Protein AF-0000000075752943 (afdb_homodimer)

Secondary structure (DSSP, 8-state):
----------------------PPP---EE-GGGHHHHHHHHHHHHHHHHT--SEETTEEEEEEEE-TTT--EEEEEEETTTTEEEEEE-----SSS-HHHHHHHS---EE----TT--PPTT--EEHHHHHHHHHHHHHHHHHHHHHHHH-TT-EEEEEEETHHHHHHHHHHHHHHHH-TTS-EEEEEES----B-HHHHHHHHT-TTEEEEEEEETT-BGGGTT-STTT-----SEEEEESSSGGG-EE--SS--TTTGGGS---BS-GGGGEETTEETT-S------/----------------------PPP---EE-GGGHHHHHHHHHHHHHHHHT--SEETTEEEEEEEE-TTT--EEEEEEETTTTEEEEEE-----SSS-HHHHHHHS---EE----TT--PPTT--EEHHHHHHHHHHHHHHHHHHHHHHHH-TT-EEEEEEETHHHHHHHHHHHHHHHH-TTS-EEEEEES----B-HHHHHHHHT-TTEEEEEEEETT-BGGGTT-STTT-----SEEEEESSSGGG-EE--SS--TTTGGGS---BS-GGGGEETTEETT-S------

InterPro domains:
  IPR002921 Fungal lipase-type domain [PF01764] (88-225)
  IPR029058 Alpha/Beta hydrolase fold [G3DSA:3.40.50.1820] (28-290)
  IPR029058 Alpha/Beta hydrolase fold [SSF53474] (33-286)
  IPR051218 Secreted Mono/Diacylglycerol Lipase [PTHR45856] (61-261)

Nearest PDB structures (foldseek):
  3g7n-assembly2_B  TM=9.957E-01  e=5.309E-44  Penicillium expansum
  3g7n-assembly1_A  TM=9.932E-01  e=2.455E-43  Penicillium expansum
  3o0d-assembly6_F  TM=8.119E-01  e=3.926E-17  Yarrowia lipolytica
  4zrd-assembly1_A  TM=7.564E-01  e=3.398E-13  Malassezia globosa CBS 7966
  3uuf-assembly1_A  TM=7.598E-01  e=1.390E-12  Malassezia globosa CBS 7966

pLDDT: mean 88.82, std 17.52, range [26.19, 98.94]

Radius of gyration: 28.17 Å; Cα contacts (8 Å, |Δi|>4): 1443; chains: 2; bounding box: 98×81×113 Å

Solvent-accessible surface area (backbone atoms only — not comparable to full-atom values): 29478 Å² total; per-residue (Å²): 136,84,83,78,78,77,77,77,76,75,75,72,75,72,73,72,73,72,78,68,72,79,76,71,50,73,63,47,42,83,40,54,82,54,37,62,65,48,26,52,41,30,46,48,24,10,12,44,50,30,63,52,67,59,33,36,36,71,25,43,48,77,43,80,43,73,32,83,91,66,62,33,34,27,38,32,30,34,20,82,89,77,39,29,37,37,42,33,28,25,40,72,60,36,60,88,36,42,55,52,51,52,66,68,63,48,45,73,53,71,38,71,78,85,53,92,61,48,85,75,61,88,77,34,26,30,18,42,52,51,50,53,33,46,61,70,44,45,65,61,51,53,52,52,49,51,54,48,38,71,76,38,73,86,39,32,39,32,29,19,7,33,36,57,4,5,37,46,22,59,51,49,45,47,47,48,39,51,64,38,66,87,39,47,32,48,29,38,21,23,41,26,36,46,53,20,33,64,48,30,25,54,55,61,62,60,39,83,48,49,44,50,35,27,42,39,30,49,56,24,3,33,54,50,36,57,45,48,88,88,69,42,24,31,59,59,48,45,35,35,30,24,73,41,42,57,91,51,19,24,40,42,40,65,73,59,14,30,70,33,58,67,45,57,82,39,68,36,76,39,53,15,60,28,37,38,60,52,32,44,35,6,37,28,47,32,63,51,83,118,134,85,80,80,79,78,76,78,77,75,76,75,76,73,72,72,73,71,77,67,71,80,76,71,51,72,62,47,41,82,41,52,81,55,37,64,64,48,26,50,42,30,48,49,25,10,12,44,49,28,63,54,68,59,34,38,36,71,26,43,48,76,40,80,43,72,33,84,91,67,62,34,34,28,38,31,29,34,19,80,89,76,39,31,35,36,41,33,28,24,40,72,59,36,59,89,37,42,56,53,53,52,64,68,64,49,45,74,52,71,37,74,78,85,52,91,60,48,87,73,61,88,77,35,27,32,18,42,51,51,50,55,32,46,61,71,44,45,65,62,51,52,52,53,50,51,55,46,38,71,76,39,71,86,40,33,39,32,28,19,7,34,36,58,4,4,37,48,22,57,52,50,46,46,46,46,41,50,63,39,67,89,39,48,33,48,28,38,22,23,42,26,37,45,54,20,33,64,50,29,24,54,56,61,63,60,39,85,46,50,44,49,34,28,41,36,30,49,56,25,3,33,56,51,37,57,44,47,86,89,70,42,25,32,58,59,46,45,35,34,30,24,72,41,43,56,90,50,18,23,39,40,40,66,74,59,14,31,71,32,58,68,46,58,82,40,68,36,75,39,54,15,60,29,38,38,61,52,32,42,34,6,36,28,46,30,66,51,83,120

Structure (mmCIF, N/CA/C/O backbone):
data_AF-0000000075752943-model_v1
#
loop_
_entity.id
_entity.type
_entity.pdbx_description
1 polymer 'Pc13g10870 protein'
#
loop_
_atom_site.group_PDB
_atom_site.id
_atom_site.type_symbol
_atom_site.label_atom_id
_atom_site.label_alt_id
_atom_site.label_comp_id
_atom_site.label_asym_id
_atom_site.label_entity_id
_atom_site.label_seq_id
_atom_site.pdbx_PDB_ins_code
_atom_site.Cartn_x
_atom_site.Cartn_y
_atom_site.Cartn_z
_atom_site.occupancy
_atom_site.B_iso_or_equiv
_atom_site.auth_seq_id
_atom_site.auth_comp_id
_atom_site.auth_asym_id
_atom_site.auth_atom_id
_atom_site.pdbx_PDB_model_num
ATOM 1 N N . MET A 1 1 ? 3.75 -8.453 -88.688 1 32.69 1 MET A N 1
ATOM 2 C CA . MET A 1 1 ? 2.713 -8.812 -87.688 1 32.69 1 MET A CA 1
ATOM 3 C C . MET A 1 1 ? 3.281 -8.867 -86.312 1 32.69 1 MET A C 1
ATOM 5 O O . MET A 1 1 ? 3.951 -9.836 -85.938 1 32.69 1 MET A O 1
ATOM 9 N N . LEU A 1 2 ? 3.779 -7.723 -85.688 1 37.47 2 LEU A N 1
ATOM 10 C CA . LEU A 1 2 ? 4.43 -7.496 -84.438 1 37.47 2 LEU A CA 1
ATOM 11 C C . LEU A 1 2 ? 3.486 -7.828 -83.25 1 37.47 2 LEU A C 1
ATOM 13 O O . LEU A 1 2 ? 2.34 -7.375 -83.25 1 37.47 2 LEU A O 1
ATOM 17 N N . PHE A 1 3 ? 3.676 -9.047 -82.625 1 34.69 3 PHE A N 1
ATOM 18 C CA . PHE A 1 3 ? 2.984 -9.648 -81.5 1 34.69 3 PHE A CA 1
ATOM 19 C C . PHE A 1 3 ? 3.031 -8.734 -80.25 1 34.69 3 PHE A C 1
ATOM 21 O O . PHE A 1 3 ? 4.113 -8.352 -79.812 1 34.69 3 PHE A O 1
ATOM 28 N N . ASP A 1 4 ? 2.08 -7.77 -80.125 1 39.09 4 ASP A N 1
ATOM 29 C CA . ASP A 1 4 ? 1.894 -6.875 -79 1 39.09 4 ASP A CA 1
ATOM 30 C C . ASP A 1 4 ? 1.511 -7.656 -77.688 1 39.09 4 ASP A C 1
ATOM 32 O O . ASP A 1 4 ? 0.426 -8.242 -77.625 1 39.09 4 ASP A O 1
ATOM 36 N N . THR A 1 5 ? 2.471 -8.422 -77.125 1 38.72 5 THR A N 1
ATOM 37 C CA . THR A 1 5 ? 2.252 -9.195 -75.875 1 38.72 5 THR A CA 1
ATOM 38 C C . THR A 1 5 ? 1.848 -8.289 -74.75 1 38.72 5 THR A C 1
ATOM 40 O O . THR A 1 5 ? 2.668 -7.52 -74.188 1 38.72 5 THR A O 1
ATOM 43 N N . ARG A 1 6 ? 0.707 -7.637 -74.75 1 39.66 6 ARG A N 1
ATOM 44 C CA . ARG A 1 6 ? 0.217 -6.914 -73.625 1 39.66 6 ARG A CA 1
ATOM 45 C C . ARG A 1 6 ? 0.1 -7.844 -72.375 1 39.66 6 ARG A C 1
ATOM 47 O O . ARG A 1 6 ? -0.595 -8.859 -72.438 1 39.66 6 ARG A O 1
ATOM 54 N N . THR A 1 7 ? 1.115 -7.934 -71.5 1 32.16 7 THR A N 1
ATOM 55 C CA . THR A 1 7 ? 1.156 -8.617 -70.25 1 32.16 7 THR A CA 1
ATOM 56 C C . THR A 1 7 ? 0.078 -8.078 -69.312 1 32.16 7 THR A C 1
ATOM 58 O O . THR A 1 7 ? 0.031 -6.871 -69 1 32.16 7 THR A O 1
ATOM 61 N N . VAL A 1 8 ? -1.062 -8.664 -69.188 1 36.81 8 VAL A N 1
ATOM 62 C CA . VAL A 1 8 ? -2.098 -8.367 -68.188 1 36.81 8 VAL A CA 1
ATOM 63 C C . VAL A 1 8 ? -1.551 -8.594 -66.812 1 36.81 8 VAL A C 1
ATOM 65 O O . VAL A 1 8 ? -1.145 -9.703 -66.438 1 36.81 8 VAL A O 1
ATOM 68 N N . LEU A 1 9 ? -0.977 -7.52 -66.188 1 33.97 9 LEU A N 1
ATOM 69 C CA . LEU A 1 9 ? -0.623 -7.578 -64.812 1 33.97 9 LEU A CA 1
ATOM 70 C C . LEU A 1 9 ? -1.852 -7.863 -63.938 1 33.97 9 LEU A C 1
ATOM 72 O O . LEU A 1 9 ? -2.789 -7.062 -63.906 1 33.97 9 LEU A O 1
ATOM 76 N N . ALA A 1 10 ? -2.287 -9.148 -63.875 1 39.53 10 ALA A N 1
ATOM 77 C CA . ALA A 1 10 ? -3.258 -9.531 -62.875 1 39.53 10 ALA A CA 1
ATOM 78 C C . ALA A 1 10 ? -2.824 -9.039 -61.5 1 39.53 10 ALA A C 1
ATOM 80 O O . ALA A 1 10 ? -1.749 -9.406 -61 1 39.53 10 ALA A O 1
ATOM 81 N N . GLY A 1 11 ? -3.182 -7.832 -61.156 1 37.44 11 GLY A N 1
ATOM 82 C CA . GLY A 1 11 ? -3.037 -7.348 -59.781 1 37.44 11 GLY A CA 1
ATOM 83 C C . GLY A 1 11 ? -3.605 -8.305 -58.75 1 37.44 11 GLY A C 1
ATOM 84 O O . GLY A 1 11 ? -4.789 -8.641 -58.781 1 37.44 11 GLY A O 1
ATOM 85 N N . VAL A 1 12 ? -2.873 -9.266 -58.312 1 34.91 12 VAL A N 1
ATOM 86 C CA . VAL A 1 12 ? -3.258 -10.016 -57.125 1 34.91 12 VAL A CA 1
ATOM 87 C C . VAL A 1 12 ? -3.498 -9.055 -55.969 1 34.91 12 VAL A C 1
ATOM 89 O O . VAL A 1 12 ? -2.588 -8.336 -55.562 1 34.91 12 VAL A O 1
ATOM 92 N N . ALA A 1 13 ? -4.734 -8.648 -55.875 1 38.94 13 ALA A N 1
ATOM 93 C CA . ALA A 1 13 ? -5.109 -8.039 -54.594 1 38.94 13 ALA A CA 1
ATOM 94 C C . ALA A 1 13 ? -4.66 -8.898 -53.406 1 38.94 13 ALA A C 1
ATOM 96 O O . ALA A 1 13 ? -5.137 -10.023 -53.25 1 38.94 13 ALA A O 1
ATOM 97 N N . LEU A 1 14 ? -3.459 -8.766 -53 1 37.16 14 LEU A N 1
ATOM 98 C CA . LEU A 1 14 ? -3.104 -9.312 -51.688 1 37.16 14 LEU A CA 1
ATOM 99 C C . LEU A 1 14 ? -4.117 -8.898 -50.625 1 37.16 14 LEU A C 1
ATOM 101 O O . LEU A 1 14 ? -4.227 -7.715 -50.312 1 37.16 14 LEU A O 1
ATOM 105 N N . VAL A 1 15 ? -5.215 -9.578 -50.594 1 40.06 15 VAL A N 1
ATOM 106 C CA . VAL A 1 15 ? -6.035 -9.422 -49.406 1 40.06 15 VAL A CA 1
ATOM 107 C C . VAL A 1 15 ? -5.172 -9.625 -48.156 1 40.06 15 VAL A C 1
ATOM 109 O O . VAL A 1 15 ? -4.656 -10.727 -47.938 1 40.06 15 VAL A O 1
ATOM 112 N N . SER A 1 16 ? -4.496 -8.641 -47.719 1 40.69 16 SER A N 1
ATOM 113 C CA . SER A 1 16 ? -3.965 -8.68 -46.375 1 40.69 16 SER A CA 1
ATOM 114 C C . SER A 1 16 ? -4.992 -9.234 -45.375 1 40.69 16 SER A C 1
ATOM 116 O O . SER A 1 16 ? -6.031 -8.617 -45.156 1 40.69 16 SER A O 1
ATOM 118 N N . GLN A 1 17 ? -5.191 -10.5 -45.281 1 33.94 17 GLN A N 1
ATOM 119 C CA . GLN A 1 17 ? -5.93 -11.008 -44.156 1 33.94 17 GLN A CA 1
ATOM 120 C C . GLN A 1 17 ? -5.441 -10.367 -42.844 1 33.94 17 GLN A C 1
ATOM 122 O O . GLN A 1 17 ? -4.344 -10.672 -42.375 1 33.94 17 GLN A O 1
ATOM 127 N N . ALA A 1 18 ? -5.871 -9.148 -42.719 1 45.03 18 ALA A N 1
ATOM 128 C CA . ALA A 1 18 ? -5.742 -8.672 -41.344 1 45.03 18 ALA A CA 1
ATOM 129 C C . ALA A 1 18 ? -6.195 -9.734 -40.375 1 45.03 18 ALA A C 1
ATOM 131 O O . ALA A 1 18 ? -7.367 -10.117 -40.344 1 45.03 18 ALA A O 1
ATOM 132 N N . PHE A 1 19 ? -5.422 -10.766 -40 1 41.47 19 PHE A N 1
ATOM 133 C CA . PHE A 1 19 ? -5.691 -11.578 -38.812 1 41.47 19 PHE A CA 1
ATOM 134 C C . PHE A 1 19 ? -6.203 -10.719 -37.688 1 41.47 19 PHE A C 1
ATOM 136 O O . PHE A 1 19 ? -5.426 -10.008 -37.031 1 41.47 19 PHE A O 1
ATOM 143 N N . ALA A 1 20 ? -7.363 -10.43 -37.625 1 43.53 20 ALA A N 1
ATOM 144 C CA . ALA A 1 20 ? -7.965 -9.672 -36.531 1 43.53 20 ALA A CA 1
ATOM 145 C C . ALA A 1 20 ? -7.871 -10.43 -35.219 1 43.53 20 ALA A C 1
ATOM 147 O O . ALA A 1 20 ? -8.305 -11.586 -35.125 1 43.53 20 ALA A O 1
ATOM 148 N N . ALA A 1 21 ? -6.852 -10.188 -34.375 1 54.28 21 ALA A N 1
ATOM 149 C CA . ALA A 1 21 ? -6.91 -10.719 -33.031 1 54.28 21 ALA A CA 1
ATOM 150 C C . ALA A 1 21 ? -8.352 -10.828 -32.531 1 54.28 21 ALA A C 1
ATOM 152 O O . ALA A 1 21 ? -9.18 -9.969 -32.844 1 54.28 21 ALA A O 1
ATOM 153 N N . PRO A 1 22 ? -8.828 -12.117 -32.219 1 58.5 22 PRO A N 1
ATOM 154 C CA . PRO A 1 22 ? -10.211 -12.242 -31.781 1 58.5 22 PRO A CA 1
ATOM 155 C C . PRO A 1 22 ? -10.633 -11.117 -30.844 1 58.5 22 PRO A C 1
ATOM 157 O O . PRO A 1 22 ? -9.844 -10.68 -30 1 58.5 22 PRO A O 1
ATOM 160 N N . LEU A 1 23 ? -11.617 -10.453 -31.188 1 75.06 23 LEU A N 1
ATOM 161 C CA . LEU A 1 23 ? -12.18 -9.359 -30.406 1 75.06 23 LEU A CA 1
ATOM 162 C C . LEU A 1 23 ? -12.516 -9.812 -29 1 75.06 23 LEU A C 1
ATOM 164 O O . LEU A 1 23 ? -13.109 -10.875 -28.797 1 75.06 23 LEU A O 1
ATOM 168 N N . LEU A 1 24 ? -11.945 -9.312 -27.984 1 82.81 24 LEU A N 1
ATOM 169 C CA . LEU A 1 24 ? -12.258 -9.562 -26.578 1 82.81 24 LEU A CA 1
ATOM 170 C C . LEU A 1 24 ? -13.75 -9.391 -26.312 1 82.81 24 LEU A C 1
ATOM 172 O O . LEU A 1 24 ? -14.359 -8.43 -26.781 1 82.81 24 LEU A O 1
ATOM 176 N N . GLU A 1 25 ? -14.422 -10.445 -25.781 1 86.44 25 GLU A N 1
ATOM 177 C CA . GLU A 1 25 ? -15.836 -10.406 -25.422 1 86.44 25 GLU A CA 1
ATOM 178 C C . GLU A 1 25 ? -16.016 -10.148 -23.938 1 86.44 25 GLU A C 1
ATOM 180 O O . GLU A 1 25 ? -15.109 -10.398 -23.141 1 86.44 25 GLU A O 1
ATOM 185 N N . GLU A 1 26 ? -17.172 -9.539 -23.547 1 89.88 26 GLU A N 1
ATOM 186 C CA . GLU A 1 26 ? -17.578 -9.383 -22.156 1 89.88 26 GLU A CA 1
ATOM 187 C C . GLU A 1 26 ? -18.438 -10.562 -21.703 1 89.88 26 GLU A C 1
ATOM 189 O O . GLU A 1 26 ? -19.578 -10.711 -22.156 1 89.88 26 GLU A O 1
ATOM 194 N N . ARG A 1 27 ? -17.891 -11.391 -20.812 1 91.38 27 ARG A N 1
ATOM 195 C CA . ARG A 1 27 ? -18.609 -12.602 -20.453 1 91.38 27 ARG A CA 1
ATOM 196 C C . ARG A 1 27 ? -18.625 -12.797 -18.938 1 91.38 27 ARG A C 1
ATOM 198 O O . ARG A 1 27 ? -19.203 -13.75 -18.422 1 91.38 27 ARG A O 1
ATOM 205 N N . ALA A 1 28 ? -18.047 -11.867 -18.203 1 95.5 28 ALA A N 1
ATOM 206 C CA . ALA A 1 28 ? -17.938 -12 -16.75 1 95.5 28 ALA A CA 1
ATOM 207 C C . ALA A 1 28 ? -19.312 -11.898 -16.094 1 95.5 28 ALA A C 1
ATOM 209 O O . ALA A 1 28 ? -20.234 -11.312 -16.641 1 95.5 28 ALA A O 1
ATOM 210 N N . SER A 1 29 ? -19.5 -12.516 -14.969 1 96.75 29 SER A N 1
ATOM 211 C CA . SER A 1 29 ? -20.703 -12.414 -14.156 1 96.75 29 SER A CA 1
ATOM 212 C C . SER A 1 29 ? -20.359 -12.031 -12.719 1 96.75 29 SER A C 1
ATOM 214 O O . SER A 1 29 ? -19.297 -12.375 -12.211 1 96.75 29 SER A O 1
ATOM 216 N N . ILE A 1 30 ? -21.344 -11.352 -12.102 1 96.75 30 ILE A N 1
ATOM 217 C CA . ILE A 1 30 ? -21.172 -11.016 -10.688 1 96.75 30 ILE A CA 1
ATOM 218 C C . ILE A 1 30 ? -21.203 -12.289 -9.852 1 96.75 30 ILE A C 1
ATOM 220 O O . ILE A 1 30 ? -22.078 -13.133 -10.031 1 96.75 30 ILE A O 1
ATOM 224 N N . ASP A 1 31 ? -20.234 -12.539 -9.031 1 98.12 31 ASP A N 1
ATOM 225 C CA . ASP A 1 31 ? -20.172 -13.648 -8.094 1 98.12 31 ASP A CA 1
ATOM 226 C C . ASP A 1 31 ? -19.453 -13.242 -6.812 1 98.12 31 ASP A C 1
ATOM 228 O O . ASP A 1 31 ? -18.219 -13.328 -6.723 1 98.12 31 ASP A O 1
ATOM 232 N N . THR A 1 32 ? -20.188 -12.805 -5.801 1 97.62 32 THR A N 1
ATOM 233 C CA . THR A 1 32 ? -19.641 -12.211 -4.586 1 97.62 32 THR A CA 1
ATOM 234 C C . THR A 1 32 ? -19.062 -13.281 -3.672 1 97.62 32 THR A C 1
ATOM 236 O O . THR A 1 32 ? -18.391 -12.969 -2.686 1 97.62 32 THR A O 1
ATOM 239 N N . SER A 1 33 ? -19.25 -14.578 -4.023 1 97.94 33 SER A N 1
ATOM 240 C CA . SER A 1 33 ? -18.734 -15.648 -3.176 1 97.94 33 SER A CA 1
ATOM 241 C C . SER A 1 33 ? -17.203 -15.695 -3.205 1 97.94 33 SER A C 1
ATOM 243 O O . SER A 1 33 ? -16.578 -16.266 -2.316 1 97.94 33 SER A O 1
ATOM 245 N N . PHE A 1 34 ? -16.609 -15.039 -4.223 1 98.31 34 PHE A N 1
ATOM 246 C CA . PHE A 1 34 ? -15.156 -15.07 -4.367 1 98.31 34 PHE A CA 1
ATOM 247 C C . PHE A 1 34 ? -14.508 -13.969 -3.537 1 98.31 34 PHE A C 1
ATOM 249 O O . PHE A 1 34 ? -13.289 -13.961 -3.355 1 98.31 34 PHE A O 1
ATOM 256 N N . TRP A 1 35 ? -15.312 -13.109 -2.9 1 96.75 35 TRP A N 1
ATOM 257 C CA . TRP A 1 35 ? -14.773 -11.945 -2.195 1 96.75 35 TRP A CA 1
ATOM 258 C C . TRP A 1 35 ? -13.938 -12.383 -0.996 1 96.75 35 TRP A C 1
ATOM 260 O O . TRP A 1 35 ? -12.766 -12.008 -0.877 1 96.75 35 TRP A O 1
ATOM 270 N N . ASP A 1 36 ? -14.453 -13.211 -0.175 1 96.62 36 ASP A N 1
ATOM 271 C CA . ASP A 1 36 ? -13.812 -13.508 1.101 1 96.62 36 ASP A CA 1
ATOM 272 C C . ASP A 1 36 ? -12.5 -14.258 0.89 1 96.62 36 ASP A C 1
ATOM 274 O O . ASP A 1 36 ? -11.477 -13.891 1.475 1 96.62 36 ASP A O 1
ATOM 278 N N . PRO A 1 37 ? -12.461 -15.289 -0.008 1 97.88 37 PRO A N 1
ATOM 279 C CA . PRO A 1 37 ? -11.18 -15.977 -0.207 1 97.88 37 PRO A CA 1
ATOM 280 C C . PRO A 1 37 ? -10.109 -15.062 -0.802 1 97.88 37 PRO A C 1
ATOM 282 O O . PRO A 1 37 ? -8.945 -15.141 -0.409 1 97.88 37 PRO A O 1
ATOM 285 N N . LEU A 1 38 ? -10.523 -14.227 -1.699 1 98.06 38 LEU A N 1
ATOM 286 C CA . LEU A 1 38 ? -9.539 -13.359 -2.334 1 98.06 38 LEU A CA 1
ATOM 287 C C . LEU A 1 38 ? -9.109 -12.242 -1.39 1 98.06 38 LEU A C 1
ATOM 289 O O . LEU A 1 38 ? -7.961 -11.797 -1.431 1 98.06 38 LEU A O 1
ATOM 293 N N . ARG A 1 39 ? -10.008 -11.805 -0.572 1 94.81 39 ARG A N 1
ATOM 294 C CA . ARG A 1 39 ? -9.633 -10.82 0.435 1 94.81 39 ARG A CA 1
ATOM 295 C C . ARG A 1 39 ? -8.633 -11.398 1.426 1 94.81 39 ARG A C 1
ATOM 297 O O . ARG A 1 39 ? -7.656 -10.742 1.79 1 94.81 39 ARG A O 1
ATOM 304 N N . ARG A 1 40 ? -8.852 -12.602 1.854 1 95.94 40 ARG A N 1
ATOM 305 C CA . ARG A 1 40 ? -7.883 -13.258 2.729 1 95.94 40 ARG A CA 1
ATOM 306 C C . ARG A 1 40 ? -6.527 -13.391 2.043 1 95.94 40 ARG A C 1
ATOM 308 O O . ARG A 1 40 ? -5.488 -13.133 2.654 1 95.94 40 ARG A O 1
ATOM 315 N N . ALA A 1 41 ? -6.547 -13.766 0.783 1 97.88 41 ALA A N 1
ATOM 316 C CA . ALA A 1 41 ? -5.301 -13.859 0.027 1 97.88 41 ALA A CA 1
ATOM 317 C C . ALA A 1 41 ? -4.578 -12.516 -0.015 1 97.88 41 ALA A C 1
ATOM 319 O O . ALA A 1 41 ? -3.352 -12.461 0.108 1 97.88 41 ALA A O 1
ATOM 320 N N . ALA A 1 42 ? -5.359 -11.5 -0.18 1 95.5 42 ALA A N 1
ATOM 321 C CA . ALA A 1 42 ? -4.793 -10.156 -0.203 1 95.5 42 ALA A CA 1
ATOM 322 C C . ALA A 1 42 ? -4.18 -9.797 1.146 1 95.5 42 ALA A C 1
ATOM 324 O O . ALA A 1 42 ? -3.105 -9.195 1.205 1 95.5 42 ALA A O 1
ATOM 325 N N . GLN A 1 43 ? -4.855 -10.172 2.184 1 93.38 43 GLN A N 1
ATOM 326 C CA . GLN A 1 43 ? -4.332 -9.93 3.523 1 93.38 43 GLN A CA 1
ATOM 327 C C . GLN A 1 43 ? -2.998 -10.641 3.729 1 93.38 43 GLN A C 1
ATOM 329 O O . GLN A 1 43 ? -2.035 -10.039 4.207 1 93.38 43 GLN A O 1
ATOM 334 N N . LEU A 1 44 ? -2.967 -11.852 3.355 1 96.19 44 LEU A N 1
ATOM 335 C CA . LEU A 1 44 ? -1.749 -12.641 3.512 1 96.19 44 LEU A CA 1
ATOM 336 C C . LEU A 1 44 ? -0.622 -12.07 2.654 1 96.19 44 LEU A C 1
ATOM 338 O O . LEU A 1 44 ? 0.534 -12.039 3.084 1 96.19 44 LEU A O 1
ATOM 342 N N . SER A 1 45 ? -0.963 -11.641 1.459 1 95.69 45 SER A N 1
ATOM 343 C CA . SER A 1 45 ? 0.03 -11.055 0.561 1 95.69 45 SER A CA 1
ATOM 344 C C . SER A 1 45 ? 0.53 -9.719 1.083 1 95.69 45 SER A C 1
ATOM 346 O O . SER A 1 45 ? 1.714 -9.398 0.959 1 95.69 45 SER A O 1
ATOM 348 N N . SER A 1 46 ? -0.41 -8.922 1.608 1 92.19 46 SER A N 1
ATOM 349 C CA . SER A 1 46 ? -0.027 -7.648 2.209 1 92.19 46 SER A CA 1
ATOM 350 C C . SER A 1 46 ? 0.958 -7.852 3.355 1 92.19 46 SER A C 1
ATOM 352 O O . SER A 1 46 ? 1.906 -7.082 3.51 1 92.19 46 SER A O 1
ATOM 354 N N . ALA A 1 47 ? 0.77 -8.891 4.129 1 91.19 47 ALA A N 1
ATOM 355 C CA . ALA A 1 47 ? 1.633 -9.211 5.266 1 91.19 47 ALA A CA 1
ATOM 356 C C . ALA A 1 47 ? 3.055 -9.516 4.805 1 91.19 47 ALA A C 1
ATOM 358 O O . ALA A 1 47 ? 4.02 -9.25 5.523 1 91.19 47 ALA A O 1
ATOM 359 N N . ALA A 1 48 ? 3.17 -10.008 3.605 1 92.31 48 ALA A N 1
ATOM 360 C CA . ALA A 1 48 ? 4.496 -10.32 3.076 1 92.31 48 ALA A CA 1
ATOM 361 C C . ALA A 1 48 ? 5.316 -9.055 2.873 1 92.31 48 ALA A C 1
ATOM 363 O O . ALA A 1 48 ? 6.543 -9.07 3.008 1 92.31 48 ALA A O 1
ATOM 364 N N . TYR A 1 49 ? 4.629 -7.953 2.639 1 87.44 49 TYR A N 1
ATOM 365 C CA . TYR A 1 49 ? 5.312 -6.676 2.471 1 87.44 49 TYR A CA 1
ATOM 366 C C . TYR A 1 49 ? 5.719 -6.094 3.818 1 87.44 49 TYR A C 1
ATOM 368 O O . TYR A 1 49 ? 6.727 -5.387 3.92 1 87.44 49 TYR A O 1
ATOM 376 N N . THR A 1 50 ? 4.91 -6.312 4.816 1 80.38 50 THR A N 1
ATOM 377 C CA . THR A 1 50 ? 5.066 -5.691 6.129 1 80.38 50 THR A CA 1
ATOM 378 C C . THR A 1 50 ? 6.219 -6.336 6.895 1 80.38 50 THR A C 1
ATOM 380 O O . THR A 1 50 ? 6.801 -5.715 7.789 1 80.38 50 THR A O 1
ATOM 383 N N . GLY A 1 51 ? 6.59 -7.523 6.543 1 78.25 51 GLY A N 1
ATOM 384 C CA . GLY A 1 51 ? 7.672 -8.203 7.234 1 78.25 51 GLY A CA 1
ATOM 385 C C . GLY A 1 51 ? 7.238 -8.859 8.523 1 78.25 51 GLY A C 1
ATOM 386 O O . GLY A 1 51 ? 7.945 -8.797 9.531 1 78.25 51 GLY A O 1
ATOM 387 N N . CYS A 1 52 ? 6.09 -9.352 8.5 1 83.56 52 CYS A N 1
ATOM 388 C CA . CYS A 1 52 ? 5.562 -10.07 9.648 1 83.56 52 CYS A CA 1
ATOM 389 C C . CYS A 1 52 ? 6.434 -11.266 9.992 1 83.56 52 CYS A C 1
ATOM 391 O O . CYS A 1 52 ? 6.926 -11.961 9.102 1 83.56 52 CYS A O 1
ATOM 393 N N . THR A 1 53 ? 6.598 -11.273 11.336 1 86.06 53 THR A N 1
ATOM 394 C CA . THR A 1 53 ? 7.312 -12.43 11.859 1 86.06 53 THR A CA 1
ATOM 395 C C . THR A 1 53 ? 6.422 -13.234 12.805 1 86.06 53 THR A C 1
ATOM 397 O O . THR A 1 53 ? 5.543 -12.68 13.461 1 86.06 53 THR A O 1
ATOM 400 N N . GLY A 1 54 ? 6.387 -14.422 12.789 1 91 54 GLY A N 1
ATOM 401 C CA . GLY A 1 54 ? 5.613 -15.281 13.664 1 91 54 GLY A CA 1
ATOM 402 C C . GLY A 1 54 ? 4.234 -15.602 13.125 1 91 54 GLY A C 1
ATOM 403 O O . GLY A 1 54 ? 3.877 -16.781 12.984 1 91 54 GLY A O 1
ATOM 404 N N . THR A 1 55 ? 3.463 -14.344 12.945 1 93.5 55 THR A N 1
ATOM 405 C CA . THR A 1 55 ? 2.111 -14.555 12.438 1 93.5 55 THR A CA 1
ATOM 406 C C . THR A 1 55 ? 1.789 -13.562 11.328 1 93.5 55 THR A C 1
ATOM 408 O O . THR A 1 55 ? 2.318 -12.445 11.312 1 93.5 55 THR A O 1
ATOM 411 N N . ALA A 1 56 ? 1.007 -14 10.453 1 94 56 ALA A N 1
ATOM 412 C CA . ALA A 1 56 ? 0.326 -13.195 9.438 1 94 56 ALA A CA 1
ATOM 413 C C . ALA A 1 56 ? -1.153 -13.562 9.352 1 94 56 ALA A C 1
ATOM 415 O O . ALA A 1 56 ? -1.527 -14.508 8.664 1 94 56 ALA A O 1
ATOM 416 N N . PHE A 1 57 ? -1.89 -12.773 10.117 1 92.06 57 PHE A N 1
ATOM 417 C CA . PHE A 1 57 ? -3.312 -13.07 10.242 1 92.06 57 PHE A CA 1
ATOM 418 C C . PHE A 1 57 ? -3.527 -14.469 10.797 1 92.06 57 PHE A C 1
ATOM 420 O O . PHE A 1 57 ? -3.088 -14.781 11.906 1 92.06 57 PHE A O 1
ATOM 427 N N . ASP A 1 58 ? -4.156 -15.375 10.047 1 95.69 58 ASP A N 1
ATOM 428 C CA . ASP A 1 58 ? -4.461 -16.672 10.633 1 95.69 58 ASP A CA 1
ATOM 429 C C . ASP A 1 58 ? -3.33 -17.672 10.367 1 95.69 58 ASP A C 1
ATOM 431 O O . ASP A 1 58 ? -3.453 -18.859 10.688 1 95.69 58 ASP A O 1
ATOM 435 N N . ILE A 1 59 ? -2.227 -17.156 9.828 1 97.44 59 ILE A N 1
ATOM 436 C CA . ILE A 1 59 ? -1.101 -18.031 9.523 1 97.44 59 ILE A CA 1
ATOM 437 C C . ILE A 1 59 ? -0.051 -17.938 10.633 1 97.44 59 ILE A C 1
ATOM 439 O O . ILE A 1 59 ? 0.356 -16.828 11.008 1 97.44 59 ILE A O 1
ATOM 443 N N . THR A 1 60 ? 0.328 -19.031 11.133 1 97.94 60 THR A N 1
ATOM 444 C CA . THR A 1 60 ? 1.574 -19.125 11.891 1 97.94 60 THR A CA 1
ATOM 445 C C . THR A 1 60 ? 2.758 -19.344 10.945 1 97.94 60 THR A C 1
ATOM 447 O O . THR A 1 60 ? 2.848 -20.375 10.281 1 97.94 60 THR A O 1
ATOM 450 N N . ILE A 1 61 ? 3.641 -18.422 10.938 1 98 61 ILE A N 1
ATOM 451 C CA . ILE A 1 61 ? 4.777 -18.484 10.023 1 98 61 ILE A CA 1
ATOM 452 C C . ILE A 1 61 ? 5.832 -19.438 10.57 1 98 61 ILE A C 1
ATOM 454 O O . ILE A 1 61 ? 6.254 -19.312 11.727 1 98 61 ILE A O 1
ATOM 458 N N . THR A 1 62 ? 6.262 -20.328 9.766 1 98.69 62 THR A N 1
ATOM 459 C CA . THR A 1 62 ? 7.258 -21.297 10.219 1 98.69 62 THR A CA 1
ATOM 460 C C . THR A 1 62 ? 8.594 -21.078 9.508 1 98.69 62 THR A C 1
ATOM 462 O O . THR A 1 62 ? 9.633 -21.531 9.977 1 98.69 62 THR A O 1
ATOM 465 N N . LYS A 1 63 ? 8.555 -20.422 8.383 1 98.25 63 LYS A N 1
ATOM 466 C CA . LYS A 1 63 ? 9.773 -20.141 7.637 1 98.25 63 LYS A CA 1
ATOM 467 C C . LYS A 1 63 ? 9.648 -18.828 6.855 1 98.25 63 LYS A C 1
ATOM 469 O O . LYS A 1 63 ? 8.68 -18.625 6.121 1 98.25 63 LYS A O 1
ATOM 474 N N . LYS A 1 64 ? 10.625 -17.969 7.016 1 97.12 64 LYS A N 1
ATOM 475 C CA . LYS A 1 64 ? 10.789 -16.828 6.137 1 97.12 64 LYS A CA 1
ATOM 476 C C . LYS A 1 64 ? 11.68 -17.172 4.941 1 97.12 64 LYS A C 1
ATOM 478 O O . LYS A 1 64 ? 12.664 -17.891 5.082 1 97.12 64 LYS A O 1
ATOM 483 N N . LEU A 1 65 ? 11.281 -16.719 3.83 1 96.94 65 LEU A N 1
ATOM 484 C CA . LEU A 1 65 ? 12.055 -16.906 2.607 1 96.94 65 LEU A CA 1
ATOM 485 C C . LEU A 1 65 ? 12.781 -15.617 2.221 1 96.94 65 LEU A C 1
ATOM 487 O O . LEU A 1 65 ? 12.188 -14.539 2.225 1 96.94 65 LEU A O 1
ATOM 491 N N . HIS A 1 66 ? 14.062 -15.727 1.965 1 94 66 HIS A N 1
ATOM 492 C CA . HIS A 1 66 ? 14.836 -14.594 1.467 1 94 66 HIS A CA 1
ATOM 493 C C . HIS A 1 66 ? 16.078 -15.062 0.717 1 94 66 HIS A C 1
ATOM 495 O O . HIS A 1 66 ? 16.906 -15.789 1.271 1 94 66 HIS A O 1
ATOM 501 N N . ASP A 1 67 ? 16.078 -14.695 -0.474 1 94.19 67 ASP A N 1
ATOM 502 C CA . ASP A 1 67 ? 17.312 -14.867 -1.245 1 94.19 67 ASP A CA 1
ATOM 503 C C . ASP A 1 67 ? 17.938 -13.523 -1.582 1 94.19 67 ASP A C 1
ATOM 505 O O . ASP A 1 67 ? 17.344 -12.711 -2.301 1 94.19 67 ASP A O 1
ATOM 509 N N . THR A 1 68 ? 19.125 -13.312 -1.174 1 90 68 THR A N 1
ATOM 510 C CA . THR A 1 68 ? 19.781 -12.016 -1.271 1 90 68 THR A CA 1
ATOM 511 C C . THR A 1 68 ? 20.094 -11.68 -2.725 1 90 68 THR A C 1
ATOM 513 O O . THR A 1 68 ? 20.031 -10.516 -3.123 1 90 68 THR A O 1
ATOM 516 N N . LEU A 1 69 ? 20.484 -12.695 -3.498 1 89.81 69 LEU A N 1
ATOM 517 C CA . LEU A 1 69 ? 20.938 -12.461 -4.863 1 89.81 69 LEU A CA 1
ATOM 518 C C . LEU A 1 69 ? 19.766 -12.055 -5.758 1 89.81 69 LEU A C 1
ATOM 520 O O . LEU A 1 69 ? 19.891 -11.133 -6.566 1 89.81 69 LEU A O 1
ATOM 524 N N . THR A 1 70 ? 18.609 -12.664 -5.574 1 90.38 70 THR A N 1
ATOM 525 C CA . THR A 1 70 ? 17.469 -12.422 -6.457 1 90.38 70 THR A CA 1
ATOM 526 C C . THR A 1 70 ? 16.438 -11.516 -5.781 1 90.38 70 THR A C 1
ATOM 528 O O . THR A 1 70 ? 15.539 -11 -6.438 1 90.38 70 THR A O 1
ATOM 531 N N . ASP A 1 71 ? 16.562 -11.406 -4.457 1 87.12 71 ASP A N 1
ATOM 532 C CA . ASP A 1 71 ? 15.656 -10.625 -3.611 1 87.12 71 ASP A CA 1
ATOM 533 C C . ASP A 1 71 ? 14.289 -11.289 -3.516 1 87.12 71 ASP A C 1
ATOM 535 O O . ASP A 1 71 ? 13.289 -10.633 -3.215 1 87.12 71 ASP A O 1
ATOM 539 N N . ALA A 1 72 ? 14.242 -12.562 -3.91 1 92.69 72 ALA A N 1
ATOM 540 C CA . ALA A 1 72 ? 13.016 -13.328 -3.678 1 92.69 72 ALA A CA 1
ATOM 541 C C . ALA A 1 72 ? 12.711 -13.438 -2.186 1 92.69 72 ALA A C 1
ATOM 543 O O . ALA A 1 72 ? 13.578 -13.828 -1.398 1 92.69 72 ALA A O 1
ATOM 544 N N . GLN A 1 73 ? 11.508 -13.031 -1.824 1 93.81 73 GLN A N 1
ATOM 545 C CA . GLN A 1 73 ? 11.102 -13.062 -0.423 1 93.81 73 GLN A CA 1
ATOM 546 C C . GLN A 1 73 ? 9.703 -13.641 -0.266 1 93.81 73 GLN A C 1
ATOM 548 O O . GLN A 1 73 ? 8.914 -13.656 -1.218 1 93.81 73 GLN A O 1
ATOM 553 N N . GLY A 1 74 ? 9.367 -14.094 0.835 1 96.19 74 GLY A N 1
ATOM 554 C CA . GLY A 1 74 ? 8.078 -14.648 1.2 1 96.19 74 GLY A CA 1
ATOM 555 C C . GLY A 1 74 ? 8.086 -15.375 2.531 1 96.19 74 GLY A C 1
ATOM 556 O O . GLY A 1 74 ? 8.977 -15.156 3.355 1 96.19 74 GLY A O 1
ATOM 557 N N . TYR A 1 75 ? 6.992 -16.156 2.73 1 98.06 75 TYR A N 1
ATOM 558 C CA . TYR A 1 75 ? 6.969 -16.969 3.941 1 98.06 75 TYR A CA 1
ATOM 559 C C . TYR A 1 75 ? 6.117 -18.219 3.742 1 98.06 75 TYR A C 1
ATOM 561 O O . TYR A 1 75 ? 5.289 -18.281 2.83 1 98.06 75 TYR A O 1
ATOM 569 N N . VAL A 1 76 ? 6.461 -19.25 4.531 1 98.88 76 VAL A N 1
ATOM 570 C CA . VAL A 1 76 ? 5.688 -20.484 4.629 1 98.88 76 VAL A CA 1
ATOM 571 C C . VAL A 1 76 ? 5.125 -20.625 6.039 1 98.88 76 VAL A C 1
ATOM 573 O O . VAL A 1 76 ? 5.773 -20.266 7.02 1 98.88 76 VAL A O 1
ATOM 576 N N . GLY A 1 77 ? 3.904 -21.078 6.098 1 98.75 77 GLY A N 1
ATOM 577 C CA . GLY A 1 77 ? 3.277 -21.344 7.387 1 98.75 77 GLY A CA 1
ATOM 578 C C . GLY A 1 77 ? 1.99 -22.125 7.273 1 98.75 77 GLY A C 1
ATOM 579 O O . GLY A 1 77 ? 1.742 -22.781 6.258 1 98.75 77 GLY A O 1
ATOM 580 N N . TYR A 1 78 ? 1.244 -22.141 8.367 1 98.81 78 TYR A N 1
ATOM 581 C CA . TYR A 1 78 ? -0.008 -22.891 8.352 1 98.81 78 TYR A CA 1
ATOM 582 C C . TYR A 1 78 ? -1.101 -22.141 9.109 1 98.81 78 TYR A C 1
ATOM 584 O O . TYR A 1 78 ? -0.809 -21.266 9.938 1 98.81 78 TYR A O 1
ATOM 592 N N . SER A 1 79 ? -2.297 -22.422 8.695 1 98.38 79 SER A N 1
ATOM 593 C CA . SER A 1 79 ? -3.482 -21.938 9.391 1 98.38 79 SER A CA 1
ATOM 594 C C . SER A 1 79 ? -4.246 -23.078 10.047 1 98.38 79 SER A C 1
ATOM 596 O O . SER A 1 79 ? -4.793 -23.953 9.359 1 98.38 79 SER A O 1
ATOM 598 N N . SER A 1 80 ? -4.32 -23.031 11.32 1 98.06 80 SER A N 1
ATOM 599 C CA . SER A 1 80 ? -5.121 -24.031 12.023 1 98.06 80 SER A CA 1
ATOM 600 C C . SER A 1 80 ? -6.613 -23.797 11.805 1 98.06 80 SER A C 1
ATOM 602 O O . SER A 1 80 ? -7.402 -24.734 11.773 1 98.06 80 SER A O 1
ATOM 604 N N . GLU A 1 81 ? -6.973 -22.562 11.617 1 96.88 81 GLU A N 1
ATOM 605 C CA . GLU A 1 81 ? -8.367 -22.203 11.391 1 96.88 81 GLU A CA 1
ATOM 606 C C . GLU A 1 81 ? -8.859 -22.734 10.047 1 96.88 81 GLU A C 1
ATOM 608 O O . GLU A 1 81 ? -9.969 -23.266 9.953 1 96.88 81 GLU A O 1
ATOM 613 N N . LYS A 1 82 ? -7.992 -22.578 9.047 1 98.06 82 LYS A N 1
ATOM 614 C CA . LYS A 1 82 ? -8.398 -22.953 7.691 1 98.06 82 LYS A CA 1
ATOM 615 C C . LYS A 1 82 ? -7.898 -24.344 7.32 1 98.06 82 LYS A C 1
ATOM 617 O O . LYS A 1 82 ? -8.281 -24.891 6.289 1 98.06 82 LYS A O 1
ATOM 622 N N . LYS A 1 83 ? -7.035 -24.891 8.141 1 98.69 83 LYS A N 1
ATOM 623 C CA . LYS A 1 83 ? -6.406 -26.188 7.906 1 98.69 83 LYS A CA 1
ATOM 624 C C . LYS A 1 83 ? -5.68 -26.219 6.562 1 98.69 83 LYS A C 1
ATOM 626 O O . LYS A 1 83 ? -5.922 -27.094 5.734 1 98.69 83 LYS A O 1
ATOM 631 N N . THR A 1 84 ? -4.805 -25.266 6.457 1 98.81 84 THR A N 1
ATOM 632 C CA . THR A 1 84 ? -4.031 -25.141 5.227 1 98.81 84 THR A CA 1
ATOM 633 C C . THR A 1 84 ? -2.564 -24.844 5.539 1 98.81 84 THR A C 1
ATOM 635 O O . THR A 1 84 ? -2.244 -24.312 6.598 1 98.81 84 THR A O 1
ATOM 638 N N . ILE A 1 85 ? -1.706 -25.328 4.691 1 98.94 85 ILE A N 1
ATOM 639 C CA . ILE A 1 85 ? -0.307 -24.922 4.609 1 98.94 85 ILE A CA 1
ATOM 640 C C . ILE A 1 85 ? -0.128 -23.906 3.484 1 98.94 85 ILE A C 1
ATOM 642 O O . ILE A 1 85 ? -0.539 -24.141 2.348 1 98.94 85 ILE A O 1
ATOM 646 N N . ALA A 1 86 ? 0.45 -22.797 3.861 1 98.88 86 ALA A N 1
ATOM 647 C CA . ALA A 1 86 ? 0.448 -21.656 2.941 1 98.88 86 ALA A CA 1
ATOM 648 C C . ALA A 1 86 ? 1.867 -21.297 2.514 1 98.88 86 ALA A C 1
ATOM 650 O O . ALA A 1 86 ? 2.785 -21.281 3.336 1 98.88 86 ALA A O 1
ATOM 651 N N . VAL A 1 87 ? 2.062 -21.062 1.245 1 98.94 87 VAL A N 1
ATOM 652 C CA . VAL A 1 87 ? 3.242 -20.406 0.678 1 98.94 87 VAL A CA 1
ATOM 653 C C . VAL A 1 87 ? 2.867 -19.031 0.146 1 98.94 87 VAL A C 1
ATOM 655 O O . VAL A 1 87 ? 2.035 -18.906 -0.755 1 98.94 87 VAL A O 1
ATOM 658 N N . VAL A 1 88 ? 3.469 -17.984 0.699 1 98.75 88 VAL A N 1
ATOM 659 C CA . VAL A 1 88 ? 3.148 -16.625 0.313 1 98.75 88 VAL A CA 1
ATOM 660 C C . VAL A 1 88 ? 4.402 -15.922 -0.206 1 98.75 88 VAL A C 1
ATOM 662 O O . VAL A 1 88 ? 5.398 -15.805 0.512 1 98.75 88 VAL A O 1
ATOM 665 N N . MET A 1 89 ? 4.375 -15.477 -1.432 1 97.69 89 MET A N 1
ATOM 666 C CA . MET A 1 89 ? 5.516 -14.805 -2.049 1 97.69 89 MET A CA 1
ATOM 667 C C . MET A 1 89 ? 5.316 -13.289 -2.057 1 97.69 89 MET A C 1
ATOM 669 O O . MET A 1 89 ? 4.215 -12.805 -2.33 1 97.69 89 MET A O 1
ATOM 673 N N . LYS A 1 90 ? 6.34 -12.602 -1.75 1 94.69 90 LYS A N 1
ATOM 674 C CA . LYS A 1 90 ? 6.344 -11.141 -1.71 1 94.69 90 LYS A CA 1
ATOM 675 C C . LYS A 1 90 ? 6.57 -10.555 -3.1 1 94.69 90 LYS A C 1
ATOM 677 O O . LYS A 1 90 ? 7.34 -11.102 -3.893 1 94.69 90 LYS A O 1
ATOM 682 N N . GLY A 1 91 ? 5.895 -9.5 -3.432 1 91.06 91 GLY A N 1
ATOM 683 C CA . GLY A 1 91 ? 6.176 -8.742 -4.641 1 91.06 91 GLY A CA 1
ATOM 684 C C . GLY A 1 91 ? 7.426 -7.887 -4.535 1 91.06 91 GLY A C 1
ATOM 685 O O . GLY A 1 91 ? 8.203 -8.031 -3.59 1 91.06 91 GLY A O 1
ATOM 686 N N . SER A 1 92 ? 7.625 -7.152 -5.613 1 81.94 92 SER A N 1
ATOM 687 C CA . SER A 1 92 ? 8.797 -6.281 -5.664 1 81.94 92 SER A CA 1
ATOM 688 C C . SER A 1 92 ? 8.648 -5.105 -4.703 1 81.94 92 SER A C 1
ATOM 690 O O . SER A 1 92 ? 7.578 -4.508 -4.605 1 81.94 92 SER A O 1
ATOM 692 N N . THR A 1 93 ? 9.625 -5.164 -3.828 1 67.94 93 THR A N 1
ATOM 693 C CA . THR A 1 93 ? 9.719 -3.975 -2.988 1 67.94 93 THR A CA 1
ATOM 694 C C . THR A 1 93 ? 10.953 -3.154 -3.357 1 67.94 93 THR A C 1
ATOM 696 O O . THR A 1 93 ? 11.953 -3.701 -3.836 1 67.94 93 THR A O 1
ATOM 699 N N . SER A 1 94 ? 10.992 -2.121 -4.016 1 55.56 94 SER A N 1
ATOM 700 C CA . SER A 1 94 ? 12.258 -1.397 -4.062 1 55.56 94 SER A CA 1
ATOM 701 C C . SER A 1 94 ? 12.07 0.073 -3.707 1 55.56 94 SER A C 1
ATOM 703 O O . SER A 1 94 ? 11.148 0.725 -4.207 1 55.56 94 SER A O 1
ATOM 705 N N . SER A 1 95 ? 12.711 0.299 -2.609 1 46.75 95 SER A N 1
ATOM 706 C CA . SER A 1 95 ? 12.781 1.684 -2.152 1 46.75 95 SER A CA 1
ATOM 707 C C . SER A 1 95 ? 13.359 2.594 -3.23 1 46.75 95 SER A C 1
ATOM 709 O O . SER A 1 95 ? 13.078 3.797 -3.248 1 46.75 95 SER A O 1
ATOM 711 N N . GLU A 1 96 ? 14.312 1.892 -3.977 1 45.59 96 GLU A N 1
ATOM 712 C CA . GLU A 1 96 ? 15.109 2.725 -4.875 1 45.59 96 GLU A CA 1
ATOM 713 C C . GLU A 1 96 ? 14.391 2.939 -6.207 1 45.59 96 GLU A C 1
ATOM 715 O O . GLU A 1 96 ? 14.648 3.926 -6.902 1 45.59 96 GLU A O 1
ATOM 720 N N . THR A 1 97 ? 13.68 1.885 -6.387 1 55.47 97 THR A N 1
ATOM 721 C CA . THR A 1 97 ? 13.07 1.903 -7.715 1 55.47 97 THR A CA 1
ATOM 722 C C . THR A 1 97 ? 11.562 1.714 -7.625 1 55.47 97 THR A C 1
ATOM 724 O O . THR A 1 97 ? 11.07 1.043 -6.715 1 55.47 97 THR A O 1
ATOM 727 N N . HIS A 1 98 ? 10.984 2.521 -8.391 1 58.97 98 HIS A N 1
ATOM 728 C CA . HIS A 1 98 ? 9.531 2.41 -8.516 1 58.97 98 HIS A CA 1
ATOM 729 C C . HIS A 1 98 ? 9.125 1.003 -8.938 1 58.97 98 HIS A C 1
ATOM 731 O O . HIS A 1 98 ? 9.82 0.364 -9.734 1 58.97 98 HIS A O 1
ATOM 737 N N . VAL A 1 99 ? 8.188 0.46 -8.164 1 67.44 99 VAL A N 1
ATOM 738 C CA . VAL A 1 99 ? 7.605 -0.822 -8.547 1 67.44 99 VAL A CA 1
ATOM 739 C C . VAL A 1 99 ? 7.418 -0.872 -10.062 1 67.44 99 VAL A C 1
ATOM 741 O O . VAL A 1 99 ? 7.625 -1.916 -10.688 1 67.44 99 VAL A O 1
ATOM 744 N N . THR A 1 100 ? 7.184 0.301 -10.586 1 64.69 100 THR A N 1
ATOM 745 C CA . THR A 1 100 ? 7.043 0.397 -12.039 1 64.69 100 THR A CA 1
ATOM 746 C C . THR A 1 100 ? 8.344 0.004 -12.734 1 64.69 100 THR A C 1
ATOM 748 O O . THR A 1 100 ? 8.328 -0.754 -13.703 1 64.69 100 THR A O 1
ATOM 751 N N . ASP A 1 101 ? 9.383 0.497 -12.141 1 66.44 101 ASP A N 1
ATOM 752 C CA . ASP A 1 101 ? 10.672 0.219 -12.773 1 66.44 101 ASP A CA 1
ATOM 753 C C . ASP A 1 101 ? 11.062 -1.246 -12.594 1 66.44 101 ASP A C 1
ATOM 755 O O . ASP A 1 101 ? 11.602 -1.866 -13.516 1 66.44 101 ASP A O 1
ATOM 759 N N . ILE A 1 102 ? 10.672 -1.77 -11.539 1 68.44 102 ILE A N 1
ATOM 760 C CA . ILE A 1 102 ? 11.039 -3.156 -11.266 1 68.44 102 ILE A CA 1
ATOM 761 C C . ILE A 1 102 ? 10.273 -4.086 -12.203 1 68.44 102 ILE A C 1
ATOM 763 O O . ILE A 1 102 ? 10.875 -4.938 -12.867 1 68.44 102 ILE A O 1
ATOM 767 N N . ILE A 1 103 ? 9.125 -3.82 -12.375 1 73.25 103 ILE A N 1
ATOM 768 C CA . ILE A 1 103 ? 8.305 -4.727 -13.164 1 73.25 103 ILE A CA 1
ATOM 769 C C . ILE A 1 103 ? 8.641 -4.566 -14.648 1 73.25 103 ILE A C 1
ATOM 771 O O . ILE A 1 103 ? 8.664 -5.543 -15.398 1 73.25 103 ILE A O 1
ATOM 775 N N . ASN A 1 104 ? 9.086 -3.379 -14.938 1 71.31 104 ASN A N 1
ATOM 776 C CA . ASN A 1 104 ? 9.461 -3.133 -16.328 1 71.31 104 ASN A CA 1
ATOM 777 C C . ASN A 1 104 ? 10.828 -3.717 -16.656 1 71.31 104 ASN A C 1
ATOM 779 O O . ASN A 1 104 ? 11.148 -3.941 -17.812 1 71.31 104 ASN A O 1
ATOM 783 N N . ASP A 1 105 ? 11.625 -3.955 -15.633 1 81 105 ASP A N 1
ATOM 784 C CA . ASP A 1 105 ? 13 -4.387 -15.875 1 81 105 ASP A CA 1
ATOM 785 C C . ASP A 1 105 ? 13.133 -5.898 -15.703 1 81 105 ASP A C 1
ATOM 787 O O . ASP A 1 105 ? 14.219 -6.457 -15.883 1 81 105 ASP A O 1
ATOM 791 N N . ILE A 1 106 ? 12.039 -6.488 -15.484 1 89.69 106 ILE A N 1
ATOM 792 C CA . ILE A 1 106 ? 12.078 -7.941 -15.344 1 89.69 106 ILE A CA 1
ATOM 793 C C . ILE A 1 106 ? 12.438 -8.578 -16.688 1 89.69 106 ILE A C 1
ATOM 795 O O . ILE A 1 106 ? 11.906 -8.188 -17.734 1 89.69 106 ILE A O 1
ATOM 799 N N . SER A 1 107 ? 13.391 -9.562 -16.719 1 93.94 107 SER A N 1
ATOM 800 C CA . SER A 1 107 ? 13.797 -10.211 -17.953 1 93.94 107 SER A CA 1
ATOM 801 C C . SER A 1 107 ? 12.68 -11.086 -18.516 1 93.94 107 SER A C 1
ATOM 803 O O . SER A 1 107 ? 12.242 -12.039 -17.875 1 93.94 107 SER A O 1
ATOM 805 N N . THR A 1 108 ? 12.344 -10.781 -19.75 1 95.81 108 THR A N 1
ATOM 806 C CA . THR A 1 108 ? 11.258 -11.5 -20.391 1 95.81 108 THR A CA 1
ATOM 807 C C . THR A 1 108 ? 11.805 -12.609 -21.297 1 95.81 108 THR A C 1
ATOM 809 O O . THR A 1 108 ? 11.047 -13.242 -22.031 1 95.81 108 THR A O 1
ATOM 812 N N . ASN A 1 109 ? 13.148 -12.82 -21.141 1 96.69 109 ASN A N 1
ATOM 813 C CA . ASN A 1 109 ? 13.734 -13.914 -21.906 1 96.69 109 ASN A CA 1
ATOM 814 C C . ASN A 1 109 ? 13.18 -15.266 -21.469 1 96.69 109 ASN A C 1
ATOM 816 O O . ASN A 1 109 ? 13.141 -15.57 -20.281 1 96.69 109 ASN A O 1
ATOM 820 N N . LEU A 1 110 ? 12.766 -16.016 -22.484 1 98 110 LEU A N 1
ATOM 821 C CA . LEU A 1 110 ? 12.195 -17.312 -22.156 1 98 110 LEU A CA 1
ATOM 822 C C . LEU A 1 110 ? 13.305 -18.344 -21.922 1 98 110 LEU A C 1
ATOM 824 O O . LEU A 1 110 ? 14.289 -18.375 -22.656 1 98 110 LEU A O 1
ATOM 828 N N . VAL A 1 111 ? 13.109 -19.141 -20.906 1 98.56 111 VAL A N 1
ATOM 829 C CA . VAL A 1 111 ? 14.039 -20.203 -20.578 1 98.56 111 VAL A CA 1
ATOM 830 C C . VAL A 1 111 ? 13.266 -21.484 -20.266 1 98.56 111 VAL A C 1
ATOM 832 O O . VAL A 1 111 ? 12.07 -21.438 -19.969 1 98.56 111 VAL A O 1
ATOM 835 N N . THR A 1 112 ? 13.891 -22.625 -20.391 1 98.38 112 THR A N 1
ATOM 836 C CA . THR A 1 112 ? 13.336 -23.891 -19.953 1 98.38 112 THR A CA 1
ATOM 837 C C . THR A 1 112 ? 13.531 -24.078 -18.453 1 98.38 112 THR A C 1
ATOM 839 O O . THR A 1 112 ? 14.656 -24.109 -17.969 1 98.38 112 THR A O 1
ATOM 842 N N . PRO A 1 113 ? 12.445 -24.188 -17.75 1 98.38 113 PRO A N 1
ATOM 843 C CA . PRO A 1 113 ? 12.594 -24.344 -16.297 1 98.38 113 PRO A CA 1
ATOM 844 C C . PRO A 1 113 ? 12.992 -25.75 -15.891 1 98.38 113 PRO A C 1
ATOM 846 O O . PRO A 1 113 ? 12.695 -26.719 -16.609 1 98.38 113 PRO A O 1
ATOM 849 N N . SER A 1 114 ? 13.703 -25.844 -14.805 1 98.19 114 SER A N 1
ATOM 850 C CA . SER A 1 114 ? 14.086 -27.094 -14.156 1 98.19 114 SER A CA 1
ATOM 851 C C . SER A 1 114 ? 14.133 -26.938 -12.641 1 98.19 114 SER A C 1
ATOM 853 O O . SER A 1 114 ? 14.969 -26.203 -12.109 1 98.19 114 SER A O 1
ATOM 855 N N . PHE A 1 115 ? 13.172 -27.609 -11.984 1 98.12 115 PHE A N 1
ATOM 856 C CA . PHE A 1 115 ? 13.078 -27.578 -10.531 1 98.12 115 PHE A CA 1
ATOM 857 C C . PHE A 1 115 ? 12.898 -28.984 -9.977 1 98.12 115 PHE A C 1
ATOM 859 O O . PHE A 1 115 ? 12.242 -29.828 -10.594 1 98.12 115 PHE A O 1
ATOM 866 N N . SER A 1 116 ? 13.477 -29.234 -8.812 1 98.12 116 SER A N 1
ATOM 867 C CA . SER A 1 116 ? 13.336 -30.547 -8.195 1 98.12 116 SER A CA 1
ATOM 868 C C . SER A 1 116 ? 11.867 -30.906 -8.016 1 98.12 116 SER A C 1
ATOM 870 O O . SER A 1 116 ? 11.07 -30.094 -7.555 1 98.12 116 SER A O 1
ATOM 872 N N . GLY A 1 117 ? 11.516 -32.062 -8.477 1 98.25 117 GLY A N 1
ATOM 873 C CA . GLY A 1 117 ? 10.188 -32.594 -8.242 1 98.25 117 GLY A CA 1
ATOM 874 C C . GLY A 1 117 ? 9.164 -32.125 -9.258 1 98.25 117 GLY A C 1
ATOM 875 O O . GLY A 1 117 ? 7.973 -32.406 -9.141 1 98.25 117 GLY A O 1
ATOM 876 N N . VAL A 1 118 ? 9.602 -31.406 -10.281 1 98.38 118 VAL A N 1
ATOM 877 C CA . VAL A 1 118 ? 8.664 -30.922 -11.289 1 98.38 118 VAL A CA 1
ATOM 878 C C . VAL A 1 118 ? 9.023 -31.5 -12.656 1 98.38 118 VAL A C 1
ATOM 880 O O . VAL A 1 118 ? 10.164 -31.375 -13.109 1 98.38 118 VAL A O 1
ATOM 883 N N . ASP A 1 119 ? 8.109 -32.125 -13.328 1 97.62 119 ASP A N 1
ATOM 884 C CA . ASP A 1 119 ? 8.297 -32.719 -14.648 1 97.62 119 ASP A CA 1
ATOM 885 C C . ASP A 1 119 ? 7.672 -31.859 -15.734 1 97.62 119 ASP A C 1
ATOM 887 O O . ASP A 1 119 ? 6.539 -32.094 -16.156 1 97.62 119 ASP A O 1
ATOM 891 N N . PHE A 1 120 ? 8.422 -30.969 -16.188 1 97.75 120 PHE A N 1
ATOM 892 C CA . PHE A 1 120 ? 7.938 -30.078 -17.234 1 97.75 120 PHE A CA 1
ATOM 893 C C . PHE A 1 120 ? 7.879 -30.797 -18.578 1 97.75 120 PHE A C 1
ATOM 895 O O . PHE A 1 120 ? 8.836 -31.469 -18.969 1 97.75 120 PHE A O 1
ATOM 902 N N . PRO A 1 121 ? 6.824 -30.641 -19.297 1 97.44 121 PRO A N 1
ATOM 903 C CA . PRO A 1 121 ? 6.797 -31.172 -20.656 1 97.44 121 PRO A CA 1
ATOM 904 C C . PRO A 1 121 ? 7.711 -30.406 -21.609 1 97.44 121 PRO A C 1
ATOM 906 O O . PRO A 1 121 ? 8.125 -29.281 -21.297 1 97.44 121 PRO A O 1
ATOM 909 N N . SER A 1 122 ? 7.922 -31.047 -22.734 1 97.25 122 SER A N 1
ATOM 910 C CA . SER A 1 122 ? 8.703 -30.391 -23.781 1 97.25 122 SER A CA 1
ATOM 911 C C . SER A 1 122 ? 8.016 -29.125 -24.266 1 97.25 122 SER A C 1
ATOM 913 O O . SER A 1 122 ? 6.793 -29.094 -24.406 1 97.25 122 SER A O 1
ATOM 915 N N . GLY A 1 123 ? 8.766 -28.125 -24.438 1 98.19 123 GLY A N 1
ATOM 916 C CA . GLY A 1 123 ? 8.242 -26.891 -25.031 1 98.19 123 GLY A CA 1
ATOM 917 C C . GLY A 1 123 ? 7.887 -25.844 -24 1 98.19 123 GLY A C 1
ATOM 918 O O . GLY A 1 123 ? 7.703 -24.672 -24.328 1 98.19 123 GLY A O 1
ATOM 919 N N . VAL A 1 124 ? 7.848 -26.266 -22.75 1 98.56 124 VAL A N 1
ATOM 920 C CA . VAL A 1 124 ? 7.516 -25.312 -21.688 1 98.56 124 VAL A CA 1
ATOM 921 C C . VAL A 1 124 ? 8.648 -24.297 -21.531 1 98.56 124 VAL A C 1
ATOM 923 O O . VAL A 1 124 ? 9.812 -24.672 -21.391 1 98.56 124 VAL A O 1
ATOM 926 N N . LYS A 1 125 ? 8.25 -23.031 -21.594 1 98.75 125 LYS A N 1
ATOM 927 C CA . LYS A 1 125 ? 9.18 -21.938 -21.344 1 98.75 125 LYS A CA 1
ATOM 928 C C . LYS A 1 125 ? 8.555 -20.875 -20.438 1 98.75 125 LYS A C 1
ATOM 930 O O . LYS A 1 125 ? 7.367 -20.578 -20.562 1 98.75 125 LYS A O 1
ATOM 935 N N . ILE A 1 126 ? 9.398 -20.359 -19.562 1 98.62 126 ILE A N 1
ATOM 936 C CA . ILE A 1 126 ? 8.961 -19.25 -18.703 1 98.62 126 ILE A CA 1
ATOM 937 C C . ILE A 1 126 ? 10.008 -18.141 -18.734 1 98.62 126 ILE A C 1
ATOM 939 O O . ILE A 1 126 ? 11.164 -18.375 -19.094 1 98.62 126 ILE A O 1
ATOM 943 N N . MET A 1 127 ? 9.609 -16.953 -18.438 1 97.62 127 MET A N 1
ATOM 944 C CA . MET A 1 127 ? 10.531 -15.82 -18.469 1 97.62 127 MET A CA 1
ATOM 945 C C . MET A 1 127 ? 11.594 -15.961 -17.391 1 97.62 127 MET A C 1
ATOM 947 O O . MET A 1 127 ? 11.297 -16.406 -16.281 1 97.62 127 MET A O 1
ATOM 951 N N . SER A 1 128 ? 12.812 -15.57 -17.641 1 97.75 128 SER A N 1
ATOM 952 C CA . SER A 1 128 ? 13.953 -15.734 -16.75 1 97.75 128 SER A CA 1
ATOM 953 C C . SER A 1 128 ? 13.781 -14.922 -15.469 1 97.75 128 SER A C 1
ATOM 955 O O . SER A 1 128 ? 14.281 -15.305 -14.406 1 97.75 128 SER A O 1
ATOM 957 N N . GLY A 1 129 ? 13.016 -13.812 -15.578 1 96 129 GLY A N 1
ATOM 958 C CA . GLY A 1 129 ? 12.766 -12.961 -14.43 1 96 129 GLY A CA 1
ATOM 959 C C . GLY A 1 129 ? 11.922 -13.625 -13.359 1 96 129 GLY A C 1
ATOM 960 O O . GLY A 1 129 ? 11.859 -13.156 -12.227 1 96 129 GLY A O 1
ATOM 961 N N . ILE A 1 130 ? 11.273 -14.68 -13.688 1 97.5 130 ILE A N 1
ATOM 962 C CA . ILE A 1 130 ? 10.508 -15.477 -12.734 1 97.5 130 ILE A CA 1
ATOM 963 C C . ILE A 1 130 ? 11.289 -16.734 -12.383 1 97.5 130 ILE A C 1
ATOM 965 O O . ILE A 1 130 ? 11.344 -17.125 -11.211 1 97.5 130 ILE A O 1
ATOM 969 N N . ASN A 1 131 ? 11.875 -17.281 -13.383 1 98.19 131 ASN A N 1
ATOM 970 C CA . ASN A 1 131 ? 12.617 -18.531 -13.195 1 98.19 131 ASN A CA 1
ATOM 971 C C . ASN A 1 131 ? 13.711 -18.375 -12.141 1 98.19 131 ASN A C 1
ATOM 973 O O . ASN A 1 131 ? 13.836 -19.219 -11.25 1 98.19 131 ASN A O 1
ATOM 977 N N . ARG A 1 132 ? 14.469 -17.375 -12.227 1 97.12 132 ARG A N 1
ATOM 978 C CA . ARG A 1 132 ? 15.641 -17.188 -11.375 1 97.12 132 ARG A CA 1
ATOM 979 C C . ARG A 1 132 ? 15.234 -16.969 -9.922 1 97.12 132 ARG A C 1
ATOM 981 O O . ARG A 1 132 ? 15.727 -17.672 -9.023 1 97.12 132 ARG A O 1
ATOM 988 N N . PRO A 1 133 ? 14.328 -16.062 -9.656 1 96.31 133 PRO A N 1
ATOM 989 C CA . PRO A 1 133 ? 13.977 -15.875 -8.25 1 96.31 133 PRO A CA 1
ATOM 990 C C . PRO A 1 133 ? 13.242 -17.078 -7.66 1 96.31 133 PRO A C 1
ATOM 992 O O . PRO A 1 133 ? 13.43 -17.406 -6.488 1 96.31 133 PRO A O 1
ATOM 995 N N . TRP A 1 134 ? 12.422 -17.75 -8.383 1 98.25 134 TRP A N 1
ATOM 996 C CA . TRP A 1 134 ? 11.781 -18.938 -7.832 1 98.25 134 TRP A CA 1
ATOM 997 C C . TRP A 1 134 ? 12.812 -20.031 -7.551 1 98.25 134 TRP A C 1
ATOM 999 O O . TRP A 1 134 ? 12.797 -20.656 -6.488 1 98.25 134 TRP A O 1
ATOM 1009 N N . LYS A 1 135 ? 13.664 -20.234 -8.508 1 98.31 135 LYS A N 1
ATOM 1010 C CA . LYS A 1 135 ? 14.688 -21.25 -8.344 1 98.31 135 LYS A CA 1
ATOM 1011 C C . LYS A 1 135 ? 15.453 -21.062 -7.035 1 98.31 135 LYS A C 1
ATOM 1013 O O . LYS A 1 135 ? 15.789 -22.031 -6.352 1 98.31 135 LYS A O 1
ATOM 1018 N N . ALA A 1 136 ? 15.656 -19.875 -6.676 1 97.94 136 ALA A N 1
ATOM 1019 C CA . ALA A 1 136 ? 16.469 -19.531 -5.504 1 97.94 136 ALA A CA 1
ATOM 1020 C C . ALA A 1 136 ? 15.773 -19.969 -4.215 1 97.94 136 ALA A C 1
ATOM 1022 O O . ALA A 1 136 ? 16.438 -20.203 -3.201 1 97.94 136 ALA A O 1
ATOM 1023 N N . VAL A 1 137 ? 14.43 -20.156 -4.25 1 98.44 137 VAL A N 1
ATOM 1024 C CA . VAL A 1 137 ? 13.742 -20.438 -2.996 1 98.44 137 VAL A CA 1
ATOM 1025 C C . VAL A 1 137 ? 13.008 -21.781 -3.096 1 98.44 137 VAL A C 1
ATOM 1027 O O . VAL A 1 137 ? 12.422 -22.25 -2.119 1 98.44 137 VAL A O 1
ATOM 1030 N N . HIS A 1 138 ? 13.016 -22.469 -4.219 1 98.75 138 HIS A N 1
ATOM 1031 C CA . HIS A 1 138 ? 12.227 -23.656 -4.508 1 98.75 138 HIS A CA 1
ATOM 1032 C C . HIS A 1 138 ? 12.477 -24.75 -3.473 1 98.75 138 HIS A C 1
ATOM 1034 O O . HIS A 1 138 ? 11.531 -25.234 -2.846 1 98.75 138 HIS A O 1
ATOM 1040 N N . ASP A 1 139 ? 13.656 -25.062 -3.244 1 98.75 139 ASP A N 1
ATOM 1041 C CA . ASP A 1 139 ? 13.961 -26.188 -2.379 1 98.75 139 ASP A CA 1
ATOM 1042 C C . ASP A 1 139 ? 13.625 -25.875 -0.924 1 98.75 139 ASP A C 1
ATOM 1044 O O . ASP A 1 139 ? 13.203 -26.766 -0.175 1 98.75 139 ASP A O 1
ATOM 1048 N N . ASP A 1 140 ? 13.828 -24.609 -0.535 1 98.69 140 ASP A N 1
ATOM 1049 C CA . ASP A 1 140 ? 13.445 -24.203 0.811 1 98.69 140 ASP A CA 1
ATOM 1050 C C . ASP A 1 140 ? 11.938 -24.328 1.019 1 98.69 140 ASP A C 1
ATOM 1052 O O . ASP A 1 140 ? 11.492 -24.797 2.07 1 98.69 140 ASP A O 1
ATOM 1056 N N . VAL A 1 141 ? 11.234 -23.953 0.019 1 98.88 141 VAL A N 1
ATOM 1057 C CA . VAL A 1 141 ? 9.781 -24.016 0.084 1 98.88 141 VAL A CA 1
ATOM 1058 C C . VAL A 1 141 ? 9.328 -25.469 0.171 1 98.88 141 VAL A C 1
ATOM 1060 O O . VAL A 1 141 ? 8.547 -25.828 1.058 1 98.88 141 VAL A O 1
ATOM 1063 N N . ILE A 1 142 ? 9.836 -26.312 -0.712 1 98.88 142 ILE A N 1
ATOM 1064 C CA . ILE A 1 142 ? 9.406 -27.703 -0.778 1 98.88 142 ILE A CA 1
ATOM 1065 C C . ILE A 1 142 ? 9.75 -28.406 0.529 1 98.88 142 ILE A C 1
ATOM 1067 O O . ILE A 1 142 ? 8.938 -29.172 1.064 1 98.88 142 ILE A O 1
ATOM 1071 N N . SER A 1 143 ? 10.922 -28.109 1.042 1 98.88 143 SER A N 1
ATOM 1072 C CA . SER A 1 143 ? 11.352 -28.734 2.285 1 98.88 143 SER A CA 1
ATOM 1073 C C . SER A 1 143 ? 10.445 -28.344 3.447 1 98.88 143 SER A C 1
ATOM 1075 O O . SER A 1 143 ? 10.055 -29.188 4.246 1 98.88 143 SER A O 1
ATOM 1077 N N . GLU A 1 144 ? 10.141 -27.094 3.531 1 98.88 144 GLU A N 1
ATOM 1078 C CA . GLU A 1 144 ? 9.312 -26.625 4.633 1 98.88 144 GLU A CA 1
ATOM 1079 C C . GLU A 1 144 ? 7.887 -27.156 4.52 1 98.88 144 GLU A C 1
ATOM 1081 O O . GLU A 1 144 ? 7.285 -27.547 5.516 1 98.88 144 GLU A O 1
ATOM 1086 N N . VAL A 1 145 ? 7.359 -27.172 3.348 1 98.94 145 VAL A N 1
ATOM 1087 C CA . VAL A 1 145 ? 6.012 -27.688 3.127 1 98.94 145 VAL A CA 1
ATOM 1088 C C . VAL A 1 145 ? 5.957 -29.172 3.455 1 98.94 145 VAL A C 1
ATOM 1090 O O . VAL A 1 145 ? 5.004 -29.641 4.082 1 98.94 145 VAL A O 1
ATOM 1093 N N . LYS A 1 146 ? 6.98 -29.875 3.039 1 98.88 146 LYS A N 1
ATOM 1094 C CA . LYS A 1 146 ? 7.055 -31.297 3.367 1 98.88 146 LYS A CA 1
ATOM 1095 C C . LYS A 1 146 ? 7.016 -31.516 4.875 1 98.88 146 LYS A C 1
ATOM 1097 O O . LYS A 1 146 ? 6.305 -32.406 5.363 1 98.88 146 LYS A O 1
ATOM 1102 N N . SER A 1 147 ? 7.762 -30.734 5.559 1 98.88 147 SER A N 1
ATOM 1103 C CA . SER A 1 147 ? 7.801 -30.828 7.012 1 98.88 147 SER A CA 1
ATOM 1104 C C . SER A 1 147 ? 6.43 -30.547 7.621 1 98.88 147 SER A C 1
ATOM 1106 O O . SER A 1 147 ? 6 -31.234 8.547 1 98.88 147 SER A O 1
ATOM 1108 N N . LEU A 1 148 ? 5.754 -29.609 7.09 1 98.94 148 LEU A N 1
ATOM 1109 C CA . LEU A 1 148 ? 4.449 -29.234 7.617 1 98.94 148 LEU A CA 1
ATOM 1110 C C . LEU A 1 148 ? 3.396 -30.281 7.277 1 98.94 148 LEU A C 1
ATOM 1112 O O . LEU A 1 148 ? 2.48 -30.531 8.062 1 98.94 148 LEU A O 1
ATOM 1116 N N . ILE A 1 149 ? 3.535 -30.906 6.133 1 98.88 149 ILE A N 1
ATOM 1117 C CA . ILE A 1 149 ? 2.615 -31.969 5.762 1 98.88 149 ILE A CA 1
ATOM 1118 C C . ILE A 1 149 ? 2.775 -33.156 6.727 1 98.88 149 ILE A C 1
ATOM 1120 O O . ILE A 1 149 ? 1.79 -33.781 7.105 1 98.88 149 ILE A O 1
ATOM 1124 N N . ALA A 1 150 ? 4.023 -33.406 7.062 1 98.81 150 ALA A N 1
ATOM 1125 C CA . ALA A 1 150 ? 4.27 -34.469 8.031 1 98.81 150 ALA A CA 1
ATOM 1126 C C . ALA A 1 150 ? 3.594 -34.156 9.359 1 98.81 150 ALA A C 1
ATOM 1128 O O . ALA A 1 150 ? 3.066 -35.062 10.016 1 98.81 150 ALA A O 1
ATOM 1129 N N . LYS A 1 151 ? 3.592 -32.969 9.742 1 98.75 151 LYS A N 1
ATOM 1130 C CA . LYS A 1 151 ? 3.016 -32.562 11.016 1 98.75 151 LYS A CA 1
ATOM 1131 C C . LYS A 1 151 ? 1.496 -32.438 10.922 1 98.75 151 LYS A C 1
ATOM 1133 O O . LYS A 1 151 ? 0.789 -32.719 11.891 1 98.75 151 LYS A O 1
ATOM 1138 N N . TYR A 1 152 ? 1.012 -32.031 9.766 1 98.75 152 TYR A N 1
ATOM 1139 C CA . TYR A 1 152 ? -0.413 -31.828 9.531 1 98.75 152 TYR A CA 1
ATOM 1140 C C . TYR A 1 152 ? -0.874 -32.562 8.273 1 98.75 152 TYR A C 1
ATOM 1142 O O . TYR A 1 152 ? -1.267 -31.922 7.293 1 98.75 152 TYR A O 1
ATOM 1150 N N . PRO A 1 153 ? -1.027 -33.781 8.328 1 98.44 153 PRO A N 1
ATOM 1151 C CA . PRO A 1 153 ? -1.29 -34.562 7.121 1 98.44 153 PRO A CA 1
ATOM 1152 C C . PRO A 1 153 ? -2.66 -34.281 6.516 1 98.44 153 PRO A C 1
ATOM 1154 O O . PRO A 1 153 ? -2.859 -34.469 5.312 1 98.44 153 PRO A O 1
ATOM 1157 N N . ASP A 1 154 ? -3.572 -33.719 7.254 1 98.44 154 ASP A N 1
ATOM 1158 C CA . ASP A 1 154 ? -4.926 -33.5 6.75 1 98.44 154 ASP A CA 1
ATOM 1159 C C . ASP A 1 154 ? -5.082 -32.094 6.176 1 98.44 154 ASP A C 1
ATOM 1161 O O . ASP A 1 154 ? -6.113 -31.781 5.586 1 98.44 154 ASP A O 1
ATOM 1165 N N . TYR A 1 155 ? -4.055 -31.297 6.285 1 98.81 155 TYR A N 1
ATOM 1166 C CA . TYR A 1 155 ? -4.137 -29.938 5.77 1 98.81 155 TYR A CA 1
ATOM 1167 C C . TYR A 1 155 ? -3.998 -29.906 4.254 1 98.81 155 TYR A C 1
ATOM 1169 O O . TYR A 1 155 ? -3.279 -30.734 3.68 1 98.81 155 TYR A O 1
ATOM 1177 N N . THR A 1 156 ? -4.719 -28.984 3.672 1 98.88 156 THR A N 1
ATOM 1178 C CA . THR A 1 156 ? -4.539 -28.734 2.246 1 98.88 156 THR A CA 1
ATOM 1179 C C . THR A 1 156 ? -3.477 -27.672 2.016 1 98.88 156 THR A C 1
ATOM 1181 O O . THR A 1 156 ? -2.9 -27.141 2.969 1 98.88 156 THR A O 1
ATOM 1184 N N . LEU A 1 157 ? -3.109 -27.406 0.755 1 98.94 157 LEU A N 1
ATOM 1185 C CA . LEU A 1 157 ? -2.086 -26.422 0.414 1 98.94 157 LEU A CA 1
ATOM 1186 C C . LEU A 1 157 ? -2.715 -25.188 -0.202 1 98.94 157 LEU A C 1
ATOM 1188 O O . LEU A 1 157 ? -3.777 -25.266 -0.823 1 98.94 157 LEU A O 1
ATOM 1192 N N . GLU A 1 158 ? -2.082 -24.094 0.029 1 98.88 158 GLU A N 1
ATOM 1193 C CA . GLU A 1 158 ? -2.455 -22.844 -0.633 1 98.88 158 GLU A CA 1
ATOM 1194 C C . GLU A 1 158 ? -1.224 -22.016 -0.961 1 98.88 158 GLU A C 1
ATOM 1196 O O . GLU A 1 158 ? -0.201 -22.109 -0.28 1 98.88 158 GLU A O 1
ATOM 1201 N N . ALA A 1 159 ? -1.301 -21.25 -1.976 1 98.88 159 ALA A N 1
ATOM 1202 C CA . ALA A 1 159 ? -0.257 -20.312 -2.357 1 98.88 159 ALA A CA 1
ATOM 1203 C C . ALA A 1 159 ? -0.86 -18.969 -2.791 1 98.88 159 ALA A C 1
ATOM 1205 O O . ALA A 1 159 ? -1.92 -18.938 -3.42 1 98.88 159 ALA A O 1
ATOM 1206 N N . THR A 1 160 ? -0.229 -17.875 -2.373 1 98.81 160 THR A N 1
ATOM 1207 C CA . THR A 1 160 ? -0.704 -16.562 -2.795 1 98.81 160 THR A CA 1
ATOM 1208 C C . THR A 1 160 ? 0.451 -15.57 -2.871 1 98.81 160 THR A C 1
ATOM 1210 O O . THR A 1 160 ? 1.569 -15.875 -2.453 1 98.81 160 THR A O 1
ATOM 1213 N N . GLY A 1 161 ? 0.261 -14.508 -3.416 1 98.12 161 GLY A N 1
ATOM 1214 C CA . GLY A 1 161 ? 1.173 -13.391 -3.582 1 98.12 161 GLY A CA 1
ATOM 1215 C C . GLY A 1 161 ? 0.593 -12.273 -4.426 1 98.12 161 GLY A C 1
ATOM 1216 O O . GLY A 1 161 ? -0.416 -12.461 -5.109 1 98.12 161 GLY A O 1
ATOM 1217 N N . HIS A 1 162 ? 1.189 -11.133 -4.422 1 96.31 162 HIS A N 1
ATOM 1218 C CA . HIS A 1 162 ? 0.749 -9.945 -5.145 1 96.31 162 HIS A CA 1
ATOM 1219 C C . HIS A 1 162 ? 1.846 -9.422 -6.062 1 96.31 162 HIS A C 1
ATOM 1221 O O . HIS A 1 162 ? 3.023 -9.422 -5.695 1 96.31 162 HIS A O 1
ATOM 1227 N N . SER A 1 163 ? 1.444 -8.938 -7.27 1 95 163 SER A N 1
ATOM 1228 C CA . SER A 1 163 ? 2.412 -8.352 -8.195 1 95 163 SER A CA 1
ATOM 1229 C C . SER A 1 163 ? 3.447 -9.383 -8.633 1 95 163 SER A C 1
ATOM 1231 O O . SER A 1 163 ? 3.092 -10.453 -9.125 1 95 163 SER A O 1
ATOM 1233 N N . LEU A 1 164 ? 4.734 -9.125 -8.5 1 94.75 164 LEU A N 1
ATOM 1234 C CA . LEU A 1 164 ? 5.766 -10.125 -8.766 1 94.75 164 LEU A CA 1
ATOM 1235 C C . LEU A 1 164 ? 5.527 -11.383 -7.941 1 94.75 164 LEU A C 1
ATOM 1237 O O . LEU A 1 164 ? 5.719 -12.5 -8.438 1 94.75 164 LEU A O 1
ATOM 1241 N N . GLY A 1 165 ? 5.082 -11.172 -6.727 1 96.44 165 GLY A N 1
ATOM 1242 C CA . GLY A 1 165 ? 4.746 -12.297 -5.879 1 96.44 165 GLY A CA 1
ATOM 1243 C C . GLY A 1 165 ? 3.586 -13.117 -6.406 1 96.44 165 GLY A C 1
ATOM 1244 O O . GLY A 1 165 ? 3.543 -14.336 -6.219 1 96.44 165 GLY A O 1
ATOM 1245 N N . GLY A 1 166 ? 2.652 -12.406 -7.031 1 98.12 166 GLY A N 1
ATOM 1246 C CA . GLY A 1 166 ? 1.576 -13.102 -7.715 1 98.12 166 GLY A CA 1
ATOM 1247 C C . GLY A 1 166 ? 2.064 -13.977 -8.859 1 98.12 166 GLY A C 1
ATOM 1248 O O . GLY A 1 166 ? 1.641 -15.125 -8.992 1 98.12 166 GLY A O 1
ATOM 1249 N N . SER A 1 167 ? 2.975 -13.453 -9.594 1 97.94 167 SER A N 1
ATOM 1250 C CA . SER A 1 167 ? 3.543 -14.219 -10.703 1 97.94 167 SER A CA 1
ATOM 1251 C C . SER A 1 167 ? 4.395 -15.375 -10.195 1 97.94 167 SER A C 1
ATOM 1253 O O . SER A 1 167 ? 4.406 -16.453 -10.797 1 97.94 167 SER A O 1
ATOM 1255 N N . LEU A 1 168 ? 5.055 -15.219 -9.133 1 98.19 168 LEU A N 1
ATOM 1256 C CA . LEU A 1 168 ? 5.797 -16.312 -8.508 1 98.19 168 LEU A CA 1
ATOM 1257 C C . LEU A 1 168 ? 4.852 -17.375 -7.965 1 98.19 168 LEU A C 1
ATOM 1259 O O . LEU A 1 168 ? 5.219 -18.547 -7.867 1 98.19 168 LEU A O 1
ATOM 1263 N N . THR A 1 169 ? 3.668 -16.922 -7.633 1 98.69 169 THR A N 1
ATOM 1264 C CA . THR A 1 169 ? 2.656 -17.859 -7.145 1 98.69 169 THR A CA 1
ATOM 1265 C C . THR A 1 169 ? 2.277 -18.859 -8.234 1 98.69 169 THR A C 1
ATOM 1267 O O . THR A 1 169 ? 1.962 -20.016 -7.938 1 98.69 169 THR A O 1
ATOM 1270 N N . TYR A 1 170 ? 2.363 -18.438 -9.484 1 98.25 170 TYR A N 1
ATOM 1271 C CA . TYR A 1 170 ? 2.145 -19.375 -10.57 1 98.25 170 TYR A CA 1
ATOM 1272 C C . TYR A 1 170 ? 3.121 -20.547 -10.477 1 98.25 170 TYR A C 1
ATOM 1274 O O . TYR A 1 170 ? 2.73 -21.703 -10.641 1 98.25 170 TYR A O 1
ATOM 1282 N N . MET A 1 171 ? 4.324 -20.281 -10.18 1 97.44 171 MET A N 1
ATOM 1283 C CA . MET A 1 171 ? 5.344 -21.312 -10.047 1 97.44 171 MET A CA 1
ATOM 1284 C C . MET A 1 171 ? 5.137 -22.125 -8.773 1 97.44 171 MET A C 1
ATOM 1286 O O . MET A 1 171 ? 5.27 -23.344 -8.781 1 97.44 171 MET A O 1
ATOM 1290 N N . SER A 1 172 ? 4.805 -21.406 -7.723 1 98.19 172 SER A N 1
ATOM 1291 C CA . SER A 1 172 ? 4.559 -22.078 -6.449 1 98.19 172 SER A CA 1
ATOM 1292 C C . SER A 1 172 ? 3.443 -23.109 -6.578 1 98.19 172 SER A C 1
ATOM 1294 O O . SER A 1 172 ? 3.561 -24.234 -6.062 1 98.19 172 SER A O 1
ATOM 1296 N N . HIS A 1 173 ? 2.432 -22.734 -7.258 1 98.5 173 HIS A N 1
ATOM 1297 C CA . HIS A 1 173 ? 1.277 -23.594 -7.461 1 98.5 173 HIS A CA 1
ATOM 1298 C C . HIS A 1 173 ? 1.679 -24.891 -8.156 1 98.5 173 HIS A C 1
ATOM 1300 O O . HIS A 1 173 ? 1.359 -25.984 -7.684 1 98.5 173 HIS A O 1
ATOM 1306 N N . VAL A 1 174 ? 2.436 -24.766 -9.195 1 98.38 174 VAL A N 1
ATOM 1307 C CA . VAL A 1 174 ? 2.848 -25.922 -9.984 1 98.38 174 VAL A CA 1
ATOM 1308 C C . VAL A 1 174 ? 3.848 -26.766 -9.195 1 98.38 174 VAL A C 1
ATOM 1310 O O . VAL A 1 174 ? 3.754 -27.984 -9.172 1 98.38 174 VAL A O 1
ATOM 1313 N N . ALA A 1 175 ? 4.758 -26.141 -8.578 1 98.62 175 ALA A N 1
ATOM 1314 C CA . ALA A 1 175 ? 5.781 -26.844 -7.801 1 98.62 175 ALA A CA 1
ATOM 1315 C C . ALA A 1 175 ? 5.148 -27.672 -6.684 1 98.62 175 ALA A C 1
ATOM 1317 O O . ALA A 1 175 ? 5.52 -28.828 -6.465 1 98.62 175 ALA A O 1
ATOM 1318 N N . LEU A 1 176 ? 4.195 -27.078 -6 1 98.81 176 LEU A N 1
ATOM 1319 C CA . LEU A 1 176 ? 3.537 -27.766 -4.898 1 98.81 176 LEU A CA 1
ATOM 1320 C C . LEU A 1 176 ? 2.678 -28.922 -5.41 1 98.81 176 LEU A C 1
ATOM 1322 O O . LEU A 1 176 ? 2.689 -30.016 -4.84 1 98.81 176 LEU A O 1
ATOM 1326 N N . ALA A 1 177 ? 1.982 -28.703 -6.496 1 98.5 177 ALA A N 1
ATOM 1327 C CA . ALA A 1 177 ? 1.116 -29.734 -7.059 1 98.5 177 ALA A CA 1
ATOM 1328 C C . ALA A 1 177 ? 1.928 -30.938 -7.512 1 98.5 177 ALA A C 1
ATOM 1330 O O . ALA A 1 177 ? 1.491 -32.094 -7.348 1 98.5 177 ALA A O 1
ATOM 1331 N N . GLN A 1 178 ? 3.119 -30.688 -8.047 1 98.38 178 GLN A N 1
ATOM 1332 C CA . GLN A 1 178 ? 3.953 -31.766 -8.586 1 98.38 178 GLN A CA 1
ATOM 1333 C C . GLN A 1 178 ? 4.691 -32.5 -7.473 1 98.38 178 GLN A C 1
ATOM 1335 O O . GLN A 1 178 ? 4.879 -33.719 -7.543 1 98.38 178 GLN A O 1
ATOM 1340 N N . ASN A 1 179 ? 5.09 -31.797 -6.457 1 98.62 179 ASN A N 1
ATOM 1341 C CA . ASN A 1 179 ? 5.855 -32.406 -5.371 1 98.62 179 ASN A CA 1
ATOM 1342 C C . ASN A 1 179 ? 4.949 -33.125 -4.375 1 98.62 179 ASN A C 1
ATOM 1344 O O . ASN A 1 179 ? 5.375 -34.062 -3.703 1 98.62 179 ASN A O 1
ATOM 1348 N N . PHE A 1 180 ? 3.693 -32.656 -4.293 1 98.62 180 PHE A N 1
ATOM 1349 C CA . PHE A 1 180 ? 2.74 -33.219 -3.35 1 98.62 180 PHE A CA 1
ATOM 1350 C C . PHE A 1 180 ? 1.418 -33.531 -4.035 1 98.62 180 PHE A C 1
ATOM 1352 O O . PHE A 1 180 ? 0.375 -33 -3.67 1 98.62 180 PHE A O 1
ATOM 1359 N N . PRO A 1 181 ? 1.438 -34.531 -4.988 1 97.5 181 PRO A N 1
ATOM 1360 C CA . PRO A 1 181 ? 0.279 -34.812 -5.836 1 97.5 181 PRO A CA 1
ATOM 1361 C C . PRO A 1 181 ? -0.924 -35.344 -5.047 1 97.5 181 PRO A C 1
ATOM 1363 O O . PRO A 1 181 ? -2.047 -35.344 -5.562 1 97.5 181 PRO A O 1
ATOM 1366 N N . GLU A 1 182 ? -0.721 -35.688 -3.859 1 97.12 182 GLU A N 1
ATOM 1367 C CA . GLU A 1 182 ? -1.819 -36.219 -3.055 1 97.12 182 GLU A CA 1
ATOM 1368 C C . GLU A 1 182 ? -2.578 -35.094 -2.355 1 97.12 182 GLU A C 1
ATOM 1370 O O . GLU A 1 182 ? -3.668 -35.312 -1.822 1 97.12 182 GLU A O 1
ATOM 1375 N N . LYS A 1 183 ? -2.061 -33.906 -2.381 1 98.5 183 LYS A N 1
ATOM 1376 C CA . LYS A 1 183 ? -2.652 -32.781 -1.661 1 98.5 183 LYS A CA 1
ATOM 1377 C C . LYS A 1 183 ? -3.471 -31.906 -2.6 1 98.5 183 LYS A C 1
ATOM 1379 O O . LYS A 1 183 ? -3.066 -31.656 -3.736 1 98.5 183 LYS A O 1
ATOM 1384 N N . GLN A 1 184 ? -4.633 -31.484 -2.109 1 98.5 184 GLN A N 1
ATOM 1385 C CA . GLN A 1 184 ? -5.367 -30.438 -2.801 1 98.5 184 GLN A CA 1
ATOM 1386 C C . GLN A 1 184 ? -4.691 -29.078 -2.617 1 98.5 184 GLN A C 1
ATOM 1388 O O . GLN A 1 184 ? -4.211 -28.75 -1.527 1 98.5 184 GLN A O 1
ATOM 1393 N N . ILE A 1 185 ? -4.637 -28.344 -3.711 1 98.62 185 ILE A N 1
ATOM 1394 C CA . ILE A 1 185 ? -4.027 -27.031 -3.611 1 98.62 185 ILE A CA 1
ATOM 1395 C C . ILE A 1 185 ? -4.941 -25.984 -4.262 1 98.62 185 ILE A C 1
ATOM 1397 O O . ILE A 1 185 ? -5.488 -26.234 -5.34 1 98.62 185 ILE A O 1
ATOM 1401 N N . THR A 1 186 ? -5.223 -24.891 -3.574 1 98.75 186 THR A N 1
ATOM 1402 C CA . THR A 1 186 ? -5.863 -23.688 -4.121 1 98.75 186 THR A CA 1
ATOM 1403 C C . THR A 1 186 ? -4.941 -22.484 -4.004 1 98.75 186 THR A C 1
ATOM 1405 O O . THR A 1 186 ? -4.441 -22.172 -2.92 1 98.75 186 THR A O 1
ATOM 1408 N N . SER A 1 187 ? -4.691 -21.859 -5.113 1 98.81 187 SER A N 1
ATOM 1409 C CA . SER A 1 187 ? -3.762 -20.734 -5.133 1 98.81 187 SER A CA 1
ATOM 1410 C C . SER A 1 187 ? -4.43 -19.469 -5.672 1 98.81 187 SER A C 1
ATOM 1412 O O . SER A 1 187 ? -5.383 -19.547 -6.453 1 98.81 187 SER A O 1
ATOM 1414 N N . TYR A 1 188 ? -3.951 -18.328 -5.207 1 98.88 188 TYR A N 1
ATOM 1415 C CA . TYR A 1 188 ? -4.449 -17.016 -5.582 1 98.88 188 TYR A CA 1
ATOM 1416 C C . TYR A 1 188 ? -3.309 -16.094 -6.012 1 98.88 188 TYR A C 1
ATOM 1418 O O . TYR A 1 188 ? -2.572 -15.578 -5.172 1 98.88 188 TYR A O 1
ATOM 1426 N N . ALA A 1 189 ? -3.158 -15.891 -7.277 1 98.75 189 ALA A N 1
ATOM 1427 C CA . ALA A 1 189 ? -2.205 -14.914 -7.805 1 98.75 189 ALA A CA 1
ATOM 1428 C C . ALA A 1 189 ? -2.85 -13.547 -7.957 1 98.75 189 ALA A C 1
ATOM 1430 O O . ALA A 1 189 ? -3.697 -13.344 -8.828 1 98.75 189 ALA A O 1
ATOM 1431 N N . LEU A 1 190 ? -2.412 -12.586 -7.152 1 98.44 190 LEU A N 1
ATOM 1432 C CA . LEU A 1 190 ? -3.051 -11.273 -7.137 1 98.44 190 LEU A CA 1
ATOM 1433 C C . LEU A 1 190 ? -2.264 -10.273 -7.98 1 98.44 190 LEU A C 1
ATOM 1435 O O . LEU A 1 190 ? -1.057 -10.117 -7.793 1 98.44 190 LEU A O 1
ATOM 1439 N N . ALA A 1 191 ? -3.031 -9.617 -8.891 1 97.06 191 ALA A N 1
ATOM 1440 C CA . ALA A 1 191 ? -2.453 -8.555 -9.703 1 97.06 191 ALA A CA 1
ATOM 1441 C C . ALA A 1 191 ? -1.167 -9.016 -10.383 1 97.06 191 ALA A C 1
ATOM 1443 O O . ALA A 1 191 ? -0.143 -8.328 -10.312 1 97.06 191 ALA A O 1
ATOM 1444 N N . ALA A 1 192 ? -1.217 -10.141 -10.977 1 97.56 192 ALA A N 1
ATOM 1445 C CA . ALA A 1 192 ? -0.037 -10.805 -11.523 1 97.56 192 ALA A CA 1
ATOM 1446 C C . ALA A 1 192 ? -0.01 -10.719 -13.047 1 97.56 192 ALA A C 1
ATOM 1448 O O . ALA A 1 192 ? -1.058 -10.594 -13.688 1 97.56 192 ALA A O 1
ATOM 1449 N N . PHE A 1 193 ? 1.147 -10.688 -13.617 1 96.94 193 PHE A N 1
ATOM 1450 C CA . PHE A 1 193 ? 1.34 -10.805 -15.055 1 96.94 193 PHE A CA 1
ATOM 1451 C C . PHE A 1 193 ? 1.653 -12.25 -15.438 1 96.94 193 PHE A C 1
ATOM 1453 O O . PHE A 1 193 ? 2.127 -13.031 -14.609 1 96.94 193 PHE A O 1
ATOM 1460 N N . PRO A 1 194 ? 1.311 -12.672 -16.672 1 98.12 194 PRO A N 1
ATOM 1461 C CA . PRO A 1 194 ? 1.668 -14.023 -17.109 1 98.12 194 PRO A CA 1
ATOM 1462 C C . PRO A 1 194 ? 3.176 -14.211 -17.266 1 98.12 194 PRO A C 1
ATOM 1464 O O . PRO A 1 194 ? 3.908 -13.234 -17.438 1 98.12 194 PRO A O 1
ATOM 1467 N N . ILE A 1 195 ? 3.607 -15.516 -17.281 1 98.38 195 ILE A N 1
ATOM 1468 C CA . ILE A 1 195 ? 5.047 -15.672 -17.094 1 98.38 195 ILE A CA 1
ATOM 1469 C C . ILE A 1 195 ? 5.617 -16.578 -18.188 1 98.38 195 ILE A C 1
ATOM 1471 O O . ILE A 1 195 ? 6.824 -16.828 -18.234 1 98.38 195 ILE A O 1
ATOM 1475 N N . GLY A 1 196 ? 4.77 -17.078 -19.109 1 98.5 196 GLY A N 1
ATOM 1476 C CA . GLY A 1 196 ? 5.328 -18.047 -20.031 1 98.5 196 GLY A CA 1
ATOM 1477 C C . GLY A 1 196 ? 4.492 -18.234 -21.281 1 98.5 196 GLY A C 1
ATOM 1478 O O . GLY A 1 196 ? 3.541 -17.484 -21.516 1 98.5 196 GLY A O 1
ATOM 1479 N N . ASN A 1 197 ? 4.98 -19.219 -22.109 1 98.25 197 ASN A N 1
ATOM 1480 C CA . ASN A 1 197 ? 4.359 -19.484 -23.391 1 98.25 197 ASN A CA 1
ATOM 1481 C C . ASN A 1 197 ? 3.125 -20.375 -23.25 1 98.25 197 ASN A C 1
ATOM 1483 O O . ASN A 1 197 ? 2.707 -20.688 -22.141 1 98.25 197 ASN A O 1
ATOM 1487 N N . ASP A 1 198 ? 2.541 -20.703 -24.375 1 97.19 198 ASP A N 1
ATOM 1488 C CA . ASP A 1 198 ? 1.327 -21.5 -24.406 1 97.19 198 ASP A CA 1
ATOM 1489 C C . ASP A 1 198 ? 1.546 -22.859 -23.734 1 97.19 198 ASP A C 1
ATOM 1491 O O . ASP A 1 198 ? 0.678 -23.328 -23 1 97.19 198 ASP A O 1
ATOM 1495 N N . ALA A 1 199 ? 2.672 -23.438 -23.922 1 98.44 199 ALA A N 1
ATOM 1496 C CA . ALA A 1 199 ? 2.975 -24.734 -23.312 1 98.44 199 ALA A CA 1
ATOM 1497 C C . ALA A 1 199 ? 2.99 -24.641 -21.797 1 98.44 199 ALA A C 1
ATOM 1499 O O . ALA A 1 199 ? 2.518 -25.547 -21.109 1 98.44 199 ALA A O 1
ATOM 1500 N N . TRP A 1 200 ? 3.508 -23.625 -21.266 1 98.25 200 TRP A N 1
ATOM 1501 C CA . TRP A 1 200 ? 3.514 -23.391 -19.828 1 98.25 200 TRP A CA 1
ATOM 1502 C C . TRP A 1 200 ? 2.09 -23.281 -19.297 1 98.25 200 TRP A C 1
ATOM 1504 O O . TRP A 1 200 ? 1.741 -23.953 -18.328 1 98.25 200 TRP A O 1
ATOM 1514 N N . ALA A 1 201 ? 1.326 -22.422 -19.922 1 97.69 201 ALA A N 1
ATOM 1515 C CA . ALA A 1 201 ? -0.029 -22.188 -19.438 1 97.69 201 ALA A CA 1
ATOM 1516 C C . ALA A 1 201 ? -0.855 -23.469 -19.453 1 97.69 201 ALA A C 1
ATOM 1518 O O . ALA A 1 201 ? -1.62 -23.734 -18.531 1 97.69 201 ALA A O 1
ATOM 1519 N N . ASN A 1 202 ? -0.689 -24.234 -20.5 1 97 202 ASN A N 1
ATOM 1520 C CA . ASN A 1 202 ? -1.388 -25.516 -20.594 1 97 202 ASN A CA 1
ATOM 1521 C C . ASN A 1 202 ? -0.951 -26.484 -19.5 1 97 202 ASN A C 1
ATOM 1523 O O . ASN A 1 202 ? -1.787 -27.141 -18.875 1 97 202 ASN A O 1
ATOM 1527 N N . PHE A 1 203 ? 0.336 -26.578 -19.328 1 97.94 203 PHE A N 1
ATOM 1528 C CA . PHE A 1 203 ? 0.882 -27.453 -18.297 1 97.94 203 PHE A CA 1
ATOM 1529 C C . PHE A 1 203 ? 0.385 -27.047 -16.922 1 97.94 203 PHE A C 1
ATOM 1531 O O . PHE A 1 203 ? -0.08 -27.891 -16.141 1 97.94 203 PHE A O 1
ATOM 1538 N N . ALA A 1 204 ? 0.483 -25.734 -16.625 1 97.88 204 ALA A N 1
ATOM 1539 C CA . ALA A 1 204 ? 0.09 -25.203 -15.32 1 97.88 204 ALA A CA 1
ATOM 1540 C C . ALA A 1 204 ? -1.398 -25.422 -15.062 1 97.88 204 ALA A C 1
ATOM 1542 O O . ALA A 1 204 ? -1.806 -25.688 -13.93 1 97.88 204 ALA A O 1
ATOM 1543 N N . SER A 1 205 ? -2.225 -25.375 -16.094 1 96.38 205 SER A N 1
ATOM 1544 C CA . SER A 1 205 ? -3.67 -25.531 -15.984 1 96.38 205 SER A CA 1
ATOM 1545 C C . SER A 1 205 ? -4.043 -27 -15.781 1 96.38 205 SER A C 1
ATOM 1547 O O . SER A 1 205 ? -5.164 -27.312 -15.375 1 96.38 205 SER A O 1
ATOM 1549 N N . SER A 1 206 ? -3.125 -27.875 -15.977 1 95.5 206 SER A N 1
ATOM 1550 C CA . SER A 1 206 ? -3.453 -29.297 -16.016 1 95.5 206 SER A CA 1
ATOM 1551 C C . SER A 1 206 ? -3.096 -29.969 -14.695 1 95.5 206 SER A C 1
ATOM 1553 O O . SER A 1 206 ? -3.188 -31.188 -14.578 1 95.5 206 SER A O 1
ATOM 1555 N N . GLN A 1 207 ? -2.764 -29.172 -13.695 1 94.5 207 GLN A N 1
ATOM 1556 C CA . GLN A 1 207 ? -2.418 -29.781 -12.414 1 94.5 207 GLN A CA 1
ATOM 1557 C C . GLN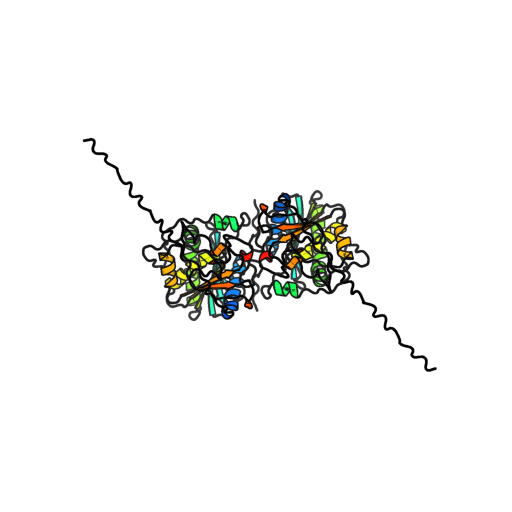 A 1 207 ? -3.652 -30.359 -11.727 1 94.5 207 GLN A C 1
ATOM 1559 O O . GLN A 1 207 ? -4.562 -29.625 -11.352 1 94.5 207 GLN A O 1
ATOM 1564 N N . ALA A 1 208 ? -3.832 -31.625 -11.602 1 85.69 208 ALA A N 1
ATOM 1565 C CA . ALA A 1 208 ? -5.035 -32.375 -11.227 1 85.69 208 ALA A CA 1
ATOM 1566 C C . ALA A 1 208 ? -5.609 -31.859 -9.914 1 85.69 208 ALA A C 1
ATOM 1568 O O . ALA A 1 208 ? -6.82 -31.656 -9.797 1 85.69 208 ALA A O 1
ATOM 1569 N N . LYS A 1 209 ? -4.918 -31.688 -8.906 1 90.19 209 LYS A N 1
ATOM 1570 C CA . LYS A 1 209 ? -5.453 -31.281 -7.602 1 90.19 209 LYS A CA 1
ATOM 1571 C C . LYS A 1 209 ? -5.191 -29.812 -7.32 1 90.19 209 LYS A C 1
ATOM 1573 O O . LYS A 1 209 ? -5.199 -29.375 -6.168 1 90.19 209 LYS A O 1
ATOM 1578 N N . GLY A 1 210 ? -5.059 -29.156 -8.453 1 92.94 210 GLY A N 1
ATOM 1579 C CA . GLY A 1 210 ? -4.75 -27.75 -8.32 1 92.94 210 GLY A CA 1
ATOM 1580 C C . GLY A 1 210 ? -5.836 -26.844 -8.875 1 92.94 210 GLY A C 1
ATOM 1581 O O . GLY A 1 210 ? -6.387 -27.109 -9.945 1 92.94 210 GLY A O 1
ATOM 1582 N N . THR A 1 211 ? -6.215 -25.844 -8.078 1 97.62 211 THR A N 1
ATOM 1583 C CA . THR A 1 211 ? -7.086 -24.766 -8.523 1 97.62 211 THR A CA 1
ATOM 1584 C C . THR A 1 211 ? -6.375 -23.422 -8.43 1 97.62 211 THR A C 1
ATOM 1586 O O . THR A 1 211 ? -5.84 -23.078 -7.371 1 97.62 211 THR A O 1
ATOM 1589 N N . MET A 1 212 ? -6.336 -22.719 -9.539 1 98.31 212 MET A N 1
ATOM 1590 C CA . MET A 1 212 ? -5.672 -21.422 -9.594 1 98.31 212 MET A CA 1
ATOM 1591 C C . MET A 1 212 ? -6.676 -20.312 -9.867 1 98.31 212 MET A C 1
ATOM 1593 O O . MET A 1 212 ? -7.438 -20.375 -10.828 1 98.31 212 MET A O 1
ATOM 1597 N N . TYR A 1 213 ? -6.734 -19.312 -8.992 1 98.62 213 TYR A N 1
ATOM 1598 C CA . TYR A 1 213 ? -7.473 -18.062 -9.219 1 98.62 213 TYR A CA 1
ATOM 1599 C C . TYR A 1 213 ? -6.523 -16.891 -9.398 1 98.62 213 TYR A C 1
ATOM 1601 O O . TYR A 1 213 ? -5.477 -16.828 -8.75 1 98.62 213 TYR A O 1
ATOM 1609 N N . ARG A 1 214 ? -6.875 -16.031 -10.258 1 98.62 214 ARG A N 1
ATOM 1610 C CA . ARG A 1 214 ? -6.199 -14.758 -10.445 1 98.62 214 ARG A CA 1
ATOM 1611 C C . ARG A 1 214 ? -7.062 -13.602 -9.953 1 98.62 214 ARG A C 1
ATOM 1613 O O . ARG A 1 214 ? -8.141 -13.344 -10.5 1 98.62 214 ARG A O 1
ATOM 1620 N N . GLY A 1 215 ? -6.598 -12.93 -8.938 1 98.69 215 GLY A N 1
ATOM 1621 C CA . GLY A 1 215 ? -7.32 -11.766 -8.445 1 98.69 215 GLY A CA 1
ATOM 1622 C C . GLY A 1 215 ? -6.777 -10.461 -8.984 1 98.69 215 GLY A C 1
ATOM 1623 O O . GLY A 1 215 ? -5.648 -10.07 -8.68 1 98.69 215 GLY A O 1
ATOM 1624 N N . ASN A 1 216 ? -7.605 -9.82 -9.773 1 98.38 216 ASN A N 1
ATOM 1625 C CA . ASN A 1 216 ? -7.191 -8.562 -10.398 1 98.38 216 ASN A CA 1
ATOM 1626 C C . ASN A 1 216 ? -8.141 -7.422 -10.047 1 98.38 216 ASN A C 1
ATOM 1628 O O . ASN A 1 216 ? -9.242 -7.656 -9.555 1 98.38 216 ASN A O 1
ATOM 1632 N N . ASN A 1 217 ? -7.641 -6.219 -10.289 1 94.94 217 ASN A N 1
ATOM 1633 C CA . ASN A 1 217 ? -8.328 -5.031 -9.789 1 94.94 217 ASN A CA 1
ATOM 1634 C C . ASN A 1 217 ? -8.578 -4.02 -10.906 1 94.94 217 ASN A C 1
ATOM 1636 O O . ASN A 1 217 ? -7.82 -3.953 -11.875 1 94.94 217 ASN A O 1
ATOM 1640 N N . VAL A 1 218 ? -9.594 -3.264 -10.648 1 92.38 218 VAL A N 1
ATOM 1641 C CA . VAL A 1 218 ? -9.805 -2.096 -11.492 1 92.38 218 VAL A CA 1
ATOM 1642 C C . VAL A 1 218 ? -8.57 -1.194 -11.453 1 92.38 218 VAL A C 1
ATOM 1644 O O . VAL A 1 218 ? -7.863 -1.151 -10.445 1 92.38 218 VAL A O 1
ATOM 1647 N N . ALA A 1 219 ? -8.289 -0.556 -12.602 1 89.62 219 ALA A N 1
ATOM 1648 C CA . ALA A 1 219 ? -7.23 0.444 -12.734 1 89.62 219 ALA A CA 1
ATOM 1649 C C . ALA A 1 219 ? -5.859 -0.169 -12.461 1 89.62 219 ALA A C 1
ATOM 1651 O O . ALA A 1 219 ? -4.973 0.496 -11.93 1 89.62 219 ALA A O 1
ATOM 1652 N N . ASP A 1 220 ? -5.742 -1.414 -12.664 1 94 220 ASP A N 1
ATOM 1653 C CA . ASP A 1 220 ? -4.445 -2.082 -12.602 1 94 220 ASP A CA 1
ATOM 1654 C C . ASP A 1 220 ? -4.051 -2.635 -13.969 1 94 220 ASP A C 1
ATOM 1656 O O . ASP A 1 220 ? -4.762 -3.467 -14.539 1 94 220 ASP A O 1
ATOM 1660 N N . GLY A 1 221 ? -2.879 -2.277 -14.469 1 94.12 221 GLY A N 1
ATOM 1661 C CA . GLY A 1 221 ? -2.457 -2.703 -15.797 1 94.12 221 GLY A CA 1
ATOM 1662 C C . GLY A 1 221 ? -1.483 -3.865 -15.766 1 94.12 221 GLY A C 1
ATOM 1663 O O . GLY A 1 221 ? -1.148 -4.43 -16.812 1 94.12 221 GLY A O 1
ATOM 1664 N N . VAL A 1 222 ? -1.102 -4.297 -14.625 1 95.31 222 VAL A N 1
ATOM 1665 C CA . VAL A 1 222 ? -0.058 -5.309 -14.492 1 95.31 222 VAL A CA 1
ATOM 1666 C C . VAL A 1 222 ? -0.527 -6.621 -15.109 1 95.31 222 VAL A C 1
ATOM 1668 O O . VAL A 1 222 ? 0.226 -7.281 -15.828 1 95.31 222 VAL A O 1
ATOM 1671 N N . PRO A 1 223 ? -1.789 -7.008 -14.93 1 97.38 223 PRO A N 1
ATOM 1672 C CA . PRO A 1 223 ? -2.229 -8.266 -15.539 1 97.38 223 PRO A CA 1
ATOM 1673 C C . PRO A 1 223 ? -2.182 -8.227 -17.062 1 97.38 223 PRO A C 1
ATOM 1675 O O . PRO A 1 223 ? -2.275 -9.273 -17.719 1 97.38 223 PRO A O 1
ATOM 1678 N N . ASN A 1 224 ? -2.061 -7.078 -17.656 1 96.62 224 ASN A N 1
ATOM 1679 C CA . ASN A 1 224 ? -2.066 -6.938 -19.109 1 96.62 224 ASN A CA 1
ATOM 1680 C C . ASN A 1 224 ? -0.649 -6.895 -19.688 1 96.62 224 ASN A C 1
ATOM 1682 O O . ASN A 1 224 ? -0.463 -6.844 -20.891 1 96.62 224 ASN A O 1
ATOM 1686 N N . MET A 1 225 ? 0.249 -6.926 -18.781 1 95.56 225 MET A N 1
ATOM 1687 C CA . MET A 1 225 ? 1.634 -6.895 -19.25 1 95.56 225 MET A CA 1
ATOM 1688 C C . MET A 1 225 ? 2.012 -8.211 -19.922 1 95.56 225 MET A C 1
ATOM 1690 O O . MET A 1 225 ? 1.575 -9.281 -19.484 1 95.56 225 MET A O 1
ATOM 1694 N N . TYR A 1 226 ? 2.803 -8.148 -21.078 1 95.62 226 TYR A N 1
ATOM 1695 C CA . TYR A 1 226 ? 3.49 -9.234 -21.766 1 95.62 226 TYR A CA 1
ATOM 1696 C C . TYR A 1 226 ? 2.5 -10.125 -22.516 1 95.62 226 TYR A C 1
ATOM 1698 O O . TYR A 1 226 ? 2.885 -11.148 -23.094 1 95.62 226 TYR A O 1
ATOM 1706 N N . VAL A 1 227 ? 1.21 -9.773 -22.531 1 95.44 227 VAL A N 1
ATOM 1707 C CA . VAL A 1 227 ? 0.192 -10.617 -23.156 1 95.44 227 VAL A CA 1
ATOM 1708 C C . VAL A 1 227 ? 0.186 -10.398 -24.656 1 95.44 227 VAL A C 1
ATOM 1710 O O . VAL A 1 227 ? -0.214 -11.281 -25.422 1 95.44 227 VAL A O 1
ATOM 1713 N N . GLY A 1 228 ? 0.636 -9.305 -25.062 1 91.44 228 GLY A N 1
ATOM 1714 C CA . GLY A 1 228 ? 0.616 -8.969 -26.484 1 91.44 228 GLY A CA 1
ATOM 1715 C C . GLY A 1 228 ? 1.892 -9.359 -27.203 1 91.44 228 GLY A C 1
ATOM 1716 O O . GLY A 1 228 ? 2.852 -9.82 -26.578 1 91.44 228 GLY A O 1
ATOM 1717 N N . LEU A 1 229 ? 1.771 -9.219 -28.578 1 89.62 229 LEU A N 1
ATOM 1718 C CA . LEU A 1 229 ? 2.953 -9.453 -29.391 1 89.62 229 LEU A CA 1
ATOM 1719 C C . LEU A 1 229 ? 4.043 -8.438 -29.078 1 89.62 229 LEU A C 1
ATOM 1721 O O . LEU A 1 229 ? 3.75 -7.273 -28.781 1 89.62 229 LEU A O 1
ATOM 1725 N N . PRO A 1 230 ? 5.336 -8.945 -29.062 1 91.5 230 PRO A N 1
ATOM 1726 C CA . PRO A 1 230 ? 5.852 -10.219 -29.578 1 91.5 230 PRO A CA 1
ATOM 1727 C C . PRO A 1 230 ? 5.93 -11.297 -28.5 1 91.5 230 PRO A C 1
ATOM 1729 O O . PRO A 1 230 ? 6.184 -12.469 -28.812 1 91.5 230 PRO A O 1
ATOM 1732 N N . LEU A 1 231 ? 5.777 -11.008 -27.219 1 92.88 231 LEU A N 1
ATOM 1733 C CA . LEU A 1 231 ? 6 -11.984 -26.172 1 92.88 231 LEU A CA 1
ATOM 1734 C C . LEU A 1 231 ? 4.875 -13.016 -26.125 1 92.88 231 LEU A C 1
ATOM 1736 O O . LEU A 1 231 ? 5.125 -14.219 -26.125 1 92.88 231 LEU A O 1
ATOM 1740 N N . ASN A 1 232 ? 3.598 -12.453 -26.125 1 96.06 232 ASN A N 1
ATOM 1741 C CA . ASN A 1 232 ? 2.41 -13.297 -26.203 1 96.06 232 ASN A CA 1
ATOM 1742 C C . ASN A 1 232 ? 2.359 -14.305 -25.062 1 96.06 232 ASN A C 1
ATOM 1744 O O . ASN A 1 232 ? 2.072 -15.484 -25.281 1 96.06 232 ASN A O 1
ATOM 1748 N N . PHE A 1 233 ? 2.74 -13.898 -23.906 1 97.62 233 PHE A N 1
ATOM 1749 C CA . PHE A 1 233 ? 2.596 -14.766 -22.734 1 97.62 233 PHE A CA 1
ATOM 1750 C C . PHE A 1 233 ? 1.125 -15.047 -22.453 1 97.62 233 PHE A C 1
ATOM 1752 O O . PHE A 1 233 ? 0.252 -14.266 -22.844 1 97.62 233 PHE A O 1
ATOM 1759 N N . LYS A 1 234 ? 0.851 -16.234 -21.781 1 97.31 234 LYS A N 1
ATOM 1760 C CA . LYS A 1 234 ? -0.527 -16.672 -21.594 1 97.31 234 LYS A CA 1
ATOM 1761 C C . LYS A 1 234 ? -0.855 -16.812 -20.109 1 97.31 234 LYS A C 1
ATOM 1763 O O . LYS A 1 234 ? -0.041 -17.312 -19.328 1 97.31 234 LYS A O 1
ATOM 1768 N N . HIS A 1 235 ? -2.043 -16.234 -19.781 1 95.81 235 HIS A N 1
ATOM 1769 C CA . HIS A 1 235 ? -2.582 -16.469 -18.438 1 95.81 235 HIS A CA 1
ATOM 1770 C C . HIS A 1 235 ? -3.168 -17.875 -18.328 1 95.81 235 HIS A C 1
ATOM 1772 O O . HIS A 1 235 ? -3.553 -18.484 -19.328 1 95.81 235 HIS A O 1
ATOM 1778 N N . TYR A 1 236 ? -3.186 -18.375 -17.125 1 95.06 236 TYR A N 1
ATOM 1779 C CA . TYR A 1 236 ? -4.004 -19.547 -16.797 1 95.06 236 TYR A CA 1
ATOM 1780 C C . TYR A 1 236 ? -4.738 -19.328 -15.477 1 95.06 236 TYR A C 1
ATOM 1782 O O . TYR A 1 236 ? -4.492 -18.344 -14.773 1 95.06 236 TYR A O 1
ATOM 1790 N N . GLY A 1 237 ? -5.68 -20.172 -15.156 1 96.69 237 GLY A N 1
ATOM 1791 C CA . GLY A 1 237 ? -6.52 -20 -13.977 1 96.69 237 GLY A CA 1
ATOM 1792 C C . GLY A 1 237 ? -7.738 -19.125 -14.234 1 96.69 237 GLY A C 1
ATOM 1793 O O . GLY A 1 237 ? -7.859 -18.516 -15.297 1 96.69 237 GLY A O 1
ATOM 1794 N N . THR A 1 238 ? -8.617 -19.031 -13.289 1 97.94 238 THR A N 1
ATOM 1795 C CA . THR A 1 238 ? -9.836 -18.234 -13.383 1 97.94 238 THR A CA 1
ATOM 1796 C C . THR A 1 238 ? -9.609 -16.828 -12.82 1 97.94 238 THR A C 1
ATOM 1798 O O . THR A 1 238 ? -9.172 -16.672 -11.68 1 97.94 238 THR A O 1
ATOM 1801 N N . GLU A 1 239 ? -9.922 -15.867 -13.602 1 98.56 239 GLU A N 1
ATOM 1802 C CA . GLU A 1 239 ? -9.773 -14.492 -13.141 1 98.56 239 GLU A CA 1
ATOM 1803 C C . GLU A 1 239 ? -10.992 -14.039 -12.344 1 98.56 239 GLU A C 1
ATOM 1805 O O . GLU A 1 239 ? -12.133 -14.219 -12.789 1 98.56 239 GLU A O 1
ATOM 1810 N N . ILE A 1 240 ? -10.727 -13.547 -11.242 1 98.81 240 ILE A N 1
ATOM 1811 C CA . ILE A 1 240 ? -11.688 -12.797 -10.438 1 98.81 240 ILE A CA 1
ATOM 1812 C C . ILE A 1 240 ? -11.312 -11.32 -10.43 1 98.81 240 ILE A C 1
ATOM 1814 O O . ILE A 1 240 ? -10.148 -10.969 -10.195 1 98.81 240 ILE A O 1
ATOM 1818 N N . TYR A 1 241 ? -12.281 -10.453 -10.68 1 98.25 241 TYR A N 1
ATOM 1819 C CA . TYR A 1 241 ? -12.031 -9.031 -10.883 1 98.25 241 TYR A CA 1
ATOM 1820 C C . TYR A 1 241 ? -12.922 -8.188 -9.977 1 98.25 241 TYR A C 1
ATOM 1822 O O . TYR A 1 241 ? -14.102 -8.492 -9.797 1 98.25 241 TYR A O 1
ATOM 1830 N N . SER A 1 242 ? -12.312 -7.168 -9.375 1 95.62 242 SER A N 1
ATOM 1831 C CA . SER A 1 242 ? -13.086 -6.348 -8.453 1 95.62 242 SER A CA 1
ATOM 1832 C C . SER A 1 242 ? -12.625 -4.895 -8.477 1 95.62 242 SER A C 1
ATOM 1834 O O . SER A 1 242 ? -11.508 -4.602 -8.914 1 95.62 242 SER A O 1
ATOM 1836 N N . SER A 1 243 ? -13.539 -4.016 -8.047 1 89.5 243 SER A N 1
ATOM 1837 C CA . SER A 1 243 ? -13.188 -2.613 -7.855 1 89.5 243 SER A CA 1
ATOM 1838 C C . SER A 1 243 ? -12.914 -2.301 -6.391 1 89.5 243 SER A C 1
ATOM 1840 O O . SER A 1 243 ? -13.016 -1.149 -5.965 1 89.5 243 SER A O 1
ATOM 1842 N N . GLY A 1 244 ? -12.719 -3.371 -5.648 1 87.81 244 GLY A N 1
ATOM 1843 C CA . GLY A 1 244 ? -12.359 -3.158 -4.258 1 87.81 244 GLY A CA 1
ATOM 1844 C C . GLY A 1 244 ? -13.531 -3.318 -3.307 1 87.81 244 GLY A C 1
ATOM 1845 O O . GLY A 1 244 ? -13.383 -3.125 -2.098 1 87.81 244 GLY A O 1
ATOM 1846 N N . LEU A 1 245 ? -14.648 -3.625 -3.867 1 86.94 245 LEU A N 1
ATOM 1847 C CA . LEU A 1 245 ? -15.844 -3.852 -3.055 1 86.94 245 LEU A CA 1
ATOM 1848 C C . LEU A 1 245 ? -16.438 -5.223 -3.344 1 86.94 245 LEU A C 1
ATOM 1850 O O . LEU A 1 245 ? -16.391 -5.699 -4.48 1 86.94 245 LEU A O 1
ATOM 1854 N N . ARG A 1 246 ? -17.062 -5.805 -2.291 1 93.31 246 ARG A N 1
ATOM 1855 C CA . ARG A 1 246 ? -17.703 -7.113 -2.43 1 93.31 246 ARG A CA 1
ATOM 1856 C C . ARG A 1 246 ? -18.703 -7.117 -3.58 1 93.31 246 ARG A C 1
ATOM 1858 O O . ARG A 1 246 ? -18.703 -8.031 -4.406 1 93.31 246 ARG A O 1
ATOM 1865 N N . ALA A 1 247 ? -19.484 -6.062 -3.703 1 93.5 247 ALA A N 1
ATOM 1866 C CA . ALA A 1 247 ? -20.562 -5.98 -4.672 1 93.5 247 ALA A CA 1
ATOM 1867 C C . ALA A 1 247 ? -20.031 -5.914 -6.098 1 93.5 247 ALA A C 1
ATOM 1869 O O . ALA A 1 247 ? -20.766 -6.184 -7.055 1 93.5 247 ALA A O 1
ATOM 1870 N N . THR A 1 248 ? -18.797 -5.574 -6.301 1 94.31 248 THR A N 1
ATOM 1871 C CA . THR A 1 248 ? -18.234 -5.395 -7.637 1 94.31 248 THR A CA 1
ATOM 1872 C C . THR A 1 248 ? -17.469 -6.633 -8.07 1 94.31 248 THR A C 1
ATOM 1874 O O . THR A 1 248 ? -16.875 -6.66 -9.156 1 94.31 248 THR A O 1
ATOM 1877 N N . THR A 1 249 ? -17.469 -7.672 -7.234 1 97.12 249 THR A N 1
ATOM 1878 C CA . THR A 1 249 ? -16.672 -8.859 -7.504 1 97.12 249 THR A CA 1
ATOM 1879 C C . THR A 1 249 ? -17.312 -9.703 -8.609 1 97.12 249 THR A C 1
ATOM 1881 O O . THR A 1 249 ? -18.469 -10.094 -8.5 1 97.12 249 THR A O 1
ATOM 1884 N N . ARG A 1 250 ? -16.453 -9.977 -9.656 1 98 250 ARG A N 1
ATOM 1885 C CA . ARG A 1 250 ? -16.984 -10.742 -10.781 1 98 250 ARG A CA 1
ATOM 1886 C C . ARG A 1 250 ? -16.062 -11.898 -11.141 1 98 250 ARG A C 1
ATOM 1888 O O . ARG A 1 250 ? -14.836 -11.789 -11 1 98 250 ARG A O 1
ATOM 1895 N N . LYS A 1 251 ? -16.641 -12.969 -11.508 1 98.44 251 LYS A N 1
ATOM 1896 C CA . LYS A 1 251 ? -15.93 -14.078 -12.141 1 98.44 251 LYS A CA 1
ATOM 1897 C C . LYS A 1 251 ? -15.82 -13.883 -13.648 1 98.44 251 LYS A C 1
ATOM 1899 O O . LYS A 1 251 ? -16.844 -13.766 -14.336 1 98.44 251 LYS A O 1
ATOM 1904 N N . CYS A 1 252 ? -14.594 -13.805 -14.117 1 98.06 252 CYS A N 1
ATOM 1905 C CA . CYS A 1 252 ? -14.359 -13.594 -15.539 1 98.06 252 CYS A CA 1
ATOM 1906 C C . CYS A 1 252 ? -14.406 -14.922 -16.297 1 98.06 252 CYS A C 1
ATOM 1908 O O . CYS A 1 252 ? -14.398 -15.992 -15.688 1 98.06 252 CYS A O 1
ATOM 1910 N N . ASP A 1 253 ? -14.523 -14.75 -17.578 1 94.81 253 ASP A N 1
ATOM 1911 C CA . ASP A 1 253 ? -14.586 -15.93 -18.438 1 94.81 253 ASP A CA 1
ATOM 1912 C C . ASP A 1 253 ? -13.375 -15.984 -19.375 1 94.81 253 ASP A C 1
ATOM 1914 O O . ASP A 1 253 ? -13.086 -15.016 -20.078 1 94.81 253 ASP A O 1
ATOM 1918 N N . GLY A 1 254 ? -12.68 -17.172 -19.359 1 87.81 254 GLY A N 1
ATOM 1919 C CA . GLY A 1 254 ? -11.5 -17.344 -20.203 1 87.81 254 GLY A CA 1
ATOM 1920 C C . GLY A 1 254 ? -10.266 -16.656 -19.641 1 87.81 254 GLY A C 1
ATOM 1921 O O . GLY A 1 254 ? -10.289 -16.141 -18.516 1 87.81 254 GLY A O 1
ATOM 1922 N N . GLN A 1 255 ? -9.211 -16.672 -20.453 1 86 255 GLN A N 1
ATOM 1923 C CA . GLN A 1 255 ? -7.941 -16.078 -20.062 1 86 255 GLN A CA 1
ATOM 1924 C C . GLN A 1 255 ? -8.031 -14.562 -20 1 86 255 GLN A C 1
ATOM 1926 O O . GLN A 1 255 ? -7.406 -13.922 -19.156 1 86 255 GLN A O 1
ATOM 1931 N N . ARG A 1 256 ? -8.844 -14.078 -20.969 1 92.69 256 ARG A N 1
ATOM 1932 C CA . ARG A 1 256 ? -8.984 -12.633 -21.109 1 92.69 256 ARG A CA 1
ATOM 1933 C C . ARG A 1 256 ? -10.445 -12.25 -21.344 1 92.69 256 ARG A C 1
ATOM 1935 O O . ARG A 1 256 ? -11.062 -12.68 -22.328 1 92.69 256 ARG A O 1
ATOM 1942 N N . ASP A 1 257 ? -11.023 -11.57 -20.438 1 96.25 257 ASP A N 1
ATOM 1943 C CA . ASP A 1 257 ? -12.406 -11.094 -20.484 1 96.25 257 ASP A CA 1
ATOM 1944 C C . ASP A 1 257 ? -12.461 -9.57 -20.5 1 96.25 257 ASP A C 1
ATOM 1946 O O . ASP A 1 257 ? -11.922 -8.906 -19.609 1 96.25 257 ASP A O 1
ATOM 1950 N N . ARG A 1 258 ? -13.109 -8.992 -21.453 1 95.94 258 ARG A N 1
ATOM 1951 C CA . ARG A 1 258 ? -13.156 -7.543 -21.641 1 95.94 258 ARG A CA 1
ATOM 1952 C C . ARG A 1 258 ? -13.797 -6.859 -20.438 1 95.94 258 ARG A C 1
ATOM 1954 O O . ARG A 1 258 ? -13.516 -5.691 -20.156 1 95.94 258 ARG A O 1
ATOM 1961 N N . ALA A 1 259 ? -14.68 -7.547 -19.766 1 96.31 259 ALA A N 1
ATOM 1962 C CA . ALA A 1 259 ? -15.352 -6.98 -18.594 1 96.31 259 ALA A CA 1
ATOM 1963 C C . ALA A 1 259 ? -14.438 -6.996 -17.375 1 96.31 259 ALA A C 1
ATOM 1965 O O . ALA A 1 259 ? -14.805 -6.484 -16.312 1 96.31 259 ALA A O 1
ATOM 1966 N N . CYS A 1 260 ? -13.242 -7.52 -17.531 1 97.75 260 CYS A N 1
ATOM 1967 C CA . CYS A 1 260 ? -12.281 -7.645 -16.453 1 97.75 260 CYS A CA 1
ATOM 1968 C C . CYS A 1 260 ? -10.984 -6.91 -16.781 1 97.75 260 CYS A C 1
ATOM 1970 O O . CYS A 1 260 ? -11.016 -5.781 -17.266 1 97.75 260 CYS A O 1
ATOM 1972 N N . SER A 1 261 ? -9.836 -7.469 -16.422 1 97.12 261 SER A N 1
ATOM 1973 C CA . SER A 1 261 ? -8.586 -6.738 -16.578 1 97.12 261 SER A CA 1
ATOM 1974 C C . SER A 1 261 ? -8.273 -6.48 -18.047 1 97.12 261 SER A C 1
ATOM 1976 O O . SER A 1 261 ? -7.695 -5.445 -18.391 1 97.12 261 SER A O 1
ATOM 1978 N N . ALA A 1 262 ? -8.672 -7.379 -18.906 1 96.62 262 ALA A N 1
ATOM 1979 C CA . ALA A 1 262 ? -8.352 -7.254 -20.328 1 96.62 262 ALA A CA 1
ATOM 1980 C C . ALA A 1 262 ? -9.031 -6.035 -20.953 1 96.62 262 ALA A C 1
ATOM 1982 O O . ALA A 1 262 ? -8.586 -5.516 -21.969 1 96.62 262 ALA A O 1
ATOM 1983 N N . GLY A 1 263 ? -10.094 -5.605 -20.312 1 96 263 GLY A N 1
ATOM 1984 C CA . GLY A 1 263 ? -10.852 -4.5 -20.875 1 96 263 GLY A CA 1
ATOM 1985 C C . GLY A 1 263 ? -10.68 -3.205 -20.094 1 96 263 GLY A C 1
ATOM 1986 O O . GLY A 1 263 ? -11.367 -2.217 -20.359 1 96 263 GLY A O 1
ATOM 1987 N N . ASN A 1 264 ? -9.773 -3.184 -19.172 1 93.38 264 ASN A N 1
ATOM 1988 C CA . ASN A 1 264 ? -9.742 -2.016 -18.297 1 93.38 264 ASN A CA 1
ATOM 1989 C C . ASN A 1 264 ? -8.875 -0.901 -18.875 1 93.38 264 ASN A C 1
ATOM 1991 O O . ASN A 1 264 ? -8.789 0.187 -18.312 1 93.38 264 ASN A O 1
ATOM 1995 N N . GLY A 1 265 ? -8.18 -1.198 -20.016 1 92.5 265 GLY A N 1
ATOM 1996 C CA . GLY A 1 265 ? -7.438 -0.185 -20.75 1 92.5 265 GLY A CA 1
ATOM 1997 C C . GLY A 1 265 ? -6.129 0.197 -20.078 1 92.5 265 GLY A C 1
ATOM 1998 O O . GLY A 1 265 ? -5.5 1.184 -20.469 1 92.5 265 GLY A O 1
ATOM 1999 N N . MET A 1 266 ? -5.766 -0.511 -19.078 1 91.62 266 MET A N 1
ATOM 2000 C CA . MET A 1 266 ? -4.562 -0.165 -18.328 1 91.62 266 MET A CA 1
ATOM 2001 C C . MET A 1 266 ? -3.41 -1.094 -18.688 1 91.62 266 MET A C 1
ATOM 2003 O O . MET A 1 266 ? -3.631 -2.227 -19.125 1 91.62 266 MET A O 1
ATOM 2007 N N . TYR A 1 267 ? -2.182 -0.57 -18.625 1 91.94 267 TYR A N 1
ATOM 2008 C CA . TYR A 1 267 ? -0.947 -1.322 -18.812 1 91.94 267 TYR A CA 1
ATOM 2009 C C . TYR A 1 267 ? 0.109 -0.905 -17.797 1 91.94 267 TYR A C 1
ATOM 2011 O O . TYR A 1 267 ? 0.28 0.285 -17.531 1 91.94 267 TYR A O 1
ATOM 2019 N N . GLY A 1 268 ? 0.761 -1.888 -17.203 1 90.62 268 GLY A N 1
ATOM 2020 C CA . GLY A 1 268 ? 1.784 -1.576 -16.219 1 90.62 268 GLY A CA 1
ATOM 2021 C C . GLY A 1 268 ? 1.215 -1.223 -14.859 1 90.62 268 GLY A C 1
ATOM 2022 O O . GLY A 1 268 ? 0.048 -1.503 -14.578 1 90.62 268 GLY A O 1
ATOM 2023 N N . VAL A 1 269 ? 2.113 -0.729 -14.047 1 88.94 269 VAL A N 1
ATOM 2024 C CA . VAL A 1 269 ? 1.731 -0.401 -12.68 1 88.94 269 VAL A CA 1
ATOM 2025 C C . VAL A 1 269 ? 0.939 0.905 -12.664 1 88.94 269 VAL A C 1
ATOM 2027 O O . VAL A 1 269 ? 1.472 1.966 -13 1 88.94 269 VAL A O 1
ATOM 2030 N N . THR A 1 270 ? -0.308 0.785 -12.305 1 88.38 270 THR A N 1
ATOM 2031 C CA . THR A 1 270 ? -1.193 1.935 -12.156 1 88.38 270 THR A CA 1
ATOM 2032 C C . THR A 1 270 ? -1.851 1.931 -10.781 1 88.38 270 THR A C 1
ATOM 2034 O O . THR A 1 270 ? -1.565 1.062 -9.953 1 88.38 270 THR A O 1
ATOM 2037 N N . ALA A 1 271 ? -2.705 2.871 -10.469 1 84.06 271 ALA A N 1
ATOM 2038 C CA . ALA A 1 271 ? -3.186 3.156 -9.117 1 84.06 271 ALA A CA 1
ATOM 2039 C C . ALA A 1 271 ? -3.816 1.92 -8.484 1 84.06 271 ALA A C 1
ATOM 2041 O O . ALA A 1 271 ? -3.623 1.653 -7.301 1 84.06 271 ALA A O 1
ATOM 2042 N N . GLY A 1 272 ? -4.516 1.181 -9.242 1 89.62 272 GLY A N 1
ATOM 2043 C CA . GLY A 1 272 ? -5.227 0.022 -8.734 1 89.62 272 GLY A CA 1
ATOM 2044 C C . GLY A 1 272 ? -4.309 -1.114 -8.328 1 89.62 272 GLY A C 1
ATOM 2045 O O . GLY A 1 272 ? -4.746 -2.082 -7.699 1 89.62 272 GLY A O 1
ATOM 2046 N N . HIS A 1 273 ? -2.988 -0.956 -8.57 1 91.44 273 HIS A N 1
ATOM 2047 C CA . HIS A 1 273 ? -2.041 -2.039 -8.336 1 91.44 273 HIS A CA 1
ATOM 2048 C C . HIS A 1 273 ? -1.721 -2.176 -6.848 1 91.44 273 HIS A C 1
ATOM 2050 O O . HIS A 1 273 ? -1.204 -3.207 -6.414 1 91.44 273 HIS A O 1
ATOM 2056 N N . PHE A 1 274 ? -2.143 -1.246 -6.074 1 89.19 274 PHE A N 1
ATOM 2057 C CA . PHE A 1 274 ? -1.618 -1.188 -4.715 1 89.19 274 PHE A CA 1
ATOM 2058 C C . PHE A 1 274 ? -2.676 -1.624 -3.709 1 89.19 274 PHE A C 1
ATOM 2060 O O . PHE A 1 274 ? -2.502 -1.445 -2.502 1 89.19 274 PHE A O 1
ATOM 2067 N N . GLN A 1 275 ? -3.717 -2.123 -4.246 1 89.19 275 GLN A N 1
ATOM 2068 C CA . GLN A 1 275 ? -4.746 -2.746 -3.42 1 89.19 275 GLN A CA 1
ATOM 2069 C C . GLN A 1 275 ? -5.375 -3.941 -4.133 1 89.19 275 GLN A C 1
ATOM 2071 O O . GLN A 1 275 ? -5.395 -3.998 -5.363 1 89.19 275 GLN A O 1
ATOM 2076 N N . SER A 1 276 ? -5.82 -4.855 -3.334 1 93.44 276 SER A N 1
ATOM 2077 C CA . SER A 1 276 ? -6.582 -5.988 -3.85 1 93.44 276 SER A CA 1
ATOM 2078 C C . SER A 1 276 ? -7.719 -6.363 -2.906 1 93.44 276 SER A C 1
ATOM 2080 O O . SER A 1 276 ? -7.492 -6.613 -1.721 1 93.44 276 SER A O 1
ATOM 2082 N N . PHE A 1 277 ? -8.961 -6.305 -3.457 1 92.5 277 PHE A N 1
ATOM 2083 C CA . PHE A 1 277 ? -10.148 -6.777 -2.748 1 92.5 277 PHE A CA 1
ATOM 2084 C C . PHE A 1 277 ? -10.266 -6.098 -1.389 1 92.5 277 PHE A C 1
ATOM 2086 O O . PHE A 1 277 ? -10.445 -6.766 -0.368 1 92.5 277 PHE A O 1
ATOM 2093 N N . GLY A 1 278 ? -10.078 -4.855 -1.414 1 86.31 278 GLY A N 1
ATOM 2094 C CA . GLY A 1 278 ? -10.32 -4.012 -0.257 1 86.31 278 GLY A CA 1
ATOM 2095 C C . GLY A 1 278 ? -9.141 -3.939 0.694 1 86.31 278 GLY A C 1
ATOM 2096 O O . GLY A 1 278 ? -9.234 -3.334 1.764 1 86.31 278 GLY A O 1
ATOM 2097 N N . VAL A 1 279 ? -8.016 -4.531 0.323 1 89.5 279 VAL A N 1
ATOM 2098 C CA . VAL A 1 279 ? -6.84 -4.566 1.186 1 89.5 279 VAL A CA 1
ATOM 2099 C C . VAL A 1 279 ? -5.699 -3.787 0.534 1 89.5 279 VAL A C 1
ATOM 2101 O O . VAL A 1 279 ? -5.297 -4.09 -0.593 1 89.5 279 VAL A O 1
ATOM 2104 N N . GLY A 1 280 ? -5.266 -2.773 1.203 1 87.94 280 GLY A N 1
ATOM 2105 C CA . GLY A 1 280 ? -4.062 -2.107 0.729 1 87.94 280 GLY A CA 1
ATOM 2106 C C . GLY A 1 280 ? -2.807 -2.936 0.926 1 87.94 280 GLY A C 1
ATOM 2107 O O . GLY A 1 280 ? -2.629 -3.564 1.972 1 87.94 280 GLY A O 1
ATOM 2108 N N . MET A 1 281 ? -1.97 -2.92 -0.038 1 88.44 281 MET A N 1
ATOM 2109 C CA . MET A 1 281 ? -0.743 -3.707 0.052 1 88.44 281 MET A CA 1
ATOM 2110 C C . MET A 1 281 ? 0.28 -3.02 0.951 1 88.44 281 MET A C 1
ATOM 2112 O O . MET A 1 281 ? 0.616 -1.854 0.737 1 88.44 281 MET A O 1
ATOM 2116 N N . GLY A 1 282 ? 0.728 -3.791 2.004 1 85.19 282 GLY A N 1
ATOM 2117 C CA . GLY A 1 282 ? 1.751 -3.271 2.896 1 85.19 282 GLY A CA 1
ATOM 2118 C C . GLY A 1 282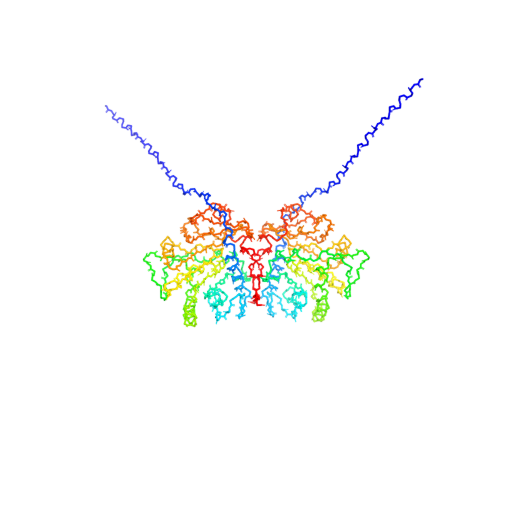 ? 1.183 -2.463 4.047 1 85.19 282 GLY A C 1
ATOM 2119 O O . GLY A 1 282 ? 1.917 -2.064 4.953 1 85.19 282 GLY A O 1
ATOM 2120 N N . VAL A 1 283 ? -0.142 -2.295 4.004 1 80.25 283 VAL A N 1
ATOM 2121 C CA . VAL A 1 283 ? -0.669 -1.423 5.047 1 80.25 283 VAL A CA 1
ATOM 2122 C C . VAL A 1 283 ? -1.701 -2.18 5.883 1 80.25 283 VAL A C 1
ATOM 2124 O O . VAL A 1 283 ? -2.375 -1.592 6.73 1 80.25 283 VAL A O 1
ATOM 2127 N N . ALA A 1 284 ? -1.818 -3.484 5.648 1 77.06 284 ALA A N 1
ATOM 2128 C CA . ALA A 1 284 ? -2.805 -4.27 6.383 1 77.06 284 ALA A CA 1
ATOM 2129 C C . ALA A 1 284 ? -2.221 -4.801 7.688 1 77.06 284 ALA A C 1
ATOM 2131 O O . ALA A 1 284 ? -2.955 -5.281 8.555 1 77.06 284 ALA A O 1
ATOM 2132 N N . GLY A 1 285 ? -0.889 -4.754 7.883 1 75.75 285 GLY A N 1
ATOM 2133 C CA . GLY A 1 285 ? -0.258 -5.219 9.109 1 75.75 285 GLY A CA 1
ATOM 2134 C C . GLY A 1 285 ? -0.153 -6.73 9.188 1 75.75 285 GLY A C 1
ATOM 2135 O O . GLY A 1 285 ? -0.127 -7.41 8.164 1 75.75 285 GLY A O 1
ATOM 2136 N N . CYS A 1 286 ? 0.141 -7.195 10.477 1 77.5 286 CYS A N 1
ATOM 2137 C CA . CYS A 1 286 ? 0.403 -8.617 10.703 1 77.5 286 CYS A CA 1
ATOM 2138 C C . CYS A 1 286 ? -0.702 -9.25 11.539 1 77.5 286 CYS A C 1
ATOM 2140 O O . CYS A 1 286 ? -0.663 -10.445 11.82 1 77.5 286 CYS A O 1
ATOM 2142 N N . ARG A 1 287 ? -1.424 -8.414 12.383 1 66.56 287 ARG A N 1
ATOM 2143 C CA . ARG A 1 287 ? -2.105 -8.805 13.609 1 66.56 287 ARG A CA 1
ATOM 2144 C C . ARG A 1 287 ? -3.123 -9.914 13.344 1 66.56 287 ARG A C 1
ATOM 2146 O O . ARG A 1 287 ? -3.697 -9.984 12.258 1 66.56 287 ARG A O 1
ATOM 2153 N N . SER A 1 288 ? -3.055 -11.211 14.18 1 47.88 288 SER A N 1
ATOM 2154 C CA . SER A 1 288 ? -3.8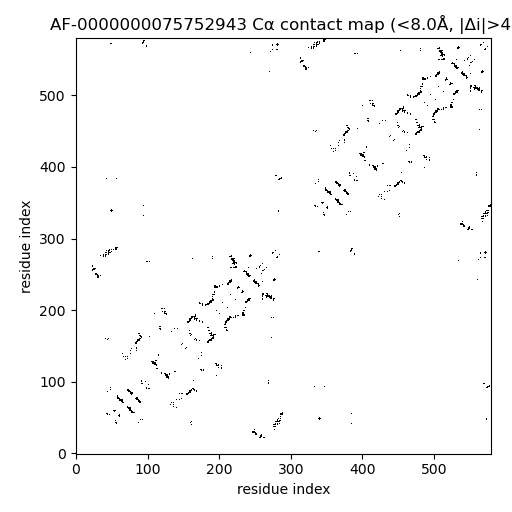83 -12.375 14.469 1 47.88 288 SER A CA 1
ATOM 2155 C C . SER A 1 288 ? -5.285 -11.961 14.906 1 47.88 288 SER A C 1
ATOM 2157 O O . SER A 1 288 ? -5.465 -10.906 15.516 1 47.88 288 SER A O 1
ATOM 2159 N N . ILE A 1 289 ? -6.297 -12.125 14.242 1 33.44 289 ILE A N 1
ATOM 2160 C CA . ILE A 1 289 ? -7.602 -12.242 14.883 1 33.44 289 ILE A CA 1
ATOM 2161 C C . ILE A 1 289 ? -7.473 -13.031 16.188 1 33.44 289 ILE A C 1
ATOM 2163 O O . ILE A 1 289 ? -8.469 -13.297 16.859 1 33.44 289 ILE A O 1
ATOM 2167 N N . LEU A 1 290 ? -6.402 -13.32 16.922 1 26.19 290 LEU A N 1
ATOM 2168 C CA . LEU A 1 290 ? -6.953 -14.016 18.078 1 26.19 290 LEU A CA 1
ATOM 2169 C C . LEU A 1 290 ? -7.68 -13.047 19.016 1 26.19 290 LEU A C 1
ATOM 2171 O O . LEU A 1 290 ? -7.191 -11.938 19.25 1 26.19 290 LEU A O 1
ATOM 2175 N N . MET B 1 1 ? -75.875 44.875 1.498 1 32.28 1 MET B N 1
ATOM 2176 C CA . MET B 1 1 ? -74.688 44.969 0.66 1 32.28 1 MET B CA 1
ATOM 2177 C C . MET B 1 1 ? -73.562 44.125 1.224 1 32.28 1 MET B C 1
ATOM 2179 O O . MET B 1 1 ? -73.125 44.344 2.34 1 32.28 1 MET B O 1
ATOM 2183 N N . LEU B 1 2 ? -73.562 42.781 0.911 1 36.03 2 LEU B N 1
ATOM 2184 C CA . LEU B 1 2 ? -72.625 41.688 1.251 1 36.03 2 LEU B CA 1
ATOM 2185 C C . LEU B 1 2 ? -71.25 41.969 0.756 1 36.03 2 LEU B C 1
ATOM 2187 O O . LEU B 1 2 ? -71.062 42.219 -0.43 1 36.03 2 LEU B O 1
ATOM 2191 N N . PHE B 1 3 ? -70.375 42.594 1.646 1 34.91 3 PHE B N 1
ATOM 2192 C CA . PHE B 1 3 ? -68.938 42.875 1.472 1 34.91 3 PHE B CA 1
ATOM 2193 C C . PHE B 1 3 ? -68.188 41.625 1.091 1 34.91 3 PHE B C 1
ATOM 2195 O O . PHE B 1 3 ? -68.188 40.625 1.818 1 34.91 3 PHE B O 1
ATOM 2202 N N . ASP B 1 4 ? -68.062 41.312 -0.226 1 38.5 4 ASP B N 1
ATOM 2203 C CA . ASP B 1 4 ? -67.312 40.219 -0.815 1 38.5 4 ASP B CA 1
ATOM 2204 C C . ASP B 1 4 ? -65.812 40.438 -0.583 1 38.5 4 ASP B C 1
ATOM 2206 O O . ASP B 1 4 ? -65.25 41.438 -1.085 1 38.5 4 ASP B O 1
ATOM 2210 N N . THR B 1 5 ? -65.25 40.188 0.651 1 38.44 5 THR B N 1
ATOM 2211 C CA . THR B 1 5 ? -63.875 40.281 1.042 1 38.44 5 THR B CA 1
ATOM 2212 C C . THR B 1 5 ? -63 39.344 0.198 1 38.44 5 THR B C 1
ATOM 2214 O O . THR B 1 5 ? -63.062 38.125 0.371 1 38.44 5 THR B O 1
ATOM 2217 N N . ARG B 1 6 ? -62.844 39.562 -1.089 1 38.31 6 ARG B N 1
ATOM 2218 C CA . ARG B 1 6 ? -61.875 38.812 -1.882 1 38.31 6 ARG B CA 1
ATOM 2219 C C . ARG B 1 6 ? -60.469 38.969 -1.329 1 38.31 6 ARG B C 1
ATOM 2221 O O . ARG B 1 6 ? -59.938 40.094 -1.246 1 38.31 6 ARG B O 1
ATOM 2228 N N . THR B 1 7 ? -60 38.125 -0.41 1 31.16 7 THR B N 1
ATOM 2229 C CA . THR B 1 7 ? -58.656 38 0.098 1 31.16 7 THR B CA 1
ATOM 2230 C C . THR B 1 7 ? -57.688 37.688 -1.034 1 31.16 7 THR B C 1
ATOM 2232 O O . THR B 1 7 ? -57.812 36.656 -1.705 1 31.16 7 THR B O 1
ATOM 2235 N N . VAL B 1 8 ? -57.094 38.562 -1.714 1 35.03 8 VAL B N 1
ATOM 2236 C CA . VAL B 1 8 ? -56 38.281 -2.668 1 35.03 8 VAL B CA 1
ATOM 2237 C C . VAL B 1 8 ? -54.812 37.656 -1.947 1 35.03 8 VAL B C 1
ATOM 2239 O O . VAL B 1 8 ? -54.281 38.25 -1.012 1 35.03 8 VAL B O 1
ATOM 2242 N N . LEU B 1 9 ? -54.75 36.344 -1.969 1 34.03 9 LEU B N 1
ATOM 2243 C CA . LEU B 1 9 ? -53.562 35.594 -1.55 1 34.03 9 LEU B CA 1
ATOM 2244 C C . LEU B 1 9 ? -52.375 36 -2.389 1 34.03 9 LEU B C 1
ATOM 2246 O O . LEU B 1 9 ? -52.344 35.781 -3.598 1 34.03 9 LEU B O 1
ATOM 2250 N N . ALA B 1 10 ? -51.75 37.156 -2.117 1 37.72 10 ALA B N 1
ATOM 2251 C CA . ALA B 1 10 ? -50.438 37.406 -2.707 1 37.72 10 ALA B CA 1
ATOM 2252 C C . ALA B 1 10 ? -49.469 36.25 -2.451 1 37.72 10 ALA B C 1
ATOM 2254 O O . ALA B 1 10 ? -49.188 35.906 -1.299 1 37.72 10 ALA B O 1
ATOM 2255 N N . GLY B 1 11 ? -49.469 35.281 -3.311 1 36.59 11 GLY B N 1
ATOM 2256 C CA . GLY B 1 11 ? -48.438 34.281 -3.297 1 36.59 11 GLY B CA 1
ATOM 2257 C C . GLY B 1 11 ? -47.031 34.844 -3.201 1 36.59 11 GLY B C 1
ATOM 2258 O O . GLY B 1 11 ? -46.625 35.625 -4.047 1 36.59 11 GLY B O 1
ATOM 2259 N N . VAL B 1 12 ? -46.5 35.062 -2.021 1 40.69 12 VAL B N 1
ATOM 2260 C CA . VAL B 1 12 ? -45.062 35.312 -1.828 1 40.69 12 VAL B CA 1
ATOM 2261 C C . VAL B 1 12 ? -44.25 34.219 -2.51 1 40.69 12 VAL B C 1
ATOM 2263 O O . VAL B 1 12 ? -44.406 33.031 -2.174 1 40.69 12 VAL B O 1
ATOM 2266 N N . ALA B 1 13 ? -43.875 34.5 -3.738 1 40.62 13 ALA B N 1
ATOM 2267 C CA . ALA B 1 13 ? -42.844 33.688 -4.324 1 40.62 13 ALA B CA 1
ATOM 2268 C C . ALA B 1 13 ? -41.625 33.625 -3.406 1 40.62 13 ALA B C 1
ATOM 2270 O O . ALA B 1 13 ? -40.938 34.625 -3.191 1 40.62 13 ALA B O 1
ATOM 2271 N N . LEU B 1 14 ? -41.594 32.781 -2.434 1 38.81 14 LEU B N 1
ATOM 2272 C CA . LEU B 1 14 ? -40.344 32.438 -1.811 1 38.81 14 LEU B CA 1
ATOM 2273 C C . LEU B 1 14 ? -39.281 32.031 -2.863 1 38.81 14 LEU B C 1
ATOM 2275 O O . LEU B 1 14 ? -39.438 31.016 -3.529 1 38.81 14 LEU B O 1
ATOM 2279 N N . VAL B 1 15 ? -38.75 33.062 -3.494 1 39.56 15 VAL B N 1
ATOM 2280 C CA . VAL B 1 15 ? -37.531 32.719 -4.23 1 39.56 15 VAL B CA 1
ATOM 2281 C C . VAL B 1 15 ? -36.594 31.922 -3.328 1 39.56 15 VAL B C 1
ATOM 2283 O O . VAL B 1 15 ? -36.062 32.438 -2.334 1 39.56 15 VAL B O 1
ATOM 2286 N N . SER B 1 16 ? -36.719 30.656 -3.268 1 40.44 16 SER B N 1
ATOM 2287 C CA . SER B 1 16 ? -35.625 29.844 -2.725 1 40.44 16 SER B CA 1
ATOM 2288 C C . SER B 1 16 ? -34.281 30.281 -3.279 1 40.44 16 SER B C 1
ATOM 2290 O O . SER B 1 16 ? -34.031 30.109 -4.473 1 40.44 16 SER B O 1
ATOM 2292 N N . GLN B 1 17 ? -33.688 31.312 -2.824 1 35 17 GLN B N 1
ATOM 2293 C CA . GLN B 1 17 ? -32.281 31.484 -3.135 1 35 17 GLN B CA 1
ATOM 2294 C C . GLN B 1 17 ? -31.516 30.188 -2.936 1 35 17 GLN B C 1
ATOM 2296 O O . GLN B 1 17 ? -31.281 29.766 -1.802 1 35 17 GLN B O 1
ATOM 2301 N N . ALA B 1 18 ? -31.688 29.344 -3.873 1 42.41 18 ALA B N 1
ATOM 2302 C CA . ALA B 1 18 ? -30.688 28.281 -3.91 1 42.41 18 ALA B CA 1
ATOM 2303 C C . ALA B 1 18 ? -29.281 28.828 -3.713 1 42.41 18 ALA B C 1
ATOM 2305 O O . ALA B 1 18 ? -28.781 29.594 -4.547 1 42.41 18 ALA B O 1
ATOM 2306 N N . PHE B 1 19 ? -28.844 29.156 -2.566 1 41.56 19 PHE B N 1
ATOM 2307 C CA . PHE B 1 19 ? -27.422 29.344 -2.326 1 41.56 19 PHE B CA 1
ATOM 2308 C C . PHE B 1 19 ? -26.594 28.344 -3.115 1 41.56 19 PHE B C 1
ATOM 2310 O O . PHE B 1 19 ? -26.516 27.172 -2.732 1 41.56 19 PHE B O 1
ATOM 2317 N N . ALA B 1 20 ? -26.406 28.547 -4.312 1 43.59 20 ALA B N 1
ATOM 2318 C CA . ALA B 1 20 ? -25.562 27.688 -5.129 1 43.59 20 ALA B CA 1
ATOM 2319 C C . ALA B 1 20 ? -24.125 27.656 -4.598 1 43.59 20 ALA B C 1
ATOM 2321 O O . ALA B 1 20 ? -23.516 28.703 -4.418 1 43.59 20 ALA B O 1
ATOM 2322 N N . ALA B 1 21 ? -23.766 26.688 -3.789 1 54.25 21 ALA B N 1
ATOM 2323 C CA . ALA B 1 21 ? -22.344 26.5 -3.504 1 54.25 21 ALA B CA 1
ATOM 2324 C C . ALA B 1 21 ? -21.484 26.938 -4.688 1 54.25 21 ALA B C 1
ATOM 2326 O O . ALA B 1 21 ? -21.859 26.75 -5.844 1 54.25 21 ALA B O 1
ATOM 2327 N N . PRO B 1 22 ? -20.594 28 -4.492 1 58.56 22 PRO B N 1
ATOM 2328 C CA . PRO B 1 22 ? -19.766 28.438 -5.617 1 58.56 22 PRO B CA 1
ATOM 2329 C C . PRO B 1 22 ? -19.266 27.281 -6.465 1 58.56 22 PRO B C 1
ATOM 2331 O O . PRO B 1 22 ? -18.922 26.219 -5.93 1 58.56 22 PRO B O 1
ATOM 2334 N N . LEU B 1 23 ? -19.562 27.312 -7.668 1 75.06 23 LEU B N 1
ATOM 2335 C CA . LEU B 1 23 ? -19.156 26.297 -8.641 1 75.06 23 LEU B CA 1
ATOM 2336 C C . LEU B 1 23 ? -17.641 26.109 -8.617 1 75.06 23 LEU B C 1
ATOM 2338 O O . LEU B 1 23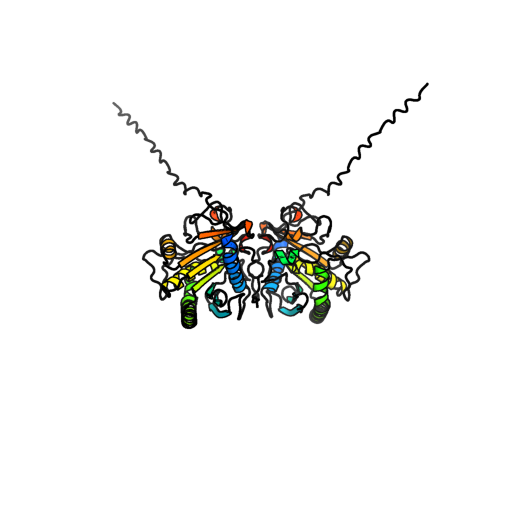 ? -16.891 27.078 -8.617 1 75.06 23 LEU B O 1
ATOM 2342 N N . LEU B 1 24 ? -17.125 25 -8.305 1 83.19 24 LEU B N 1
ATOM 2343 C CA . LEU B 1 24 ? -15.711 24.641 -8.367 1 83.19 24 LEU B CA 1
ATOM 2344 C C . LEU B 1 24 ? -15.125 24.969 -9.734 1 83.19 24 LEU B C 1
ATOM 2346 O O . LEU B 1 24 ? -15.75 24.688 -10.766 1 83.19 24 LEU B O 1
ATOM 2350 N N . GLU B 1 25 ? -14.055 25.812 -9.789 1 86.69 25 GLU B N 1
ATOM 2351 C CA . GLU B 1 25 ? -13.359 26.172 -11.031 1 86.69 25 GLU B CA 1
ATOM 2352 C C . GLU B 1 25 ? -12.102 25.328 -11.219 1 86.69 25 GLU B C 1
ATOM 2354 O O . GLU B 1 25 ? -11.562 24.781 -10.25 1 86.69 25 GLU B O 1
ATOM 2359 N N . GLU B 1 26 ? -11.695 25.109 -12.484 1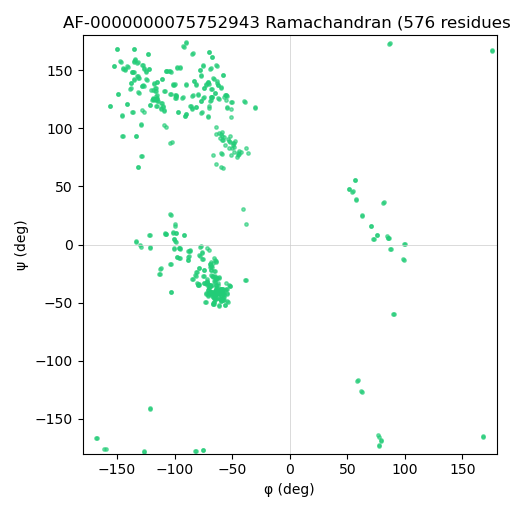 90.5 26 GLU B N 1
ATOM 2360 C CA . GLU B 1 26 ? -10.414 24.484 -12.82 1 90.5 26 GLU B CA 1
ATOM 2361 C C . GLU B 1 26 ? -9.32 25.531 -12.984 1 90.5 26 GLU B C 1
ATOM 2363 O O . GLU B 1 26 ? -9.344 26.328 -13.938 1 90.5 26 GLU B O 1
ATOM 2368 N N . ARG B 1 27 ? -8.367 25.562 -12.055 1 91.44 27 ARG B N 1
ATOM 2369 C CA . ARG B 1 27 ? -7.359 26.609 -12.094 1 91.44 27 ARG B CA 1
ATOM 2370 C C . ARG B 1 27 ? -5.957 26.047 -11.906 1 91.44 27 ARG B C 1
ATOM 2372 O O . ARG B 1 27 ? -4.973 26.781 -11.93 1 91.44 27 ARG B O 1
ATOM 2379 N N . ALA B 1 28 ? -5.84 24.734 -11.805 1 95.5 28 ALA B N 1
ATOM 2380 C CA . ALA B 1 28 ? -4.551 24.109 -11.547 1 95.5 28 ALA B CA 1
ATOM 2381 C C . ALA B 1 28 ? -3.617 24.25 -12.742 1 95.5 28 ALA B C 1
ATOM 2383 O O . ALA B 1 28 ? -4.074 24.438 -13.875 1 95.5 28 ALA B O 1
ATOM 2384 N N . SER B 1 29 ? -2.354 24.281 -12.539 1 96.81 29 SER B N 1
ATOM 2385 C CA . SER B 1 29 ? -1.337 24.297 -13.586 1 96.81 29 SER B CA 1
ATOM 2386 C C . SER B 1 29 ? -0.323 23.172 -13.383 1 96.81 29 SER B C 1
ATOM 2388 O O . SER B 1 29 ? -0.041 22.781 -12.242 1 96.81 29 SER B O 1
ATOM 2390 N N . ILE B 1 30 ? 0.226 22.719 -14.523 1 96.88 30 ILE B N 1
ATOM 2391 C CA . ILE B 1 30 ? 1.281 21.703 -14.438 1 96.88 30 ILE B CA 1
ATOM 2392 C C . ILE B 1 30 ? 2.527 22.328 -13.805 1 96.88 30 ILE B C 1
ATOM 2394 O O . ILE B 1 30 ? 2.949 23.422 -14.188 1 96.88 30 ILE B O 1
ATOM 2398 N N . ASP B 1 31 ? 3.07 21.766 -12.789 1 98.19 31 ASP B N 1
ATOM 2399 C CA . ASP B 1 31 ? 4.312 22.156 -12.133 1 98.19 31 ASP B CA 1
ATOM 2400 C C . ASP B 1 31 ? 5.07 20.938 -11.617 1 98.19 31 ASP B C 1
ATOM 2402 O O . ASP B 1 31 ? 4.836 20.484 -10.492 1 98.19 31 ASP B O 1
ATOM 2406 N N . THR B 1 32 ? 5.996 20.406 -12.406 1 97.62 32 THR B N 1
ATOM 2407 C CA . THR B 1 32 ? 6.672 19.141 -12.133 1 97.62 32 THR B CA 1
ATOM 2408 C C . THR B 1 32 ? 7.73 19.312 -11.047 1 97.62 32 THR B C 1
ATOM 2410 O O . THR B 1 32 ? 8.289 18.328 -10.555 1 97.62 32 THR B O 1
ATOM 2413 N N . SER B 1 33 ? 7.988 20.578 -10.617 1 97.94 33 SER B N 1
ATOM 2414 C CA . SER B 1 33 ? 9.008 20.812 -9.594 1 97.94 33 SER B CA 1
ATOM 2415 C C . SER B 1 33 ? 8.57 20.266 -8.242 1 97.94 33 SER B C 1
ATOM 2417 O O . SER B 1 33 ? 9.398 20.047 -7.359 1 97.94 33 SER B O 1
ATOM 2419 N N . PHE B 1 34 ? 7.262 20 -8.094 1 98.31 34 PHE B N 1
ATOM 2420 C CA . PHE B 1 34 ? 6.738 19.516 -6.824 1 98.31 34 PHE B CA 1
ATOM 2421 C C . PHE B 1 34 ? 6.852 18 -6.727 1 98.31 34 PHE B C 1
ATOM 2423 O O . PHE B 1 34 ? 6.672 17.438 -5.648 1 98.31 34 PHE B O 1
ATOM 2430 N N . TRP B 1 35 ? 7.289 17.344 -7.809 1 96.81 35 TRP B N 1
ATOM 2431 C CA . TRP B 1 35 ? 7.301 15.883 -7.844 1 96.81 35 TRP B CA 1
ATOM 2432 C C . TRP B 1 35 ? 8.289 15.32 -6.824 1 96.81 35 TRP B C 1
ATOM 2434 O O . TRP B 1 35 ? 7.914 14.508 -5.977 1 96.81 35 TRP B O 1
ATOM 2444 N N . ASP B 1 36 ? 9.477 15.773 -6.832 1 96.62 36 ASP B N 1
ATOM 2445 C CA . ASP B 1 36 ? 10.531 15.148 -6.043 1 96.62 36 ASP B CA 1
ATOM 2446 C C . ASP B 1 36 ? 10.266 15.312 -4.547 1 96.62 36 ASP B C 1
ATOM 2448 O O . ASP B 1 36 ? 10.344 14.344 -3.787 1 96.62 36 ASP B O 1
ATOM 2452 N N . PRO B 1 37 ? 9.875 16.531 -4.086 1 97.88 37 PRO B N 1
ATOM 2453 C CA . PRO B 1 37 ? 9.609 16.672 -2.648 1 97.88 37 PRO B CA 1
ATOM 2454 C C . PRO B 1 37 ? 8.43 15.812 -2.188 1 97.88 37 PRO B C 1
ATOM 2456 O O . PRO B 1 37 ? 8.477 15.227 -1.104 1 97.88 37 PRO B O 1
ATOM 2459 N N . LEU B 1 38 ? 7.441 15.758 -3.008 1 98.12 38 LEU B N 1
ATOM 2460 C CA . LEU B 1 38 ? 6.266 14.984 -2.604 1 98.12 38 LEU B CA 1
ATOM 2461 C C . LEU B 1 38 ? 6.539 13.492 -2.699 1 98.12 38 LEU B C 1
ATOM 2463 O O . LEU B 1 38 ? 6.004 12.703 -1.909 1 98.12 38 LEU B O 1
ATOM 2467 N N . ARG B 1 39 ? 7.332 13.109 -3.643 1 94.75 39 ARG B N 1
ATOM 2468 C CA . ARG B 1 39 ? 7.723 11.711 -3.721 1 94.75 39 ARG B CA 1
ATOM 2469 C C . ARG B 1 39 ? 8.539 11.297 -2.5 1 94.75 39 ARG B C 1
ATOM 2471 O O . ARG B 1 39 ? 8.328 10.219 -1.938 1 94.75 39 ARG B O 1
ATOM 2478 N N . ARG B 1 40 ? 9.453 12.117 -2.078 1 95.88 40 ARG B N 1
ATOM 2479 C CA . ARG B 1 40 ? 10.203 11.836 -0.859 1 95.88 40 ARG B CA 1
ATOM 2480 C C . ARG B 1 40 ? 9.273 11.734 0.346 1 95.88 40 ARG B C 1
ATOM 2482 O O . ARG B 1 40 ? 9.422 10.836 1.173 1 95.88 40 ARG B O 1
ATOM 2489 N N . ALA B 1 41 ? 8.328 12.641 0.419 1 97.88 41 ALA B N 1
ATOM 2490 C CA . ALA B 1 41 ? 7.352 12.586 1.507 1 97.88 41 ALA B CA 1
ATOM 2491 C C . ALA B 1 41 ? 6.586 11.266 1.494 1 97.88 41 ALA B C 1
ATOM 2493 O O . ALA B 1 41 ? 6.324 10.68 2.549 1 97.88 41 ALA B O 1
ATOM 2494 N N . ALA B 1 42 ? 6.262 10.859 0.315 1 95.56 42 ALA B N 1
ATOM 2495 C CA . ALA B 1 42 ? 5.555 9.594 0.162 1 95.56 42 ALA B CA 1
ATOM 2496 C C . ALA B 1 42 ? 6.422 8.422 0.617 1 95.56 42 ALA B C 1
ATOM 2498 O O . ALA B 1 42 ? 5.934 7.496 1.274 1 95.56 42 ALA B O 1
ATOM 2499 N N . GLN B 1 43 ? 7.676 8.484 0.267 1 93.44 43 GLN B N 1
ATOM 2500 C CA . GLN B 1 43 ? 8.602 7.445 0.698 1 93.44 43 GLN B CA 1
ATOM 2501 C C . GLN B 1 43 ? 8.688 7.383 2.221 1 93.44 43 GLN B C 1
ATOM 2503 O O . GLN B 1 43 ? 8.602 6.301 2.807 1 93.44 43 GLN B O 1
ATOM 2508 N N . LEU B 1 44 ? 8.828 8.492 2.807 1 96.25 44 LEU B N 1
ATOM 2509 C CA . LEU B 1 44 ? 8.938 8.562 4.258 1 96.25 44 LEU B CA 1
ATOM 2510 C C . LEU B 1 44 ? 7.645 8.086 4.918 1 96.25 44 LEU B C 1
ATOM 2512 O O . LEU B 1 44 ? 7.684 7.402 5.945 1 96.25 44 LEU B O 1
ATOM 2516 N N . SER B 1 45 ? 6.523 8.453 4.332 1 95.75 45 SER B N 1
ATOM 2517 C CA . SER B 1 45 ? 5.23 8.039 4.867 1 95.75 45 SER B CA 1
ATOM 2518 C C . SER B 1 45 ? 5.02 6.535 4.695 1 95.75 45 SER B C 1
ATOM 2520 O O . SER B 1 45 ? 4.453 5.883 5.574 1 95.75 45 SER B O 1
ATOM 2522 N N . SER B 1 46 ? 5.434 6.023 3.529 1 92.19 46 SER B N 1
ATOM 2523 C CA . SER B 1 46 ? 5.348 4.586 3.297 1 92.19 46 SER B CA 1
ATOM 2524 C C . SER B 1 46 ? 6.156 3.811 4.332 1 92.19 46 SER B C 1
ATOM 2526 O O . SER B 1 46 ? 5.723 2.758 4.805 1 92.19 46 SER B O 1
ATOM 2528 N N . ALA B 1 47 ? 7.293 4.332 4.707 1 91.25 47 ALA B N 1
ATOM 2529 C CA . ALA B 1 47 ? 8.172 3.701 5.691 1 91.25 47 ALA B CA 1
ATOM 2530 C C . ALA B 1 47 ? 7.488 3.604 7.051 1 91.25 47 ALA B C 1
ATOM 2532 O O . ALA B 1 47 ? 7.742 2.67 7.812 1 91.25 47 ALA B O 1
ATOM 2533 N N . ALA B 1 48 ? 6.602 4.52 7.312 1 92.31 48 ALA B N 1
ATOM 2534 C CA . ALA B 1 48 ? 5.891 4.496 8.586 1 92.31 48 ALA B CA 1
ATOM 2535 C C . ALA B 1 48 ? 4.984 3.271 8.688 1 92.31 48 ALA B C 1
ATOM 2537 O O . ALA B 1 48 ? 4.766 2.74 9.781 1 92.31 48 ALA B O 1
ATOM 2538 N N . TYR B 1 49 ? 4.547 2.793 7.535 1 87.44 49 TYR B N 1
ATOM 2539 C CA . TYR B 1 49 ? 3.703 1.603 7.52 1 87.44 49 TYR B CA 1
ATOM 2540 C C . TYR B 1 49 ? 4.539 0.339 7.68 1 87.44 49 TYR B C 1
ATOM 2542 O O . TYR B 1 49 ? 4.066 -0.662 8.219 1 87.44 49 TYR B O 1
ATOM 2550 N N . THR B 1 50 ? 5.73 0.353 7.137 1 80.44 50 THR B N 1
ATOM 2551 C CA . THR B 1 50 ? 6.586 -0.824 7.062 1 80.44 50 THR B CA 1
ATOM 2552 C C . THR B 1 50 ? 7.188 -1.142 8.43 1 80.44 50 THR B C 1
ATOM 2554 O O . THR B 1 50 ? 7.566 -2.285 8.695 1 80.44 50 THR B O 1
ATOM 2557 N N . GLY B 1 51 ? 7.25 -0.175 9.297 1 78.06 51 GLY B N 1
ATOM 2558 C CA . GLY B 1 51 ? 7.816 -0.402 10.617 1 78.06 51 GLY B CA 1
ATOM 2559 C C . GLY B 1 51 ? 9.336 -0.33 10.633 1 78.06 51 GLY B C 1
ATOM 2560 O O . GLY B 1 51 ? 9.992 -1.145 11.289 1 78.06 51 GLY B O 1
ATOM 2561 N N . CYS B 1 52 ? 9.82 0.52 9.875 1 83.62 52 CYS B N 1
ATOM 2562 C CA . CYS B 1 52 ? 11.258 0.742 9.828 1 83.62 52 CYS B CA 1
ATOM 2563 C C . CYS B 1 52 ? 11.797 1.175 11.188 1 83.62 52 CYS B C 1
ATOM 2565 O O . CYS B 1 52 ? 11.148 1.952 11.891 1 83.62 52 CYS B O 1
ATOM 2567 N N . THR B 1 53 ? 12.906 0.483 11.43 1 86.31 53 THR B N 1
ATOM 2568 C CA . THR B 1 53 ? 13.625 0.859 12.648 1 86.31 53 THR B CA 1
ATOM 2569 C C . THR B 1 53 ? 15.023 1.383 12.305 1 86.31 53 THR B C 1
ATOM 2571 O O . THR B 1 53 ? 15.625 0.965 11.32 1 86.31 53 THR B O 1
ATOM 2574 N N . GLY B 1 54 ? 15.492 2.32 12.852 1 91.12 54 GLY B N 1
ATOM 2575 C CA . GLY B 1 54 ? 16.828 2.873 12.633 1 91.12 54 GLY B CA 1
ATOM 2576 C C . GLY B 1 54 ? 16.859 3.926 11.547 1 91.12 54 GLY B C 1
ATOM 2577 O O . GLY B 1 54 ? 17.297 5.055 11.781 1 91.12 54 GLY B O 1
ATOM 2578 N N . THR B 1 55 ? 16.406 3.342 10.266 1 93.44 55 THR B N 1
ATOM 2579 C CA . THR B 1 55 ? 16.422 4.281 9.148 1 93.44 55 THR B CA 1
ATOM 2580 C C . THR B 1 55 ? 15.148 4.156 8.32 1 93.44 55 THR B C 1
ATOM 2582 O O . THR B 1 55 ? 14.547 3.084 8.242 1 93.44 55 THR B O 1
ATOM 2585 N N . ALA B 1 56 ? 14.773 5.227 7.781 1 94.12 56 ALA B N 1
ATOM 2586 C CA . ALA B 1 56 ? 13.766 5.352 6.734 1 94.12 56 ALA B CA 1
ATOM 2587 C C . ALA B 1 56 ? 14.25 6.258 5.609 1 94.12 56 ALA B C 1
ATOM 2589 O O . ALA B 1 56 ? 14.125 7.48 5.688 1 94.12 56 ALA B O 1
ATOM 2590 N N . PHE B 1 57 ? 14.82 5.562 4.641 1 92.25 57 PHE B N 1
ATOM 2591 C CA . PHE B 1 57 ? 15.438 6.293 3.543 1 92.25 57 PHE B CA 1
ATOM 2592 C C . PHE B 1 57 ? 16.547 7.211 4.062 1 92.25 57 PHE B C 1
ATOM 2594 O O . PHE B 1 57 ? 17.5 6.75 4.676 1 92.25 57 PHE B O 1
ATOM 2601 N N . ASP B 1 58 ? 16.406 8.523 3.902 1 95.75 58 ASP B N 1
ATOM 2602 C CA . ASP B 1 58 ? 17.516 9.391 4.297 1 95.75 58 ASP B CA 1
ATOM 2603 C C . ASP B 1 58 ? 17.359 9.852 5.746 1 95.75 58 ASP B C 1
ATOM 2605 O O . ASP B 1 58 ? 18.141 10.672 6.227 1 95.75 58 ASP B O 1
ATOM 2609 N N . ILE B 1 59 ? 16.375 9.273 6.43 1 97.5 59 ILE B N 1
ATOM 2610 C CA . ILE B 1 59 ? 16.141 9.664 7.816 1 97.5 59 ILE B CA 1
ATOM 2611 C C . ILE B 1 59 ? 16.766 8.633 8.758 1 97.5 59 ILE B C 1
ATOM 2613 O O . ILE B 1 59 ? 16.531 7.434 8.609 1 97.5 59 ILE B O 1
ATOM 2617 N N . THR B 1 60 ? 17.531 9.109 9.648 1 98 60 THR B N 1
ATOM 2618 C CA . THR B 1 60 ? 17.891 8.336 10.844 1 98 60 THR B CA 1
ATOM 2619 C C . THR B 1 60 ? 16.812 8.492 11.914 1 98 60 THR B C 1
ATOM 2621 O O . THR B 1 60 ? 16.609 9.586 12.445 1 98 60 THR B O 1
ATOM 2624 N N . ILE B 1 61 ? 16.188 7.426 12.25 1 98.06 61 ILE B N 1
ATOM 2625 C CA . ILE B 1 61 ? 15.094 7.465 13.211 1 98.06 61 ILE B CA 1
ATOM 2626 C C . ILE B 1 61 ? 15.656 7.531 14.633 1 98.06 61 ILE B C 1
ATOM 2628 O O . ILE B 1 61 ? 16.5 6.715 15.016 1 98.06 61 ILE B O 1
ATOM 2632 N N . THR B 1 62 ? 15.188 8.461 15.391 1 98.69 62 THR B N 1
ATOM 2633 C CA . THR B 1 62 ? 15.688 8.609 16.75 1 98.69 62 THR B CA 1
ATOM 2634 C C . THR B 1 62 ? 14.609 8.25 17.766 1 98.69 62 THR B C 1
ATOM 2636 O O . THR B 1 62 ? 14.906 7.98 18.938 1 98.69 62 THR B O 1
ATOM 2639 N N . LYS B 1 63 ? 13.375 8.289 17.328 1 98.25 63 LYS B N 1
ATOM 2640 C CA . LYS B 1 63 ? 12.266 7.938 18.219 1 98.25 63 LYS B CA 1
ATOM 2641 C C . LYS B 1 63 ? 11.109 7.332 17.438 1 98.25 63 LYS B C 1
ATOM 2643 O O . LYS B 1 63 ? 10.656 7.906 16.438 1 98.25 63 LYS B O 1
ATOM 2648 N N . LYS B 1 64 ? 10.633 6.203 17.891 1 97.06 64 LYS B N 1
ATOM 2649 C CA . LYS B 1 64 ? 9.359 5.652 17.438 1 97.06 64 LYS B CA 1
ATOM 2650 C C . LYS B 1 64 ? 8.203 6.145 18.297 1 97.06 64 LYS B C 1
ATOM 2652 O O . LYS B 1 64 ? 8.328 6.258 19.516 1 97.06 64 LYS B O 1
ATOM 2657 N N . LEU B 1 65 ? 7.164 6.48 17.656 1 96.94 65 LEU B N 1
ATOM 2658 C CA . LEU B 1 65 ? 5.953 6.91 18.344 1 96.94 65 LEU B CA 1
ATOM 2659 C C . LEU B 1 65 ? 4.906 5.805 18.344 1 96.94 65 LEU B C 1
ATOM 2661 O O . LEU B 1 65 ? 4.652 5.184 17.297 1 96.94 65 LEU B O 1
ATOM 2665 N N . HIS B 1 66 ? 4.367 5.508 19.5 1 94 66 HIS B N 1
ATOM 2666 C CA . HIS B 1 66 ? 3.266 4.559 19.594 1 94 66 HIS B CA 1
ATOM 2667 C C . HIS B 1 66 ? 2.445 4.797 20.859 1 94 66 HIS B C 1
ATOM 2669 O O . HIS B 1 66 ? 2.982 4.77 21.969 1 94 66 HIS B O 1
ATOM 2675 N N . ASP B 1 67 ? 1.267 5.086 20.609 1 94.31 67 ASP B N 1
ATOM 2676 C CA . ASP B 1 67 ? 0.314 5.105 21.719 1 94.31 67 ASP B CA 1
ATOM 2677 C C . ASP B 1 67 ? -0.685 3.957 21.594 1 94.31 67 ASP B C 1
ATOM 2679 O O . ASP B 1 67 ? -1.459 3.895 20.641 1 94.31 67 ASP B O 1
ATOM 2683 N N . THR B 1 68 ? -0.743 3.129 22.562 1 90.12 68 THR B N 1
ATOM 2684 C CA . THR B 1 68 ? -1.519 1.895 22.516 1 90.12 68 THR B CA 1
ATOM 2685 C C . THR B 1 68 ? -3.014 2.195 22.531 1 90.12 68 THR B C 1
ATOM 2687 O O . THR B 1 68 ? -3.801 1.491 21.906 1 90.12 68 THR B O 1
ATOM 2690 N N . LEU B 1 69 ? -3.396 3.221 23.312 1 89.88 69 LEU B N 1
ATOM 2691 C CA . LEU B 1 69 ? -4.816 3.504 23.5 1 89.88 69 LEU B CA 1
ATOM 2692 C C . LEU B 1 69 ? -5.43 4.07 22.219 1 89.88 69 LEU B C 1
ATOM 2694 O O . LEU B 1 69 ? -6.531 3.676 21.828 1 89.88 69 LEU B O 1
ATOM 2698 N N . THR B 1 70 ? -4.711 4.922 21.516 1 90.44 70 THR B N 1
ATOM 2699 C CA . THR B 1 70 ? -5.266 5.598 20.344 1 90.44 70 THR B CA 1
ATOM 2700 C C . THR B 1 70 ? -4.742 4.969 19.047 1 90.44 70 THR B C 1
ATOM 2702 O O . THR B 1 70 ? -5.266 5.234 17.969 1 90.44 70 THR B O 1
ATOM 2705 N N . ASP B 1 71 ? -3.654 4.203 19.188 1 87.38 71 ASP B N 1
ATOM 2706 C CA . ASP B 1 71 ? -2.965 3.543 18.078 1 87.38 71 ASP B CA 1
ATOM 2707 C C . ASP B 1 71 ? -2.234 4.559 17.203 1 87.38 71 ASP B C 1
ATOM 2709 O O . ASP B 1 71 ? -1.959 4.289 16.031 1 87.38 71 ASP B O 1
ATOM 2713 N N . ALA B 1 72 ? -2.068 5.766 17.75 1 92.69 72 ALA B N 1
ATOM 2714 C CA . ALA B 1 72 ? -1.223 6.734 17.047 1 92.69 72 ALA B CA 1
ATOM 2715 C C . ALA B 1 72 ? 0.213 6.23 16.938 1 92.69 72 ALA B C 1
ATOM 2717 O O . ALA B 1 72 ? 0.81 5.816 17.938 1 92.69 72 ALA B O 1
ATOM 2718 N N . GLN B 1 73 ? 0.705 6.211 15.711 1 93.75 73 GLN B N 1
ATOM 2719 C CA . GLN B 1 73 ? 2.057 5.723 15.461 1 93.75 73 GLN B CA 1
ATOM 2720 C C . GLN B 1 73 ? 2.814 6.656 14.523 1 93.75 73 GLN B C 1
ATOM 2722 O O . GLN B 1 73 ? 2.205 7.426 13.773 1 93.75 73 GLN B O 1
ATOM 2727 N N . GLY B 1 74 ? 4.055 6.613 14.516 1 96.19 74 GLY B N 1
ATOM 2728 C CA . GLY B 1 74 ? 4.953 7.383 13.672 1 96.19 74 GLY B CA 1
ATOM 2729 C C . GLY B 1 74 ? 6.402 7.312 14.117 1 96.19 74 GLY B C 1
ATOM 2730 O O . GLY B 1 74 ? 6.789 6.395 14.844 1 96.19 74 GLY B O 1
ATOM 2731 N N . TYR B 1 75 ? 7.184 8.266 13.547 1 98.12 75 TYR B N 1
ATOM 2732 C CA . TYR B 1 75 ? 8.57 8.336 13.992 1 98.12 75 TYR B CA 1
ATOM 2733 C C . TYR B 1 75 ? 9.125 9.75 13.836 1 98.12 75 TYR B C 1
ATOM 2735 O O . TYR B 1 75 ? 8.578 10.555 13.078 1 98.12 75 TYR B O 1
ATOM 2743 N N . VAL B 1 76 ? 10.125 10.039 14.688 1 98.88 76 VAL B N 1
ATOM 2744 C CA . VAL B 1 76 ? 10.914 11.266 14.609 1 98.88 76 VAL B CA 1
ATOM 2745 C C . VAL B 1 76 ? 12.359 10.93 14.273 1 98.88 76 VAL B C 1
ATOM 2747 O O . VAL B 1 76 ? 12.891 9.914 14.727 1 98.88 76 VAL B O 1
ATOM 2750 N N . GLY B 1 77 ? 12.93 11.727 13.43 1 98.75 77 GLY B N 1
ATOM 2751 C CA . GLY B 1 77 ? 14.336 11.555 13.078 1 98.75 77 GLY B CA 1
ATOM 2752 C C . GLY B 1 77 ? 14.914 12.742 12.328 1 98.75 77 GLY B C 1
ATOM 2753 O O . GLY B 1 77 ? 14.352 13.836 12.367 1 98.75 77 GLY B O 1
ATOM 2754 N N . TYR B 1 78 ? 16.078 12.516 11.75 1 98.81 78 TYR B N 1
ATOM 2755 C CA . TYR B 1 78 ? 16.719 13.602 11.008 1 98.81 78 TYR B CA 1
ATOM 2756 C C . TYR B 1 78 ? 17.391 13.078 9.742 1 98.81 78 TYR B C 1
ATOM 2758 O O . TYR B 1 78 ? 17.688 11.891 9.641 1 98.81 78 TYR B O 1
ATOM 2766 N N . SER B 1 79 ? 17.484 13.969 8.805 1 98.38 79 SER B N 1
ATOM 2767 C CA . SER B 1 79 ? 18.234 13.719 7.578 1 98.38 79 SER B CA 1
ATOM 2768 C C . SER B 1 79 ? 19.484 14.602 7.504 1 98.38 79 SER B C 1
ATOM 2770 O O . SER B 1 79 ? 19.375 15.82 7.395 1 98.38 79 SER B O 1
ATOM 2772 N N . SER B 1 80 ? 20.594 13.984 7.488 1 98.06 80 SER B N 1
ATOM 2773 C CA . SER B 1 80 ? 21.828 14.742 7.316 1 98.06 80 SER B CA 1
ATOM 2774 C C . SER B 1 80 ? 21.953 15.258 5.887 1 98.06 80 SER B C 1
ATOM 2776 O O . SER B 1 80 ? 22.531 16.312 5.652 1 98.06 80 SER B O 1
ATOM 2778 N N . GLU B 1 81 ? 21.422 14.531 4.973 1 96.81 81 GLU B N 1
ATOM 2779 C CA . GLU B 1 81 ? 21.469 14.906 3.562 1 96.81 81 GLU B CA 1
ATOM 2780 C C . GLU B 1 81 ? 20.641 16.156 3.295 1 96.81 81 GLU B C 1
ATOM 2782 O O . GLU B 1 81 ? 21.078 17.062 2.586 1 96.81 81 GLU B O 1
ATOM 2787 N N . LYS B 1 82 ? 19.453 16.172 3.922 1 98.06 82 LYS B N 1
ATOM 2788 C CA . LYS B 1 82 ? 18.531 17.266 3.65 1 98.06 82 LYS B CA 1
ATOM 2789 C C . LYS B 1 82 ? 18.609 18.344 4.734 1 98.06 82 LYS B C 1
ATOM 2791 O O . LYS B 1 82 ? 18.031 19.422 4.594 1 98.06 82 LYS B O 1
ATOM 2796 N N . LYS B 1 83 ? 19.297 18.047 5.812 1 98.69 83 LYS B N 1
ATOM 2797 C CA . LYS B 1 83 ? 19.422 18.938 6.969 1 98.69 83 LYS B CA 1
ATOM 2798 C C . LYS B 1 83 ? 18.047 19.312 7.527 1 98.69 83 LYS B C 1
ATOM 2800 O O . LYS B 1 83 ? 17.75 20.5 7.68 1 98.69 83 LYS B O 1
ATOM 2805 N N . THR B 1 84 ? 17.344 18.281 7.82 1 98.81 84 THR B N 1
ATOM 2806 C CA . THR B 1 84 ? 15.992 18.453 8.359 1 98.81 84 THR B CA 1
ATOM 2807 C C . THR B 1 84 ? 15.742 17.5 9.523 1 98.81 84 THR B C 1
ATOM 2809 O O . THR B 1 84 ? 16.375 16.453 9.617 1 98.81 84 THR B O 1
ATOM 2812 N N . ILE B 1 85 ? 14.938 17.953 10.445 1 98.94 85 ILE B N 1
ATOM 2813 C CA . ILE B 1 85 ? 14.32 17.125 11.477 1 98.94 85 ILE B CA 1
ATOM 2814 C C . ILE B 1 85 ? 12.883 16.797 11.07 1 98.94 85 ILE B C 1
ATOM 2816 O O . ILE B 1 85 ? 12.102 17.688 10.75 1 98.94 85 ILE B O 1
ATOM 2820 N N . ALA B 1 86 ? 12.609 15.5 11.078 1 98.88 86 ALA B N 1
ATOM 2821 C CA . ALA B 1 86 ? 11.359 15.047 10.469 1 98.88 86 ALA B CA 1
ATOM 2822 C C . ALA B 1 86 ? 10.445 14.406 11.508 1 98.88 86 ALA B C 1
ATOM 2824 O O . ALA B 1 86 ? 10.906 13.648 12.367 1 98.88 86 ALA B O 1
ATOM 2825 N N . VAL B 1 87 ? 9.188 14.758 11.484 1 98.94 87 VAL B N 1
ATOM 2826 C CA . VAL B 1 87 ? 8.109 14.055 12.172 1 98.94 87 VAL B CA 1
ATOM 2827 C C . VAL B 1 87 ? 7.203 13.375 11.148 1 98.94 87 VAL B C 1
ATOM 2829 O O . VAL B 1 87 ? 6.598 14.039 10.305 1 98.94 87 VAL B O 1
ATOM 2832 N N . VAL B 1 88 ? 7.105 12.055 11.219 1 98.75 88 VAL B N 1
ATOM 2833 C CA . VAL B 1 88 ? 6.32 11.289 10.25 1 98.75 88 VAL B CA 1
ATOM 2834 C C . VAL B 1 88 ? 5.242 10.5 10.984 1 98.75 88 VAL B C 1
ATOM 2836 O O . VAL B 1 88 ? 5.547 9.672 11.852 1 98.75 88 VAL B O 1
ATOM 2839 N N . MET B 1 89 ? 4 10.75 10.656 1 97.69 89 MET B N 1
ATOM 2840 C CA . MET B 1 89 ? 2.877 10.062 11.297 1 97.69 89 MET B CA 1
ATOM 2841 C C . MET B 1 89 ? 2.332 8.961 10.398 1 97.69 89 MET B C 1
ATOM 2843 O O . MET B 1 89 ? 2.207 9.141 9.188 1 97.69 89 MET B O 1
ATOM 2847 N N . LYS B 1 90 ? 2.039 7.867 10.984 1 94.69 90 LYS B N 1
ATOM 2848 C CA . LYS B 1 90 ? 1.496 6.699 10.289 1 94.69 90 LYS B CA 1
ATOM 2849 C C . LYS B 1 90 ? -0.015 6.816 10.117 1 94.69 90 LYS B C 1
ATOM 2851 O O . LYS B 1 90 ? -0.709 7.324 11 1 94.69 90 LYS B O 1
ATOM 2856 N N . GLY B 1 91 ? -0.526 6.406 9 1 91 91 GLY B N 1
ATOM 2857 C CA . GLY B 1 91 ? -1.962 6.281 8.805 1 91 91 GLY B CA 1
ATOM 2858 C C . GLY B 1 91 ? -2.557 5.07 9.5 1 91 91 GLY B C 1
ATOM 2859 O O . GLY B 1 91 ? -1.896 4.434 10.32 1 91 91 GLY B O 1
ATOM 2860 N N . SER B 1 92 ? -3.857 4.938 9.25 1 81.88 92 SER B N 1
ATOM 2861 C CA . SER B 1 92 ? -4.574 3.822 9.852 1 81.88 92 SER B CA 1
ATOM 2862 C C . SER B 1 92 ? -4.164 2.494 9.234 1 81.88 92 SER B C 1
ATOM 2864 O O . SER B 1 92 ? -4.035 2.389 8.008 1 81.88 92 SER B O 1
ATOM 2866 N N . THR B 1 93 ? -3.625 1.749 10.156 1 67.69 93 THR B N 1
ATOM 2867 C CA . THR B 1 93 ? -3.395 0.372 9.734 1 67.69 93 THR B CA 1
ATOM 2868 C C . THR B 1 93 ? -4.375 -0.575 10.414 1 67.69 93 THR B C 1
ATOM 2870 O O . THR B 1 93 ? -4.84 -0.302 11.523 1 67.69 93 THR B O 1
ATOM 2873 N N . SER B 1 94 ? -5.383 -1.061 9.93 1 55.16 94 SER B N 1
ATOM 2874 C CA . SER B 1 94 ? -6.055 -2.092 10.711 1 55.16 94 SER B CA 1
ATOM 2875 C C . SER B 1 94 ? -6.27 -3.359 9.891 1 55.16 94 SER B C 1
ATOM 2877 O O . SER B 1 94 ? -6.719 -3.293 8.742 1 55.16 94 SER B O 1
ATOM 2879 N N . SER B 1 95 ? -5.559 -4.305 10.406 1 46.28 95 SER B N 1
ATOM 2880 C CA . SER B 1 95 ? -5.707 -5.652 9.859 1 46.28 95 SER B CA 1
ATOM 2881 C C . SER B 1 95 ? -7.168 -6.082 9.844 1 46.28 95 SER B C 1
ATOM 2883 O O . SER B 1 95 ? -7.566 -6.922 9.039 1 46.28 95 SER B O 1
ATOM 2885 N N . GLU B 1 96 ? -7.832 -5.555 10.969 1 45.44 96 GLU B N 1
ATOM 2886 C CA . GLU B 1 96 ? -9.164 -6.102 11.195 1 45.44 96 GLU B CA 1
ATOM 2887 C C . GLU B 1 96 ? -10.211 -5.383 10.352 1 45.44 96 GLU B C 1
ATOM 2889 O O . GLU B 1 96 ? -11.266 -5.941 10.047 1 45.44 96 GLU B O 1
ATOM 2894 N N . THR B 1 97 ? -9.766 -4.176 10.203 1 55.34 97 THR B N 1
ATOM 2895 C CA . THR B 1 97 ? -10.773 -3.342 9.555 1 55.34 97 THR B CA 1
ATOM 2896 C C . THR B 1 97 ? -10.188 -2.639 8.336 1 55.34 97 THR B C 1
ATOM 2898 O O . THR B 1 97 ? -8.984 -2.354 8.297 1 55.34 97 THR B O 1
ATOM 2901 N N . HIS B 1 98 ? -10.984 -2.662 7.379 1 59.09 98 HIS B N 1
ATOM 2902 C CA . HIS B 1 98 ? -10.656 -1.945 6.152 1 59.09 98 HIS B CA 1
ATOM 2903 C C . HIS B 1 98 ? -10.352 -0.477 6.438 1 59.09 98 HIS B C 1
ATOM 2905 O O . HIS B 1 98 ? -11 0.139 7.289 1 59.09 98 HIS B O 1
ATOM 2911 N N . VAL B 1 99 ? -9.195 -0.05 5.945 1 67.44 99 VAL B N 1
ATOM 2912 C CA . VAL B 1 99 ? -8.867 1.372 6.012 1 67.44 99 VAL B CA 1
ATOM 2913 C C . VAL B 1 99 ? -10.125 2.199 5.766 1 67.44 99 VAL B C 1
ATOM 2915 O O . VAL B 1 99 ? -10.328 3.24 6.398 1 67.44 99 VAL B O 1
ATOM 2918 N N . THR B 1 100 ? -10.992 1.604 4.977 1 65.38 100 THR B N 1
ATOM 2919 C CA . THR B 1 100 ? -12.266 2.268 4.707 1 65.38 100 THR B CA 1
ATOM 2920 C C . THR B 1 100 ? -13.086 2.404 5.988 1 65.38 100 THR B C 1
ATOM 2922 O O . THR B 1 100 ? -13.633 3.471 6.27 1 65.38 100 THR B O 1
ATOM 2925 N N . ASP B 1 101 ? -13.055 1.347 6.715 1 67 101 ASP B N 1
ATOM 2926 C CA . ASP B 1 101 ? -13.859 1.364 7.934 1 67 101 ASP B CA 1
ATOM 2927 C C . ASP B 1 101 ? -13.242 2.283 8.984 1 67 101 ASP B C 1
ATOM 2929 O O . ASP B 1 101 ? -13.953 3.004 9.688 1 67 101 ASP B O 1
ATOM 2933 N N . ILE B 1 102 ? -12 2.342 8.969 1 68.5 102 ILE B N 1
ATOM 2934 C CA . ILE B 1 102 ? -11.32 3.16 9.961 1 68.5 102 ILE B CA 1
ATOM 2935 C C . ILE B 1 102 ? -11.562 4.641 9.672 1 68.5 102 ILE B C 1
ATOM 2937 O O . ILE B 1 102 ? -11.977 5.395 10.555 1 68.5 102 ILE B O 1
ATOM 2941 N N . ILE B 1 103 ? -11.484 4.949 8.531 1 73.69 103 ILE B N 1
ATOM 2942 C CA . ILE B 1 103 ? -11.594 6.363 8.188 1 73.69 103 ILE B CA 1
ATOM 2943 C C . ILE B 1 103 ? -13.055 6.809 8.305 1 73.69 103 ILE B C 1
ATOM 2945 O O . ILE B 1 103 ? -13.328 7.93 8.742 1 73.69 103 ILE B O 1
ATOM 2949 N N . ASN B 1 104 ? -13.898 5.84 8.117 1 71.62 104 ASN B N 1
ATOM 2950 C CA . ASN B 1 104 ? -15.312 6.164 8.234 1 71.62 104 ASN B CA 1
ATOM 2951 C C . ASN B 1 104 ? -15.758 6.242 9.688 1 71.62 104 ASN B C 1
ATOM 2953 O O . ASN B 1 104 ? -16.781 6.852 10 1 71.62 104 ASN B O 1
ATOM 2957 N N . ASP B 1 105 ? -14.992 5.637 10.562 1 81.12 105 ASP B N 1
ATOM 2958 C CA . ASP B 1 105 ? -15.414 5.551 11.961 1 81.12 105 ASP B CA 1
ATOM 2959 C C . ASP B 1 105 ? -14.711 6.602 12.812 1 81.12 105 ASP B C 1
ATOM 2961 O O . ASP B 1 105 ? -14.953 6.695 14.016 1 81.12 105 ASP B O 1
ATOM 2965 N N . ILE B 1 106 ? -13.984 7.391 12.164 1 89.75 106 ILE B N 1
ATOM 2966 C CA . ILE B 1 106 ? -13.305 8.445 12.906 1 89.75 106 ILE B CA 1
ATOM 2967 C C . ILE B 1 106 ? -14.328 9.453 13.43 1 89.75 106 ILE B C 1
ATOM 2969 O O . ILE B 1 106 ? -15.234 9.859 12.711 1 89.75 106 ILE B O 1
ATOM 2973 N N . SER B 1 107 ? -14.227 9.859 14.734 1 94.12 107 SER B N 1
ATOM 2974 C CA . SER B 1 107 ? -15.172 10.797 15.328 1 94.12 107 SER B CA 1
ATOM 2975 C C . SER B 1 107 ? -15.008 12.195 14.727 1 94.12 107 SER B C 1
ATOM 2977 O O . SER B 1 107 ? -13.945 12.805 14.844 1 94.12 107 SER B O 1
ATOM 2979 N N . THR B 1 108 ? -16.109 12.672 14.211 1 95.94 108 THR B N 1
ATOM 2980 C CA . THR B 1 108 ? -16.094 13.977 13.562 1 95.94 108 THR B CA 1
ATOM 2981 C C . THR B 1 108 ? -16.609 15.062 14.508 1 95.94 108 THR B C 1
ATOM 2983 O O . THR B 1 108 ? -16.781 16.219 14.109 1 95.94 108 THR B O 1
ATOM 2986 N N . ASN B 1 109 ? -16.766 14.617 15.797 1 96.75 109 ASN B N 1
ATOM 2987 C CA . ASN B 1 109 ? -17.172 15.609 16.781 1 96.75 109 ASN B CA 1
ATOM 2988 C C . ASN B 1 109 ? -16.094 16.688 16.969 1 96.75 109 ASN B C 1
ATOM 2990 O O . ASN B 1 109 ? -14.93 16.359 17.172 1 96.75 109 ASN B O 1
ATOM 2994 N N . LEU B 1 110 ? -16.562 17.922 16.906 1 98.06 110 LEU B N 1
ATOM 2995 C CA . LEU B 1 110 ? -15.617 19.016 17.047 1 98.06 110 LEU B CA 1
ATOM 2996 C C . LEU B 1 110 ? -15.312 19.266 18.531 1 98.06 110 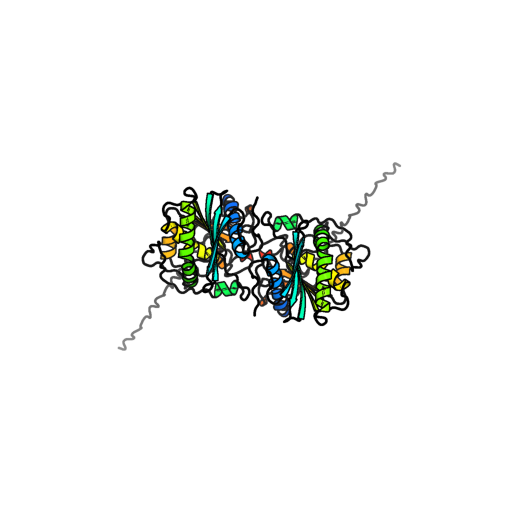LEU B C 1
ATOM 2998 O O . LEU B 1 110 ? -16.219 19.266 19.359 1 98.06 110 LEU B O 1
ATOM 3002 N N . VAL B 1 111 ? -14.062 19.484 18.812 1 98.56 111 VAL B N 1
ATOM 3003 C CA . VAL B 1 111 ? -13.609 19.812 20.156 1 98.56 111 VAL B CA 1
ATOM 3004 C C . VAL B 1 111 ? -12.617 20.969 20.109 1 98.56 111 VAL B C 1
ATOM 3006 O O . VAL B 1 111 ? -12.047 21.266 19.062 1 98.56 111 VAL B O 1
ATOM 3009 N N . THR B 1 112 ? -12.461 21.656 21.203 1 98.38 112 THR B N 1
ATOM 3010 C CA . THR B 1 112 ? -11.422 22.672 21.359 1 98.38 112 THR B CA 1
ATOM 3011 C C . THR B 1 112 ? -10.086 22.016 21.703 1 98.38 112 THR B C 1
ATOM 3013 O O . THR B 1 112 ? -9.961 21.375 22.75 1 98.38 112 THR B O 1
ATOM 3016 N N . PRO B 1 113 ? -9.117 22.188 20.859 1 98.38 113 PRO B N 1
ATOM 3017 C CA . PRO B 1 113 ? -7.832 21.562 21.156 1 98.38 113 PRO B CA 1
ATOM 3018 C C . PRO B 1 113 ? -7.027 22.312 22.203 1 98.38 113 PRO B C 1
ATOM 3020 O O . PRO B 1 113 ? -7.191 23.531 22.359 1 98.38 113 PRO B O 1
ATOM 3023 N N . SER B 1 114 ? -6.242 21.609 22.938 1 98.19 114 SER B N 1
ATOM 3024 C CA . SER B 1 114 ? -5.297 22.125 23.906 1 98.19 114 SER B CA 1
ATOM 3025 C C . SER B 1 114 ? -4.039 21.266 23.984 1 98.19 114 SER B C 1
ATOM 3027 O O . SER B 1 114 ? -4.098 20.109 24.391 1 98.19 114 SER B O 1
ATOM 3029 N N . PHE B 1 115 ? -2.934 21.859 23.5 1 98.12 115 PHE B N 1
ATOM 3030 C CA . PHE B 1 115 ? -1.644 21.188 23.5 1 98.12 115 PHE B CA 1
ATOM 3031 C C . PHE B 1 115 ? -0.554 22.094 24.047 1 98.12 115 PHE B C 1
ATOM 3033 O O . PHE B 1 115 ? -0.583 23.312 23.828 1 98.12 115 PHE B O 1
ATOM 3040 N N . SER B 1 116 ? 0.399 21.5 24.75 1 98.12 116 SER B N 1
ATOM 3041 C CA . SER B 1 116 ? 1.494 22.297 25.281 1 98.12 116 SER B CA 1
ATOM 3042 C C . SER B 1 116 ? 2.209 23.078 24.188 1 98.12 116 SER B C 1
ATOM 3044 O O . SER B 1 116 ? 2.504 22.531 23.125 1 98.12 116 SER B O 1
ATOM 3046 N N . GLY B 1 117 ? 2.363 24.344 24.406 1 98.25 117 GLY B N 1
ATOM 3047 C CA . GLY B 1 117 ? 3.148 25.188 23.5 1 98.25 117 GLY B CA 1
ATOM 3048 C C . GLY B 1 117 ? 2.357 25.688 22.312 1 98.25 117 GLY B C 1
ATOM 3049 O O . GLY B 1 117 ? 2.912 26.344 21.422 1 98.25 117 GLY B O 1
ATOM 3050 N N . VAL B 1 118 ? 1.05 25.438 22.297 1 98.38 118 VAL B N 1
ATOM 3051 C CA . VAL B 1 118 ? 0.237 25.906 21.172 1 98.38 118 VAL B CA 1
ATOM 3052 C C . VAL B 1 118 ? -0.833 26.875 21.672 1 98.38 118 VAL B C 1
ATOM 3054 O O . VAL B 1 118 ? -1.6 26.547 22.594 1 98.38 118 VAL B O 1
ATOM 3057 N N . ASP B 1 119 ? -0.912 28.062 21.141 1 97.69 119 ASP B N 1
ATOM 3058 C CA . ASP B 1 119 ? -1.896 29.078 21.5 1 97.69 119 ASP B CA 1
ATOM 3059 C C . ASP B 1 119 ? -3.014 29.156 20.469 1 97.69 119 ASP B C 1
ATOM 3061 O O . ASP B 1 119 ? -2.969 29.984 19.562 1 97.69 119 ASP B O 1
ATOM 3065 N N . PHE B 1 120 ? -3.971 28.375 20.672 1 97.75 120 PHE B N 1
ATOM 3066 C CA . PHE B 1 120 ? -5.105 28.359 19.75 1 97.75 120 PHE B CA 1
ATOM 3067 C C . PHE B 1 120 ? -5.98 29.594 19.953 1 97.75 120 PHE B C 1
ATOM 3069 O O . PHE B 1 120 ? -6.332 29.938 21.094 1 97.75 120 PHE B O 1
ATOM 3076 N N . PRO B 1 121 ? -6.371 30.219 18.906 1 97.44 121 PRO B N 1
ATOM 3077 C CA . PRO B 1 121 ? -7.348 31.312 19.047 1 97.44 121 PRO B CA 1
ATOM 3078 C C . PRO B 1 121 ? -8.742 30.797 19.422 1 97.44 121 PRO B C 1
ATOM 3080 O O . PRO B 1 121 ? -9.031 29.609 19.266 1 97.44 121 PRO B O 1
ATOM 3083 N N . SER B 1 122 ? -9.523 31.766 19.844 1 97.25 122 SER B N 1
ATOM 3084 C CA . SER B 1 122 ? -10.914 31.438 20.141 1 97.25 122 SER B CA 1
ATOM 3085 C C . SER B 1 122 ? -11.648 30.938 18.891 1 97.25 122 SER B C 1
ATOM 3087 O O . SER B 1 122 ? -11.438 31.453 17.797 1 97.25 122 SER B O 1
ATOM 3089 N N . GLY B 1 123 ? -12.406 29.938 19.047 1 98.19 123 GLY B N 1
ATOM 3090 C CA . GLY B 1 123 ? -13.258 29.469 17.969 1 98.19 123 GLY B CA 1
ATOM 3091 C C . GLY B 1 123 ? -12.672 28.281 17.234 1 98.19 123 GLY B C 1
ATOM 3092 O O . GLY B 1 123 ? -13.375 27.594 16.484 1 98.19 123 GLY B O 1
ATOM 3093 N N . VAL B 1 124 ? -11.398 28.031 17.484 1 98.56 124 VAL B N 1
ATOM 3094 C CA . VAL B 1 124 ? -10.75 26.906 16.812 1 98.56 124 VAL B CA 1
ATOM 3095 C C . VAL B 1 124 ? -11.336 25.594 17.328 1 98.56 124 VAL B C 1
ATOM 3097 O O . VAL B 1 124 ? -11.391 25.359 18.531 1 98.56 124 VAL B O 1
ATOM 3100 N N . LYS B 1 125 ? -11.773 24.797 16.359 1 98.75 125 LYS B N 1
ATOM 3101 C CA . LYS B 1 125 ? -12.242 23.453 16.672 1 98.75 125 LYS B CA 1
ATOM 3102 C C . LYS B 1 125 ? -11.695 22.438 15.68 1 98.75 125 LYS B C 1
ATOM 3104 O O . LYS B 1 125 ? -11.586 22.719 14.484 1 98.75 125 LYS B O 1
ATOM 3109 N N . ILE B 1 126 ? -11.367 21.25 16.219 1 98.62 126 ILE B N 1
ATOM 3110 C CA . ILE B 1 126 ? -10.93 20.156 15.359 1 98.62 126 ILE B CA 1
ATOM 3111 C C . ILE B 1 126 ? -11.68 18.875 15.742 1 98.62 126 ILE B C 1
ATOM 3113 O O . ILE B 1 126 ? -12.234 18.781 16.844 1 98.62 126 ILE B O 1
ATOM 3117 N N . MET B 1 127 ? -11.781 17.969 14.844 1 97.69 127 MET B N 1
ATOM 3118 C CA . MET B 1 127 ? -12.508 16.719 15.109 1 97.69 127 MET B CA 1
ATOM 3119 C C . MET B 1 127 ? -11.805 15.898 16.172 1 97.69 127 MET B C 1
ATOM 3121 O O . MET B 1 127 ? -10.57 15.828 16.203 1 97.69 127 MET B O 1
ATOM 3125 N N . SER B 1 128 ? -12.516 15.242 17.047 1 97.75 128 SER B N 1
ATOM 3126 C CA . SER B 1 128 ? -11.992 14.5 18.188 1 97.75 128 SER B CA 1
ATOM 3127 C C . SER B 1 128 ? -11.141 13.312 17.734 1 97.75 128 SER B C 1
ATOM 3129 O O . SER B 1 128 ? -10.203 12.922 18.422 1 97.75 128 SER B O 1
ATOM 3131 N N . GLY B 1 129 ? -11.461 12.797 16.516 1 96.06 129 GLY B N 1
ATOM 3132 C CA . GLY B 1 129 ? -10.719 11.672 15.977 1 96.06 129 GLY B CA 1
ATOM 3133 C C . GLY B 1 129 ? -9.281 12.023 15.617 1 96.06 129 GLY B C 1
ATOM 3134 O O . GLY B 1 129 ? -8.453 11.133 15.406 1 96.06 129 GLY B O 1
ATOM 3135 N N . ILE B 1 130 ? -8.977 13.258 15.531 1 97.5 130 ILE B N 1
ATOM 3136 C CA . ILE B 1 130 ? -7.617 13.727 15.297 1 97.5 130 ILE B CA 1
ATOM 3137 C C . ILE B 1 130 ? -7.023 14.242 16.609 1 97.5 130 ILE B C 1
ATOM 3139 O O . ILE B 1 130 ? -5.863 13.969 16.922 1 97.5 130 ILE B O 1
ATOM 3143 N N . ASN B 1 131 ? -7.852 14.922 17.328 1 98.25 131 ASN B N 1
ATOM 3144 C CA . ASN B 1 131 ? -7.406 15.516 18.578 1 98.25 131 ASN B CA 1
ATOM 3145 C C . ASN B 1 131 ? -6.848 14.461 19.531 1 98.25 131 ASN B C 1
ATOM 3147 O O . ASN B 1 131 ? -5.77 14.641 20.109 1 98.25 131 ASN B O 1
ATOM 3151 N N . ARG B 1 132 ? -7.531 13.422 19.703 1 97.12 132 ARG B N 1
ATOM 3152 C CA . ARG B 1 132 ? -7.184 12.406 20.703 1 97.12 132 ARG B CA 1
ATOM 3153 C C . ARG B 1 132 ? -5.879 11.711 20.344 1 97.12 132 ARG B C 1
ATOM 3155 O O . ARG B 1 132 ? -4.965 11.633 21.156 1 97.12 132 ARG B O 1
ATOM 3162 N N . PRO B 1 133 ? -5.75 11.219 19.125 1 96.31 133 PRO B N 1
ATOM 3163 C CA . PRO B 1 133 ? -4.492 10.531 18.812 1 96.31 133 PRO B CA 1
ATOM 3164 C C . PRO B 1 133 ? -3.297 11.484 18.781 1 96.31 133 PRO B C 1
ATOM 3166 O O . PRO B 1 133 ? -2.193 11.109 19.188 1 96.31 133 PRO B O 1
ATOM 3169 N N . TRP B 1 134 ? -3.438 12.688 18.344 1 98.25 134 TRP B N 1
ATOM 3170 C CA . TRP B 1 134 ? -2.307 13.609 18.391 1 98.25 134 TRP B CA 1
ATOM 3171 C C . TRP B 1 134 ? -1.924 13.93 19.844 1 98.25 134 TRP B C 1
ATOM 3173 O O . TRP B 1 134 ? -0.742 13.914 20.188 1 98.25 134 TRP B O 1
ATOM 3183 N N . LYS B 1 135 ? -2.928 14.219 20.609 1 98.31 135 LYS B N 1
ATOM 3184 C CA . LYS B 1 135 ? -2.664 14.539 22.016 1 98.31 135 LYS B CA 1
ATOM 3185 C C . LYS B 1 135 ? -1.812 13.461 22.672 1 98.31 135 LYS B C 1
ATOM 3187 O O . LYS B 1 135 ? -0.924 13.766 23.469 1 98.31 135 LYS B O 1
ATOM 3192 N N . ALA B 1 136 ? -2.016 12.273 22.297 1 97.94 136 ALA B N 1
ATOM 3193 C CA . ALA B 1 136 ? -1.353 11.125 22.922 1 97.94 136 ALA B CA 1
ATOM 3194 C C . ALA B 1 136 ? 0.142 11.125 22.609 1 97.94 136 ALA B C 1
ATOM 3196 O O . ALA B 1 136 ? 0.938 10.57 23.375 1 97.94 136 ALA B O 1
ATOM 3197 N N . VAL B 1 137 ? 0.563 11.812 21.516 1 98.44 137 VAL B N 1
ATOM 3198 C CA . VAL B 1 137 ? 1.966 11.711 21.141 1 98.44 137 VAL B CA 1
ATOM 3199 C C . VAL B 1 137 ? 2.607 13.094 21.125 1 98.44 137 VAL B C 1
ATOM 3201 O O . VAL B 1 137 ? 3.812 13.227 20.906 1 98.44 137 VAL B O 1
ATOM 3204 N N . HIS B 1 138 ? 1.892 14.164 21.391 1 98.75 138 HIS B N 1
ATOM 3205 C CA . HIS B 1 138 ? 2.324 15.547 21.25 1 98.75 138 HIS B CA 1
ATOM 3206 C C . HIS B 1 138 ? 3.592 15.812 22.062 1 98.75 138 HIS B C 1
ATOM 3208 O O . HIS B 1 138 ? 4.598 16.281 21.5 1 98.75 138 HIS B O 1
ATOM 3214 N N . ASP B 1 139 ? 3.578 15.484 23.266 1 98.75 139 ASP B N 1
ATOM 3215 C CA . ASP B 1 139 ? 4.695 15.844 24.125 1 98.75 139 ASP B CA 1
ATOM 3216 C C . ASP B 1 139 ? 5.945 15.031 23.781 1 98.75 139 ASP B C 1
ATOM 3218 O O . ASP B 1 139 ? 7.066 15.539 23.891 1 98.75 139 ASP B O 1
ATOM 3222 N N . ASP B 1 140 ? 5.73 13.781 23.375 1 98.69 140 ASP B N 1
ATOM 3223 C CA . ASP B 1 140 ? 6.852 12.961 22.938 1 98.69 140 ASP B CA 1
ATOM 3224 C C . ASP B 1 140 ? 7.508 13.555 21.688 1 98.69 140 ASP B C 1
ATOM 3226 O O . ASP B 1 140 ? 8.734 13.586 21.594 1 98.69 140 ASP B O 1
ATOM 3230 N N . VAL B 1 141 ? 6.688 14.008 20.828 1 98.88 141 VAL B N 1
ATOM 3231 C CA . VAL B 1 141 ? 7.176 14.602 19.594 1 98.88 141 VAL B CA 1
ATOM 3232 C C . VAL B 1 141 ? 7.953 15.883 19.891 1 98.88 141 VAL B C 1
ATOM 3234 O O . VAL B 1 141 ? 9.086 16.047 19.438 1 98.88 141 VAL B O 1
ATOM 3237 N N . ILE B 1 142 ? 7.359 16.766 20.688 1 98.88 142 ILE B N 1
ATOM 3238 C CA . ILE B 1 142 ? 7.969 18.062 20.969 1 98.88 142 ILE B CA 1
ATOM 3239 C C . ILE B 1 142 ? 9.297 17.859 21.703 1 98.88 142 ILE B C 1
ATOM 3241 O O . ILE B 1 142 ? 10.289 18.516 21.391 1 98.88 142 ILE B O 1
ATOM 3245 N N . SER B 1 143 ? 9.297 16.922 22.609 1 98.88 143 SER B N 1
ATOM 3246 C CA . SER B 1 143 ? 10.508 16.641 23.375 1 98.88 143 SER B CA 1
ATOM 3247 C C . SER B 1 143 ? 11.633 16.141 22.469 1 98.88 143 SER B C 1
ATOM 3249 O O . SER B 1 143 ? 12.773 16.578 22.578 1 98.88 143 SER B O 1
ATOM 3251 N N . GLU B 1 144 ? 11.297 15.227 21.609 1 98.88 144 GLU B N 1
ATOM 3252 C CA . GLU B 1 144 ? 12.312 14.664 20.734 1 98.88 144 GLU B CA 1
ATOM 3253 C C . GLU B 1 144 ? 12.828 15.695 19.734 1 98.88 144 GLU B C 1
ATOM 3255 O O . GLU B 1 144 ? 14.023 15.766 19.453 1 98.88 144 GLU B O 1
ATOM 3260 N N . VAL B 1 145 ? 11.953 16.469 19.203 1 98.94 145 VAL B N 1
ATOM 3261 C CA . VAL B 1 145 ? 12.336 17.516 18.25 1 98.94 145 VAL B CA 1
ATOM 3262 C C . VAL B 1 145 ? 13.227 18.547 18.938 1 98.94 145 VAL B C 1
ATOM 3264 O O . VAL B 1 145 ? 14.227 18.984 18.359 1 98.94 145 VAL B O 1
ATOM 3267 N N . LYS B 1 146 ? 12.852 18.906 20.141 1 98.88 146 LYS B N 1
ATOM 3268 C CA . LYS B 1 146 ? 13.672 19.828 20.906 1 98.88 146 LYS B CA 1
ATOM 3269 C C . LYS B 1 146 ? 15.094 19.297 21.078 1 98.88 146 LYS B C 1
ATOM 3271 O O . LYS B 1 146 ? 16.062 20.031 20.922 1 98.88 146 LYS B O 1
ATOM 3276 N N . SER B 1 147 ? 15.172 18.062 21.406 1 98.88 147 SER B N 1
ATOM 3277 C CA . SER B 1 147 ? 16.484 17.422 21.578 1 98.88 147 SER B CA 1
ATOM 3278 C C . SER B 1 147 ? 17.281 17.453 20.281 1 98.88 147 SER B C 1
ATOM 3280 O O . SER B 1 147 ? 18.484 17.719 20.297 1 98.88 147 SER B O 1
ATOM 3282 N N . LEU B 1 148 ? 16.641 17.234 19.203 1 98.94 148 LEU B N 1
ATOM 3283 C CA . LEU B 1 148 ? 17.312 17.203 17.906 1 98.94 148 LEU B CA 1
ATOM 3284 C C . LEU B 1 148 ? 17.719 18.594 17.469 1 98.94 148 LEU B C 1
ATOM 3286 O O . LEU B 1 148 ? 18.766 18.781 16.844 1 98.94 148 LEU B O 1
ATOM 3290 N N . ILE B 1 149 ? 16.922 19.578 17.812 1 98.88 149 ILE B N 1
ATOM 3291 C CA . ILE B 1 149 ? 17.266 20.953 17.5 1 98.88 149 ILE B CA 1
ATOM 3292 C C . ILE B 1 149 ? 18.531 21.359 18.266 1 98.88 149 ILE B C 1
ATOM 3294 O O . ILE B 1 149 ? 19.391 22.062 17.734 1 98.88 149 ILE B O 1
ATOM 3298 N N . ALA B 1 150 ? 18.578 20.906 19.5 1 98.81 150 ALA B N 1
ATOM 3299 C CA . ALA B 1 150 ? 19.781 21.188 20.297 1 98.81 150 ALA B CA 1
ATOM 3300 C C . ALA B 1 150 ? 21.016 20.578 19.641 1 98.81 150 ALA B C 1
ATOM 3302 O O . ALA B 1 150 ? 22.094 21.188 19.656 1 98.81 150 ALA B O 1
ATOM 3303 N N . LYS B 1 151 ? 20.875 19.453 19.094 1 98.75 151 LYS B N 1
ATOM 3304 C CA . LYS B 1 151 ? 21.984 18.75 18.469 1 98.75 151 LYS B CA 1
ATOM 3305 C C . LYS B 1 151 ? 22.281 19.312 17.078 1 98.75 151 LYS B C 1
ATOM 3307 O O . LYS B 1 151 ? 23.453 19.344 16.656 1 98.75 151 LYS B O 1
ATOM 3312 N N . TYR B 1 152 ? 21.266 19.734 16.391 1 98.75 152 TYR B N 1
ATOM 3313 C CA . TYR B 1 152 ? 21.375 20.25 15.031 1 98.75 152 TYR B CA 1
ATOM 3314 C C . TYR B 1 152 ? 20.688 21.594 14.891 1 98.75 152 TYR B C 1
ATOM 3316 O O . TYR B 1 152 ? 19.688 21.719 14.18 1 98.75 152 TYR B O 1
ATOM 3324 N N . PRO B 1 153 ? 21.25 22.594 15.344 1 98.44 153 PRO B N 1
ATOM 3325 C CA . PRO B 1 153 ? 20.578 23.891 15.406 1 98.44 153 PRO B CA 1
ATOM 3326 C C . PRO B 1 153 ? 20.312 24.5 14.031 1 98.44 153 PRO B C 1
ATOM 3328 O O . PRO B 1 153 ? 19.391 25.297 13.867 1 98.44 153 PRO B O 1
ATOM 3331 N N . ASP B 1 154 ? 21 24.062 13.016 1 98.44 154 ASP B N 1
ATOM 3332 C CA . ASP B 1 154 ? 20.844 24.672 11.695 1 98.44 154 ASP B CA 1
ATOM 3333 C C . ASP B 1 154 ? 19.844 23.891 10.844 1 98.44 154 ASP B C 1
ATOM 3335 O O . ASP B 1 154 ? 19.484 24.328 9.742 1 98.44 154 ASP B O 1
ATOM 3339 N N . TYR B 1 155 ? 19.328 22.797 11.367 1 98.81 155 TYR B N 1
ATOM 3340 C CA . TYR B 1 155 ? 18.359 22.016 10.609 1 98.81 155 TYR B CA 1
ATOM 3341 C C . TYR B 1 155 ? 16.984 22.672 10.617 1 98.81 155 TYR B C 1
ATOM 3343 O O . TYR B 1 155 ? 16.609 23.297 11.602 1 98.81 155 TYR B O 1
ATOM 3351 N N . THR B 1 156 ? 16.328 22.5 9.508 1 98.88 156 THR B N 1
ATOM 3352 C CA . THR B 1 156 ? 14.922 22.906 9.445 1 98.88 156 THR B CA 1
ATOM 3353 C C . THR B 1 156 ? 14.008 21.766 9.852 1 98.88 156 THR B C 1
ATOM 3355 O O . THR B 1 156 ? 14.477 20.656 10.164 1 98.88 156 THR B O 1
ATOM 3358 N N . LEU B 1 157 ? 12.703 22.016 9.969 1 98.94 157 LEU B N 1
ATOM 3359 C CA . LEU B 1 157 ? 11.734 21 10.375 1 98.94 157 LEU B CA 1
ATOM 3360 C C . LEU B 1 157 ? 10.875 20.562 9.188 1 98.94 157 LEU B C 1
ATOM 3362 O O . LEU B 1 157 ? 10.656 21.344 8.25 1 98.94 157 LEU B O 1
ATOM 3366 N N . GLU B 1 158 ? 10.477 19.359 9.227 1 98.88 158 GLU B N 1
ATOM 3367 C CA . GLU B 1 158 ? 9.516 18.844 8.258 1 98.88 158 GLU B CA 1
ATOM 3368 C C . GLU B 1 158 ? 8.547 17.844 8.914 1 98.88 158 GLU B C 1
ATOM 3370 O O . GLU B 1 158 ? 8.898 17.203 9.898 1 98.88 158 GLU B O 1
ATOM 3375 N N . ALA B 1 159 ? 7.387 17.766 8.414 1 98.88 159 ALA B N 1
ATOM 3376 C CA . ALA B 1 159 ? 6.387 16.797 8.852 1 98.88 159 ALA B CA 1
ATOM 3377 C C . ALA B 1 159 ? 5.652 16.203 7.66 1 98.88 159 ALA B C 1
ATOM 3379 O O . ALA B 1 159 ? 5.383 16.891 6.676 1 98.88 159 ALA B O 1
ATOM 3380 N N . THR B 1 160 ? 5.41 14.891 7.715 1 98.81 160 THR B N 1
ATOM 3381 C CA . THR B 1 160 ? 4.656 14.25 6.645 1 98.81 160 THR B CA 1
ATOM 3382 C C . THR B 1 160 ? 3.877 13.047 7.176 1 98.81 160 THR B C 1
ATOM 3384 O O . THR B 1 160 ? 4.051 12.648 8.328 1 98.81 160 THR B O 1
ATOM 3387 N N . GLY B 1 161 ? 3.039 12.547 6.473 1 98.12 161 GLY B N 1
ATOM 3388 C CA . GLY B 1 161 ? 2.199 11.391 6.723 1 98.12 161 GLY B CA 1
ATOM 3389 C C . GLY B 1 161 ? 1.182 11.141 5.625 1 98.12 161 GLY B C 1
ATOM 3390 O O . GLY B 1 161 ? 0.939 12.008 4.789 1 98.12 161 GLY B O 1
ATOM 3391 N N . HIS B 1 162 ? 0.561 10.016 5.609 1 96.31 162 HIS B N 1
ATOM 3392 C CA . HIS B 1 162 ? -0.413 9.594 4.609 1 96.31 162 HIS B CA 1
ATOM 3393 C C . HIS B 1 162 ? -1.73 9.188 5.258 1 96.31 162 HIS B C 1
ATOM 3395 O O . HIS B 1 162 ? -1.735 8.547 6.312 1 96.31 162 HIS B O 1
ATOM 3401 N N . SER B 1 163 ? -2.873 9.531 4.594 1 95 163 SER B N 1
ATOM 3402 C CA . SER B 1 163 ? -4.184 9.141 5.105 1 95 163 SER B CA 1
ATOM 3403 C C . SER B 1 163 ? -4.449 9.758 6.473 1 95 163 SER B C 1
ATOM 3405 O O . SER B 1 163 ? -4.359 10.977 6.641 1 95 163 SER B O 1
ATOM 3407 N N . LEU B 1 164 ? -4.789 8.992 7.488 1 94.69 164 LEU B N 1
ATOM 3408 C CA . LEU B 1 164 ? -4.918 9.492 8.852 1 94.69 164 LEU B CA 1
ATOM 3409 C C . LEU B 1 164 ? -3.633 10.188 9.297 1 94.69 164 LEU B C 1
ATOM 3411 O O . LEU B 1 164 ? -3.682 11.227 9.961 1 94.69 164 LEU B O 1
ATOM 3415 N N . GLY B 1 165 ? -2.531 9.617 8.883 1 96.44 165 GLY B N 1
ATOM 3416 C CA . GLY B 1 165 ? -1.247 10.227 9.18 1 96.44 165 GLY B CA 1
ATOM 3417 C C . GLY B 1 165 ? -1.065 11.586 8.516 1 96.44 165 GLY B C 1
ATOM 3418 O O . GLY B 1 165 ? -0.408 12.469 9.07 1 96.44 165 GLY B O 1
ATOM 3419 N N . GLY B 1 166 ? -1.634 11.688 7.32 1 98.12 166 GLY B N 1
ATOM 3420 C CA . GLY B 1 166 ? -1.658 12.984 6.668 1 98.12 166 GLY B CA 1
ATOM 3421 C C . GLY B 1 166 ? -2.453 14.023 7.434 1 98.12 166 GLY B C 1
ATOM 3422 O O . GLY B 1 166 ? -2.002 15.156 7.602 1 98.12 166 GLY B O 1
ATOM 3423 N N . SER B 1 167 ? -3.553 13.602 7.941 1 97.94 167 SER B N 1
ATOM 3424 C CA . SER B 1 167 ? -4.383 14.508 8.734 1 97.94 167 SER B CA 1
ATOM 3425 C C . SER B 1 167 ? -3.721 14.844 10.062 1 97.94 167 SER B C 1
ATOM 3427 O O . SER B 1 167 ? -3.83 15.969 10.547 1 97.94 167 SER B O 1
ATOM 3429 N N . LEU B 1 168 ? -3.031 13.953 10.633 1 98.19 168 LEU B N 1
ATOM 3430 C CA . LEU B 1 168 ? -2.268 14.219 11.844 1 98.19 168 LEU B CA 1
ATOM 3431 C C . LEU B 1 168 ? -1.104 15.164 11.562 1 98.19 168 LEU B C 1
ATOM 3433 O O . LEU B 1 168 ? -0.658 15.891 12.453 1 98.19 168 LEU B O 1
ATOM 3437 N N . THR B 1 169 ? -0.664 15.125 10.328 1 98.69 169 THR B N 1
ATOM 3438 C CA . THR B 1 169 ? 0.412 16.016 9.922 1 98.69 169 THR B CA 1
ATOM 3439 C C . THR B 1 169 ? -0.038 17.484 10 1 98.69 169 THR B C 1
ATOM 3441 O O . THR B 1 169 ? 0.764 18.359 10.297 1 98.69 169 THR B O 1
ATOM 3444 N N . TYR B 1 170 ? -1.33 17.703 9.789 1 98.25 170 TYR B N 1
ATOM 3445 C CA . TYR B 1 170 ? -1.848 19.062 9.984 1 98.25 170 TYR B CA 1
ATOM 3446 C C . TYR B 1 170 ? -1.58 19.547 11.406 1 98.25 170 TYR B C 1
ATOM 3448 O O . TYR B 1 170 ? -1.152 20.688 11.609 1 98.25 170 TYR B O 1
ATOM 3456 N N . MET B 1 171 ? -1.757 18.719 12.352 1 97.38 171 MET B N 1
ATOM 3457 C CA . MET B 1 171 ? -1.519 19.062 13.75 1 97.38 171 MET B CA 1
ATOM 3458 C C . MET B 1 171 ? -0.024 19.172 14.031 1 97.38 171 MET B C 1
ATOM 3460 O O . MET B 1 171 ? 0.411 20.078 14.734 1 97.38 171 MET B O 1
ATOM 3464 N N . SER B 1 172 ? 0.704 18.234 13.477 1 98.25 172 SER B N 1
ATOM 3465 C CA . SER B 1 172 ? 2.152 18.25 13.656 1 98.25 172 SER B CA 1
ATOM 3466 C C . SER B 1 172 ? 2.758 19.562 13.172 1 98.25 172 SER B C 1
ATOM 3468 O O . SER B 1 172 ? 3.611 20.156 13.836 1 98.25 172 SER B O 1
ATOM 3470 N N . HIS B 1 173 ? 2.297 19.984 12.055 1 98.5 173 HIS B N 1
ATOM 3471 C CA . HIS B 1 173 ? 2.783 21.219 11.445 1 98.5 173 HIS B CA 1
ATOM 3472 C C . HIS B 1 173 ? 2.566 22.422 12.367 1 98.5 173 HIS B C 1
ATOM 3474 O O . HIS B 1 173 ? 3.5 23.172 12.641 1 98.5 173 HIS B O 1
ATOM 3480 N N . VAL B 1 174 ? 1.401 22.516 12.906 1 98.38 174 VAL B N 1
ATOM 3481 C CA . VAL B 1 174 ? 1.045 23.641 13.766 1 98.38 174 VAL B CA 1
ATOM 3482 C C . VAL B 1 174 ? 1.788 23.531 15.094 1 98.38 174 VAL B C 1
ATOM 3484 O O . VAL B 1 174 ? 2.318 24.516 15.602 1 98.38 174 VAL B O 1
ATOM 3487 N N . ALA B 1 175 ? 1.822 22.391 15.648 1 98.62 175 ALA B N 1
ATOM 3488 C CA . ALA B 1 175 ? 2.492 22.172 16.922 1 98.62 175 ALA B CA 1
ATOM 3489 C C . ALA B 1 175 ? 3.973 22.531 16.844 1 98.62 175 ALA B C 1
ATOM 3491 O O . ALA B 1 175 ? 4.512 23.188 17.734 1 98.62 175 ALA B O 1
ATOM 3492 N N . LEU B 1 176 ? 4.605 22.109 15.766 1 98.81 176 LEU B N 1
ATOM 3493 C CA . LEU B 1 176 ? 6.027 22.391 15.594 1 98.81 176 LEU B CA 1
ATOM 3494 C C . LEU B 1 176 ? 6.27 23.875 15.352 1 98.81 176 LEU B C 1
ATOM 3496 O O . LEU B 1 176 ? 7.195 24.453 15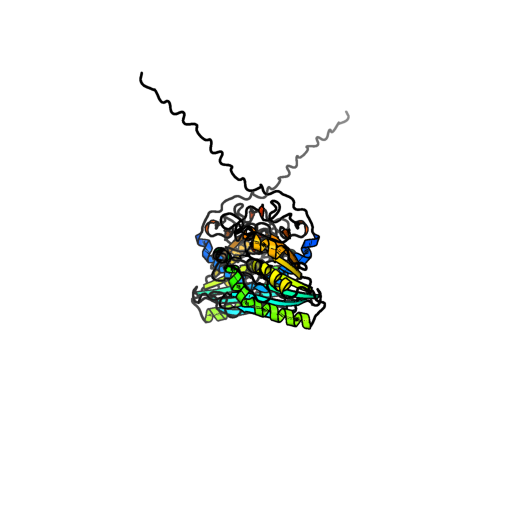.922 1 98.81 176 LEU B O 1
ATOM 3500 N N . ALA B 1 177 ? 5.441 24.5 14.578 1 98.56 177 ALA B N 1
ATOM 3501 C CA . ALA B 1 177 ? 5.59 25.922 14.273 1 98.56 177 ALA B CA 1
ATOM 3502 C C . ALA B 1 177 ? 5.445 26.766 15.539 1 98.56 177 ALA B C 1
ATOM 3504 O O . ALA B 1 177 ? 6.156 27.766 15.711 1 98.56 177 ALA B O 1
ATOM 3505 N N . GLN B 1 178 ? 4.543 26.359 16.422 1 98.38 178 GLN B N 1
ATOM 3506 C CA . GLN B 1 178 ? 4.258 27.125 17.625 1 98.38 178 GLN B CA 1
ATOM 3507 C C . GLN B 1 178 ? 5.316 26.875 18.703 1 98.38 178 GLN B C 1
ATOM 3509 O O . GLN B 1 178 ? 5.68 27.797 19.438 1 98.38 178 GLN B O 1
ATOM 3514 N N . ASN B 1 179 ? 5.816 25.688 18.781 1 98.69 179 ASN B N 1
ATOM 3515 C CA . ASN B 1 179 ? 6.789 25.344 19.812 1 98.69 179 ASN B CA 1
ATOM 3516 C C . ASN B 1 179 ? 8.195 25.781 19.422 1 98.69 179 ASN B C 1
ATOM 3518 O O . ASN B 1 179 ? 9.031 26.031 20.297 1 98.69 179 ASN B O 1
ATOM 3522 N N . PHE B 1 180 ? 8.438 25.875 18.109 1 98.62 180 PHE B N 1
ATOM 3523 C CA . PHE B 1 180 ? 9.758 26.25 17.609 1 98.62 180 PHE B CA 1
ATOM 3524 C C . PHE B 1 180 ? 9.648 27.344 16.562 1 98.62 180 PHE B C 1
ATOM 3526 O O . PHE B 1 180 ? 10.055 27.156 15.406 1 98.62 180 PHE B O 1
ATOM 3533 N N . PRO B 1 181 ? 9.195 28.578 16.984 1 97.5 181 PRO B N 1
ATOM 3534 C CA . PRO B 1 181 ? 8.883 29.656 16.047 1 97.5 181 PRO B CA 1
ATOM 3535 C C . PRO B 1 181 ? 10.109 30.156 15.289 1 97.5 181 PRO B C 1
ATOM 3537 O O . PRO B 1 181 ? 9.977 30.859 14.281 1 97.5 181 PRO B O 1
ATOM 3540 N N . GLU B 1 182 ? 11.242 29.797 15.719 1 97.12 182 GLU B N 1
ATOM 3541 C CA . GLU B 1 182 ? 12.461 30.266 15.062 1 97.12 182 GLU B CA 1
ATOM 3542 C C . GLU B 1 182 ? 12.852 29.344 13.906 1 97.12 182 GLU B C 1
ATOM 3544 O O . GLU B 1 182 ? 13.711 29.688 13.094 1 97.12 182 GLU B O 1
ATOM 3549 N N . LYS B 1 183 ? 12.211 28.219 13.781 1 98.5 183 LYS B N 1
ATOM 3550 C CA . LYS B 1 183 ? 12.562 27.219 12.773 1 98.5 183 LYS B CA 1
ATOM 3551 C C . LYS B 1 183 ? 11.625 27.297 11.57 1 98.5 183 LYS B C 1
ATOM 3553 O O . LYS B 1 183 ? 10.422 27.484 11.734 1 98.5 183 LYS B O 1
ATOM 3558 N N . GLN B 1 184 ? 12.219 27.188 10.391 1 98.5 184 GLN B N 1
ATOM 3559 C CA . GLN B 1 184 ? 11.406 26.984 9.195 1 98.5 184 GLN B CA 1
ATOM 3560 C C . GLN B 1 184 ? 10.844 25.562 9.156 1 98.5 184 GLN B C 1
ATOM 3562 O O . GLN B 1 184 ? 11.547 24.594 9.484 1 98.5 184 GLN B O 1
ATO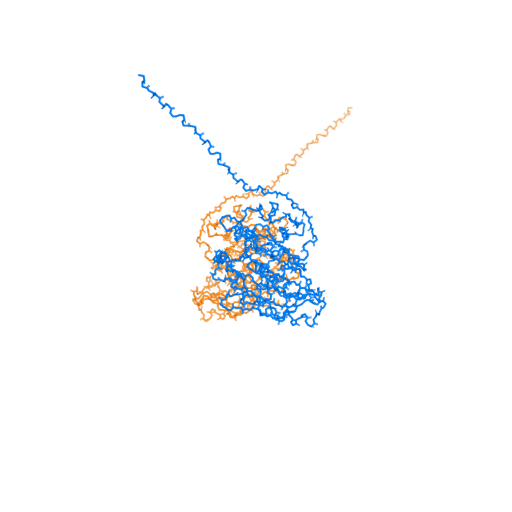M 3567 N N . ILE B 1 185 ? 9.586 25.5 8.773 1 98.62 185 ILE B N 1
ATOM 3568 C CA . ILE B 1 185 ? 8.984 24.172 8.68 1 98.62 185 ILE B CA 1
ATOM 3569 C C . ILE B 1 185 ? 8.266 24.031 7.344 1 98.62 185 ILE B C 1
ATOM 3571 O O . ILE B 1 185 ? 7.566 24.938 6.906 1 98.62 185 ILE B O 1
ATOM 3575 N N . THR B 1 186 ? 8.5 22.938 6.617 1 98.75 186 THR B N 1
ATOM 3576 C CA . THR B 1 186 ? 7.734 22.516 5.449 1 98.75 186 THR B CA 1
ATOM 3577 C C . THR B 1 186 ? 7.102 21.141 5.691 1 98.75 186 THR B C 1
ATOM 3579 O O . THR B 1 186 ? 7.793 20.188 6.055 1 98.75 186 THR B O 1
ATOM 3582 N N . SER B 1 187 ? 5.82 21.094 5.535 1 98.81 187 SER B N 1
ATOM 3583 C CA . SER B 1 187 ? 5.098 19.844 5.812 1 98.81 187 SER B CA 1
ATOM 3584 C C . SER B 1 187 ? 4.32 19.375 4.59 1 98.81 187 SER B C 1
ATOM 3586 O O . SER B 1 187 ? 3.93 20.188 3.744 1 98.81 187 SER B O 1
ATOM 3588 N N . TYR B 1 188 ? 4.145 18.062 4.488 1 98.88 188 TYR B N 1
ATOM 3589 C CA . TYR B 1 188 ? 3.438 17.406 3.396 1 98.88 188 TYR B CA 1
ATOM 3590 C C . TYR B 1 188 ? 2.381 16.453 3.934 1 98.88 188 TYR B C 1
ATOM 3592 O O . TYR B 1 188 ? 2.709 15.352 4.395 1 98.88 188 TYR B O 1
ATOM 3600 N N . ALA B 1 189 ? 1.146 16.828 3.881 1 98.75 189 ALA B N 1
ATOM 3601 C CA . ALA B 1 189 ? 0.037 15.938 4.219 1 98.75 189 ALA B CA 1
ATOM 3602 C C . ALA B 1 189 ? -0.456 15.18 2.986 1 98.75 189 ALA B C 1
ATOM 3604 O O . ALA B 1 189 ? -1.069 15.773 2.094 1 98.75 189 ALA B O 1
ATOM 3605 N N . LEU B 1 190 ? -0.243 13.875 2.959 1 98.5 190 LEU B N 1
ATOM 3606 C CA . LEU B 1 190 ? -0.566 13.086 1.773 1 98.5 190 LEU B CA 1
ATOM 3607 C C . LEU B 1 190 ? -1.919 12.398 1.931 1 98.5 190 LEU B C 1
ATOM 3609 O O . LEU B 1 190 ? -2.156 11.711 2.924 1 98.5 190 LEU B O 1
ATOM 3613 N N . ALA B 1 191 ? -2.762 12.625 0.89 1 97.06 191 ALA B N 1
ATOM 3614 C CA . ALA B 1 191 ? -4.055 11.953 0.831 1 97.06 191 ALA B CA 1
ATOM 3615 C C . ALA B 1 191 ? -4.828 12.133 2.135 1 97.06 191 ALA B C 1
ATOM 3617 O O . ALA B 1 191 ? -5.332 11.164 2.707 1 97.06 191 ALA B O 1
ATOM 3618 N N . ALA B 1 192 ? -4.887 13.312 2.6 1 97.56 192 ALA B N 1
ATOM 3619 C CA . ALA B 1 192 ? -5.438 13.633 3.916 1 97.56 192 ALA B CA 1
ATOM 3620 C C . ALA B 1 192 ? -6.816 14.273 3.793 1 97.56 192 ALA B C 1
ATOM 3622 O O . ALA B 1 192 ? -7.125 14.906 2.779 1 97.56 192 ALA B O 1
ATOM 3623 N N . PHE B 1 193 ? -7.66 14.07 4.746 1 96.94 193 PHE B N 1
ATOM 3624 C CA . PHE B 1 193 ? -8.93 14.781 4.879 1 96.94 193 PHE B CA 1
ATOM 3625 C C . PHE B 1 193 ? -8.781 15.969 5.82 1 96.94 193 PHE B C 1
ATOM 3627 O O . PHE B 1 193 ? -7.887 16 6.664 1 96.94 193 PHE B O 1
ATOM 3634 N N . PRO B 1 194 ? -9.602 17.016 5.645 1 98.12 194 PRO B N 1
ATOM 3635 C CA . PRO B 1 194 ? -9.555 18.156 6.574 1 98.12 194 PRO B CA 1
ATOM 3636 C C . PRO B 1 194 ? -10.039 17.781 7.977 1 98.12 194 PRO B C 1
ATOM 3638 O O . PRO B 1 194 ? -10.781 16.812 8.141 1 98.12 194 PRO B O 1
ATOM 3641 N N . ILE B 1 195 ? -9.656 18.641 8.984 1 98.38 195 ILE B N 1
ATOM 3642 C CA . ILE B 1 195 ? -9.828 18.109 10.328 1 98.38 195 ILE B CA 1
ATOM 3643 C C . ILE B 1 195 ? -10.594 19.109 11.188 1 98.38 195 ILE B C 1
ATOM 3645 O O . ILE B 1 195 ? -10.867 18.859 12.367 1 98.38 195 ILE B O 1
ATOM 3649 N N . GLY B 1 196 ? -10.953 20.297 10.633 1 98.5 196 GLY B N 1
ATOM 3650 C CA . GLY B 1 196 ? -11.539 21.281 11.523 1 98.5 196 GLY B CA 1
ATOM 3651 C C . GLY B 1 196 ? -12.336 22.344 10.797 1 98.5 196 GLY B C 1
ATOM 3652 O O . GLY B 1 196 ? -12.57 22.234 9.594 1 98.5 196 GLY B O 1
ATOM 3653 N N . ASN B 1 197 ? -12.797 23.312 11.633 1 98.25 197 ASN B N 1
ATOM 3654 C CA . ASN B 1 197 ? -13.656 24.391 11.133 1 98.25 197 ASN B CA 1
ATOM 3655 C C . ASN B 1 197 ? -12.836 25.5 10.492 1 98.25 197 ASN B C 1
ATOM 3657 O O . ASN B 1 197 ? -11.617 25.375 10.352 1 98.25 197 ASN B O 1
ATOM 3661 N N . ASP B 1 198 ? -13.523 26.516 10.07 1 97.19 198 ASP B N 1
ATOM 3662 C CA . ASP B 1 198 ? -12.898 27.656 9.391 1 97.19 198 ASP B CA 1
ATOM 3663 C C . ASP B 1 198 ? -11.836 28.297 10.273 1 97.19 198 ASP B C 1
ATOM 3665 O O . ASP B 1 198 ? -10.758 28.672 9.789 1 97.19 198 ASP B O 1
ATOM 3669 N N . ALA B 1 199 ? -12.086 28.406 11.523 1 98.38 199 ALA B N 1
ATOM 3670 C CA . ALA B 1 199 ? -11.141 29.016 12.445 1 98.38 199 ALA B CA 1
ATOM 3671 C C . ALA B 1 199 ? -9.844 28.219 12.516 1 98.38 199 ALA B C 1
ATOM 3673 O O . ALA B 1 199 ? -8.758 28.797 12.586 1 98.38 199 ALA B O 1
ATOM 3674 N N . TRP B 1 200 ? -9.938 26.969 12.516 1 98.25 200 TRP B N 1
ATOM 3675 C CA . TRP B 1 200 ? -8.773 26.094 12.5 1 98.25 200 TRP B CA 1
ATOM 3676 C C . TRP B 1 200 ? -7.938 26.312 11.242 1 98.25 200 TRP B C 1
ATOM 3678 O O . TRP B 1 200 ? -6.723 26.516 11.328 1 98.25 200 TRP B O 1
ATOM 3688 N N . ALA B 1 201 ? -8.617 26.234 10.117 1 97.69 201 ALA B N 1
ATOM 3689 C CA . ALA B 1 201 ? -7.906 26.344 8.844 1 97.69 201 ALA B CA 1
ATOM 3690 C C . ALA B 1 201 ? -7.191 27.688 8.734 1 97.69 201 ALA B C 1
ATOM 3692 O O . ALA B 1 201 ? -6.059 27.75 8.25 1 97.69 201 ALA B O 1
ATOM 3693 N N . ASN B 1 202 ? -7.828 28.719 9.18 1 97.06 202 ASN B N 1
ATOM 3694 C CA . ASN B 1 202 ? -7.227 30.047 9.172 1 97.06 202 ASN B CA 1
ATOM 3695 C C . ASN B 1 202 ? -6.008 30.125 10.094 1 97.06 202 ASN B C 1
ATOM 3697 O O . ASN B 1 202 ? -4.969 30.656 9.711 1 97.06 202 ASN B O 1
ATOM 3701 N N . PHE B 1 203 ? -6.18 29.609 11.289 1 97.88 203 PHE B N 1
ATOM 3702 C CA . PHE B 1 203 ? -5.086 29.594 12.258 1 97.88 203 PHE B CA 1
ATOM 3703 C C . PHE B 1 203 ? -3.9 28.812 11.711 1 97.88 203 PHE B C 1
ATOM 3705 O O . PHE B 1 203 ? -2.762 29.281 11.758 1 97.88 203 PHE B O 1
ATOM 3712 N N . ALA B 1 204 ? -4.18 27.594 11.188 1 97.88 204 ALA B N 1
ATOM 3713 C CA . ALA B 1 204 ? -3.141 26.703 10.672 1 97.88 204 ALA B CA 1
ATOM 3714 C C . ALA B 1 204 ? -2.412 27.344 9.492 1 97.88 204 ALA B C 1
ATOM 3716 O O . ALA B 1 204 ? -1.199 27.172 9.336 1 97.88 204 ALA B O 1
ATOM 3717 N N . SER B 1 205 ? -3.111 28.125 8.664 1 96.44 205 SER B N 1
ATOM 3718 C CA . SER B 1 205 ? -2.543 28.766 7.484 1 96.44 205 SER B CA 1
ATOM 3719 C C . SER B 1 205 ? -1.682 29.953 7.871 1 96.44 205 SER B C 1
ATOM 3721 O O . SER B 1 205 ? -0.885 30.438 7.066 1 96.44 205 SER B O 1
ATOM 3723 N N . SER B 1 206 ? -1.771 30.375 9.078 1 95.56 206 SER B N 1
ATOM 3724 C CA . SER B 1 206 ? -1.148 31.641 9.469 1 95.56 206 SER B CA 1
ATOM 3725 C C . SER B 1 206 ? 0.172 31.406 10.195 1 95.56 206 SER B C 1
ATOM 3727 O O . SER B 1 206 ? 0.781 32.344 10.711 1 95.56 206 SER B O 1
ATOM 3729 N N . GLN B 1 207 ? 0.649 30.156 10.164 1 94.56 207 GLN B N 1
ATOM 3730 C CA . GLN B 1 207 ? 1.911 29.891 10.844 1 94.56 207 GLN B CA 1
ATOM 3731 C C . GLN B 1 207 ? 3.084 30.516 10.094 1 94.56 207 GLN B C 1
ATOM 3733 O O . GLN B 1 207 ? 3.381 30.109 8.961 1 94.56 207 GLN B O 1
ATOM 3738 N N . ALA B 1 208 ? 3.738 31.516 10.555 1 85.75 208 ALA B N 1
ATOM 3739 C CA . ALA B 1 208 ? 4.691 32.406 9.883 1 85.75 208 ALA B CA 1
ATOM 3740 C C . ALA B 1 208 ? 5.809 31.594 9.219 1 85.75 208 ALA B C 1
ATOM 3742 O O . ALA B 1 208 ? 6.172 31.859 8.07 1 85.75 208 ALA B O 1
ATOM 3743 N N . LYS B 1 209 ? 6.43 30.703 9.797 1 90.38 209 LYS B N 1
ATOM 3744 C CA . LYS B 1 209 ? 7.566 29.984 9.219 1 90.38 209 LYS B CA 1
ATOM 3745 C C . LYS B 1 209 ? 7.16 28.578 8.766 1 90.38 209 LYS B C 1
ATOM 3747 O O . LYS B 1 209 ? 8.008 27.703 8.625 1 90.38 209 LYS B O 1
ATOM 3752 N N . GLY B 1 210 ? 5.871 28.562 8.484 1 93.19 210 GLY B N 1
ATOM 3753 C CA . GLY B 1 210 ? 5.352 27.266 8.086 1 93.19 210 GLY B CA 1
ATOM 3754 C C . GLY B 1 210 ? 4.809 27.25 6.672 1 93.19 210 GLY B C 1
ATOM 3755 O O . GLY B 1 210 ? 4.129 28.188 6.25 1 93.19 210 GLY B O 1
ATOM 3756 N N . THR B 1 211 ? 5.215 26.234 5.914 1 97.62 211 THR B N 1
ATOM 3757 C CA . THR B 1 211 ? 4.637 25.938 4.605 1 97.62 211 THR B CA 1
ATOM 3758 C C . THR B 1 211 ? 3.996 24.562 4.59 1 97.62 211 THR B C 1
ATOM 3760 O O . THR B 1 211 ? 4.637 23.562 4.953 1 97.62 211 THR B O 1
ATOM 3763 N N . MET B 1 212 ? 2.736 24.531 4.219 1 98.31 212 MET B N 1
ATOM 3764 C CA . MET B 1 212 ? 1.992 23.281 4.176 1 98.31 212 MET B CA 1
ATOM 3765 C C . MET B 1 212 ? 1.599 22.922 2.746 1 98.31 212 MET B C 1
ATOM 3767 O O . MET B 1 212 ? 0.992 23.734 2.047 1 98.31 212 MET B O 1
ATOM 3771 N N . TYR B 1 213 ? 1.988 21.75 2.277 1 98.62 213 TYR B N 1
ATOM 3772 C CA . TYR B 1 213 ? 1.51 21.172 1.024 1 98.62 213 TYR B CA 1
ATOM 3773 C C . TYR B 1 213 ? 0.623 19.953 1.282 1 98.62 213 TYR B C 1
ATOM 3775 O O . TYR B 1 213 ? 0.875 19.188 2.205 1 98.62 213 TYR B O 1
ATOM 3783 N N . ARG B 1 214 ? -0.372 19.828 0.497 1 98.62 214 ARG B N 1
ATOM 3784 C CA . ARG B 1 214 ? -1.225 18.656 0.465 1 98.62 214 ARG B CA 1
ATOM 3785 C C . ARG B 1 214 ? -1.001 17.844 -0.814 1 98.62 214 ARG B C 1
ATOM 3787 O O . ARG B 1 214 ? -1.27 18.344 -1.913 1 98.62 214 ARG B O 1
ATOM 3794 N N . GLY B 1 215 ? -0.503 16.656 -0.657 1 98.69 215 GLY B N 1
ATOM 3795 C CA . GLY B 1 215 ? -0.327 15.789 -1.812 1 98.69 215 GLY B CA 1
ATOM 3796 C C . GLY B 1 215 ? -1.468 14.805 -1.999 1 98.69 215 GLY B C 1
ATOM 3797 O O . GLY B 1 215 ? -1.663 13.906 -1.176 1 98.69 215 GLY B O 1
ATOM 3798 N N . ASN B 1 216 ? -2.184 14.992 -3.088 1 98.38 216 ASN B N 1
ATOM 3799 C CA . ASN B 1 216 ? -3.336 14.141 -3.365 1 98.38 216 ASN B CA 1
ATOM 3800 C C . ASN B 1 216 ? -3.209 13.445 -4.719 1 98.38 216 ASN B C 1
ATOM 3802 O O . ASN B 1 216 ? -2.379 13.836 -5.543 1 98.38 216 ASN B O 1
ATOM 3806 N N . ASN B 1 217 ? -4.043 12.43 -4.875 1 94.94 217 ASN B N 1
ATOM 3807 C CA . ASN B 1 217 ? -3.879 11.523 -6.012 1 94.94 217 ASN B CA 1
ATOM 3808 C C . ASN B 1 217 ? -5.18 11.359 -6.789 1 94.94 217 ASN B C 1
ATOM 3810 O O . ASN B 1 217 ? -6.27 11.477 -6.219 1 94.94 217 ASN B O 1
ATOM 3814 N N . VAL B 1 218 ? -4.957 11.039 -8.016 1 92.25 218 VAL B N 1
ATOM 3815 C CA . VAL B 1 218 ? -6.098 10.609 -8.812 1 92.25 218 VAL B CA 1
ATOM 3816 C C . VAL B 1 218 ? -6.762 9.398 -8.164 1 92.25 218 VAL B C 1
ATOM 3818 O O . VAL B 1 218 ? -6.094 8.602 -7.492 1 92.25 218 VAL B O 1
ATOM 3821 N N . ALA B 1 219 ? -8.117 9.328 -8.312 1 89.5 219 ALA B N 1
ATOM 3822 C CA . ALA B 1 219 ? -8.914 8.188 -7.871 1 89.5 219 ALA B CA 1
ATOM 3823 C C . ALA B 1 219 ? -8.828 8.008 -6.359 1 89.5 219 ALA B C 1
ATOM 3825 O O . ALA B 1 219 ? -8.859 6.879 -5.863 1 89.5 219 ALA B O 1
ATOM 3826 N N . ASP B 1 220 ? -8.547 9.047 -5.684 1 94.19 220 ASP B N 1
ATOM 3827 C CA . ASP B 1 220 ? -8.594 9.031 -4.227 1 94.19 220 ASP B CA 1
ATOM 3828 C C . ASP B 1 220 ? -9.68 9.961 -3.699 1 94.19 220 ASP B C 1
ATOM 3830 O O . ASP B 1 220 ? -9.648 11.172 -3.953 1 94.19 220 ASP B O 1
ATOM 3834 N N . GLY B 1 221 ? -10.594 9.469 -2.863 1 94.12 221 GLY B N 1
ATOM 3835 C CA . GLY B 1 221 ? -11.703 10.273 -2.371 1 94.12 221 GLY B CA 1
ATOM 3836 C C . GLY B 1 221 ? -11.484 10.797 -0.963 1 94.12 221 GLY B C 1
ATOM 3837 O O . GLY B 1 221 ? -12.266 11.609 -0.469 1 94.12 221 GLY B O 1
ATOM 3838 N N . VAL B 1 222 ? -10.422 10.43 -0.338 1 95.31 222 VAL B N 1
ATOM 3839 C CA . VAL B 1 222 ? -10.195 10.742 1.067 1 95.31 222 VAL B CA 1
ATOM 3840 C C . VAL B 1 222 ? -10.086 12.258 1.246 1 95.31 222 VAL B C 1
ATOM 3842 O O . VAL B 1 222 ? -10.672 12.82 2.172 1 95.31 222 VAL B O 1
ATOM 3845 N N . PRO B 1 223 ? -9.422 12.977 0.339 1 97.38 223 PRO B N 1
ATOM 3846 C CA . PRO B 1 223 ? -9.344 14.43 0.517 1 97.38 223 PRO B CA 1
ATOM 3847 C C . PRO B 1 223 ? -10.703 15.109 0.438 1 97.38 223 PRO B C 1
ATOM 3849 O O . PRO B 1 223 ? -10.836 16.281 0.807 1 97.38 223 PRO B O 1
ATOM 3852 N N . ASN B 1 224 ? -11.719 14.43 -0.046 1 96.69 224 ASN B N 1
ATOM 3853 C CA . ASN B 1 224 ? -13.047 15.016 -0.213 1 96.69 224 ASN B CA 1
ATOM 3854 C C . ASN B 1 224 ? -13.953 14.695 0.97 1 96.69 224 ASN B C 1
ATOM 3856 O O . ASN B 1 224 ? -15.086 15.172 1.031 1 96.69 224 ASN B O 1
ATOM 3860 N N . MET B 1 225 ? -13.414 13.945 1.829 1 95.62 225 MET B N 1
ATOM 3861 C CA . MET B 1 225 ? -14.219 13.594 2.998 1 95.62 225 MET B CA 1
ATOM 3862 C C . MET B 1 225 ? -14.391 14.805 3.914 1 95.62 225 MET B C 1
ATOM 3864 O O . MET B 1 225 ? -13.477 15.609 4.066 1 95.62 225 MET B O 1
ATOM 3868 N N . TYR B 1 226 ? -15.648 15 4.504 1 95.62 226 TYR B N 1
ATOM 3869 C CA . TYR B 1 226 ? -16.016 15.914 5.578 1 95.62 226 TYR B CA 1
ATOM 3870 C C . TYR B 1 226 ? -16.031 17.359 5.086 1 95.62 226 TYR B C 1
ATOM 3872 O O . TYR B 1 226 ? -16.25 18.281 5.871 1 95.62 226 TYR B O 1
ATOM 3880 N N . VAL B 1 227 ? -15.828 17.594 3.797 1 95.38 227 VAL B N 1
ATOM 3881 C CA . VAL B 1 227 ? -15.758 18.953 3.266 1 95.38 227 VAL B CA 1
ATOM 3882 C C . VAL B 1 227 ? -17.172 19.5 3.053 1 95.38 227 VAL B C 1
ATOM 3884 O O . VAL B 1 227 ? -17.375 20.719 3.072 1 95.38 227 VAL B O 1
ATOM 3887 N N . GLY B 1 228 ? -18.078 18.672 2.895 1 91.38 228 GLY B N 1
ATOM 3888 C CA . GLY B 1 228 ? -19.453 19.078 2.623 1 91.38 228 GLY B CA 1
ATOM 3889 C C . GLY B 1 228 ? -20.281 19.234 3.879 1 91.38 228 GLY B C 1
ATOM 3890 O O . GLY B 1 228 ? -19.828 18.906 4.977 1 91.38 228 GLY B O 1
ATOM 3891 N N . LEU B 1 229 ? -21.516 19.828 3.629 1 89.44 229 LEU B N 1
ATOM 3892 C CA . LEU B 1 229 ? -22.484 19.922 4.719 1 89.44 229 LEU B CA 1
ATOM 3893 C C . LEU B 1 229 ? -22.906 18.547 5.207 1 89.44 229 LEU B C 1
ATOM 3895 O O . LEU B 1 229 ? -23 17.609 4.414 1 89.44 229 LEU B O 1
ATOM 3899 N N . PRO B 1 230 ? -23.031 18.422 6.59 1 91.44 230 PRO B N 1
ATOM 3900 C CA . PRO B 1 230 ? -23.125 19.469 7.613 1 91.44 230 PRO B CA 1
ATOM 3901 C C . PRO B 1 230 ? -21.781 19.781 8.266 1 91.44 230 PRO B C 1
ATOM 3903 O O . PRO B 1 230 ? -21.672 20.75 9.023 1 91.44 230 PRO B O 1
ATOM 3906 N N . LEU B 1 231 ? -20.734 19 8.078 1 92.94 231 LEU B N 1
ATOM 3907 C CA . LEU B 1 231 ? -19.5 19.172 8.805 1 92.94 231 LEU B CA 1
ATOM 3908 C C . LEU B 1 231 ? -18.75 20.406 8.312 1 92.94 231 LEU B C 1
ATOM 3910 O O . LEU B 1 231 ? -18.344 21.266 9.109 1 92.94 231 LEU B O 1
ATOM 3914 N N . ASN B 1 232 ? -18.609 20.484 6.914 1 96.12 232 ASN B N 1
ATOM 3915 C CA . ASN B 1 232 ? -18.016 21.641 6.273 1 96.12 232 ASN B CA 1
ATOM 3916 C C . ASN B 1 232 ? -16.594 21.906 6.785 1 96.12 232 ASN B C 1
ATOM 3918 O O . ASN B 1 232 ? -16.234 23.047 7.082 1 96.12 232 ASN B O 1
ATOM 3922 N N . PHE B 1 233 ? -15.852 20.875 7.012 1 97.62 233 PHE B N 1
ATOM 3923 C CA . PHE B 1 233 ? -14.445 21.062 7.375 1 97.62 233 PHE B CA 1
ATOM 3924 C C . PHE B 1 233 ? -13.672 21.719 6.242 1 97.62 233 PHE B C 1
ATOM 3926 O O . PHE B 1 233 ? -14.078 21.641 5.078 1 97.62 233 PHE B O 1
ATOM 3933 N N . LYS B 1 234 ? -12.547 22.453 6.621 1 97.25 234 LYS B N 1
ATOM 3934 C CA . LYS B 1 234 ? -11.812 23.25 5.637 1 97.25 234 LYS B CA 1
ATOM 3935 C C . LYS B 1 234 ? -10.375 22.766 5.508 1 97.25 234 LYS B C 1
ATOM 3937 O O . LYS B 1 234 ? -9.719 22.469 6.512 1 97.25 234 LYS B O 1
ATOM 3942 N N . HIS B 1 235 ? -9.984 22.625 4.215 1 95.75 235 HIS B N 1
ATOM 3943 C CA . HIS B 1 235 ? -8.57 22.391 3.939 1 95.75 235 HIS B CA 1
ATOM 3944 C C . HIS B 1 235 ? -7.75 23.656 4.105 1 95.75 235 HIS B C 1
ATOM 3946 O O . HIS B 1 235 ? -8.289 24.766 4 1 95.75 235 HIS B O 1
ATOM 3952 N N . TYR B 1 236 ? -6.504 23.5 4.406 1 95 236 TYR B N 1
ATOM 3953 C CA . TYR B 1 236 ? -5.527 24.578 4.266 1 95 236 TYR B CA 1
ATOM 3954 C C . TYR B 1 236 ? -4.254 24.062 3.605 1 95 236 TYR B C 1
ATOM 3956 O O . TYR B 1 236 ? -4.086 22.859 3.406 1 95 236 TYR B O 1
ATOM 3964 N N . GLY B 1 237 ? -3.379 24.938 3.191 1 96.69 237 GLY B N 1
ATOM 3965 C CA . GLY B 1 237 ? -2.18 24.578 2.453 1 96.69 237 GLY B CA 1
ATOM 3966 C C . GLY B 1 237 ? -2.402 24.5 0.955 1 96.69 237 GLY B C 1
ATOM 3967 O O . GLY B 1 237 ? -3.539 24.578 0.485 1 96.69 237 GLY B O 1
ATOM 3968 N N . THR B 1 238 ? -1.366 24.312 0.205 1 97.94 238 THR B N 1
ATOM 3969 C CA . THR B 1 238 ? -1.416 24.219 -1.249 1 97.94 238 THR B CA 1
ATOM 3970 C C . THR B 1 238 ? -1.54 22.75 -1.683 1 97.94 238 THR B C 1
ATOM 3972 O O . THR B 1 238 ? -0.719 21.922 -1.304 1 97.94 238 THR B O 1
ATOM 3975 N N . GLU B 1 239 ? -2.518 22.484 -2.471 1 98.56 239 GLU B N 1
ATOM 3976 C CA . GLU B 1 239 ? -2.695 21.125 -2.969 1 98.56 239 GLU B CA 1
ATOM 3977 C C . GLU B 1 239 ? -1.835 20.875 -4.203 1 98.56 239 GLU B C 1
ATOM 3979 O O . GLU B 1 239 ? -1.831 21.672 -5.141 1 98.56 239 GLU B O 1
ATOM 3984 N N . ILE B 1 240 ? -1.123 19.859 -4.129 1 98.81 240 ILE B N 1
ATOM 3985 C CA . ILE B 1 240 ? -0.446 19.266 -5.277 1 98.81 240 ILE B CA 1
ATOM 3986 C C . ILE B 1 240 ? -1.121 17.953 -5.652 1 98.81 240 ILE B C 1
ATOM 3988 O O . ILE B 1 240 ? -1.376 17.109 -4.785 1 98.81 240 ILE B O 1
ATOM 3992 N N . TYR B 1 241 ? -1.408 17.781 -6.938 1 98.25 241 TYR B N 1
ATOM 3993 C CA . TYR B 1 241 ? -2.217 16.656 -7.414 1 98.25 241 TYR B CA 1
ATOM 3994 C C . TYR B 1 241 ? -1.505 15.914 -8.539 1 98.25 241 TYR B C 1
ATOM 3996 O O . TYR B 1 241 ? -0.899 16.531 -9.414 1 98.25 241 TYR B O 1
ATOM 4004 N N . SER B 1 242 ? -1.55 14.578 -8.453 1 95.62 242 SER B N 1
ATOM 4005 C CA . SER B 1 242 ? -0.844 13.797 -9.461 1 95.62 242 SER B CA 1
ATOM 4006 C C . SER B 1 242 ? -1.567 12.484 -9.758 1 95.62 242 SER B C 1
ATOM 4008 O O . SER B 1 242 ? -2.369 12.023 -8.945 1 95.62 242 SER B O 1
ATOM 4010 N N . SER B 1 243 ? -1.285 11.953 -10.953 1 89.44 243 SER B N 1
ATOM 4011 C CA . SER B 1 243 ? -1.769 10.625 -11.297 1 89.44 243 SER B CA 1
ATOM 4012 C C . SER B 1 243 ? -0.68 9.57 -11.117 1 89.44 243 SER B C 1
ATOM 4014 O O . SER B 1 243 ? -0.728 8.508 -11.727 1 89.44 243 SER B O 1
ATOM 4016 N N . GLY B 1 244 ? 0.317 9.969 -10.375 1 87.94 244 GLY B N 1
ATOM 4017 C CA . GLY B 1 244 ? 1.353 9 -10.07 1 87.94 244 GLY B CA 1
ATOM 4018 C C . GLY B 1 244 ? 2.576 9.133 -10.953 1 87.94 244 GLY B C 1
ATOM 4019 O O . GLY B 1 244 ? 3.52 8.344 -10.844 1 87.94 244 GLY B O 1
ATOM 4020 N N . LEU B 1 245 ? 2.537 10.078 -11.828 1 87.06 245 LEU B N 1
ATOM 4021 C CA . LEU B 1 245 ? 3.67 10.336 -12.711 1 87.06 245 LEU B CA 1
ATOM 4022 C C . LEU B 1 245 ? 4.121 11.789 -12.602 1 87.06 245 LEU B C 1
ATOM 4024 O O . LEU B 1 245 ? 3.301 12.688 -12.406 1 87.06 245 LEU B O 1
ATOM 4028 N N . ARG B 1 246 ? 5.445 12 -12.805 1 93.31 246 ARG B N 1
ATOM 4029 C CA . ARG B 1 246 ? 6.016 13.344 -12.75 1 93.31 246 ARG B CA 1
ATOM 4030 C C . ARG B 1 246 ? 5.285 14.289 -13.695 1 93.31 246 ARG B C 1
ATOM 4032 O O . ARG B 1 246 ? 4.922 15.406 -13.312 1 93.31 246 ARG B O 1
ATOM 4039 N N . ALA B 1 247 ? 4.977 13.82 -14.875 1 93.44 247 ALA B N 1
ATOM 4040 C CA . ALA B 1 247 ? 4.398 14.641 -15.938 1 93.44 247 ALA B CA 1
ATOM 4041 C C . ALA B 1 247 ? 2.973 15.062 -15.594 1 93.44 247 ALA B C 1
ATOM 4043 O O . ALA B 1 247 ? 2.441 16.016 -16.172 1 93.44 247 ALA B O 1
ATOM 4044 N N . THR B 1 248 ? 2.32 14.406 -14.688 1 94.31 248 THR B N 1
ATOM 4045 C CA . THR B 1 248 ? 0.923 14.68 -14.367 1 94.31 248 THR B CA 1
ATOM 4046 C C . THR B 1 248 ? 0.813 15.547 -13.117 1 94.31 248 THR B C 1
ATOM 4048 O O . THR B 1 248 ? -0.29 15.852 -12.664 1 94.31 248 THR B O 1
ATOM 4051 N N . THR B 1 249 ? 1.952 15.961 -12.578 1 97.19 249 THR B N 1
ATOM 4052 C CA . THR B 1 249 ? 1.961 16.719 -11.328 1 97.19 249 THR B CA 1
ATOM 4053 C C . THR B 1 249 ? 1.499 18.156 -11.562 1 97.19 249 THR B C 1
ATOM 4055 O O . THR B 1 249 ? 2.066 18.875 -12.391 1 97.19 249 THR B O 1
ATOM 4058 N N . ARG B 1 250 ? 0.471 18.562 -10.742 1 98 250 ARG B N 1
ATOM 4059 C CA . ARG B 1 250 ? -0.067 19.906 -10.914 1 98 250 ARG B CA 1
ATOM 4060 C C . ARG B 1 250 ? -0.191 20.625 -9.57 1 98 250 ARG B C 1
ATOM 4062 O O . ARG B 1 250 ? -0.458 19.984 -8.547 1 98 250 ARG B O 1
ATOM 4069 N N . LYS B 1 251 ? 0.057 21.859 -9.594 1 98.44 251 LYS B N 1
ATOM 4070 C CA . LYS B 1 251 ? -0.26 22.75 -8.484 1 98.44 251 LYS B CA 1
ATOM 4071 C C . LYS B 1 251 ? -1.691 23.266 -8.586 1 98.44 251 LYS B C 1
ATOM 4073 O O . LYS B 1 251 ? -2.055 23.906 -9.578 1 98.44 251 LYS B O 1
ATOM 4078 N N . CYS B 1 252 ? -2.471 22.953 -7.578 1 98.06 252 CYS B N 1
ATOM 4079 C CA . CYS B 1 252 ? -3.865 23.391 -7.562 1 98.06 252 CYS B CA 1
ATOM 4080 C C . CYS B 1 252 ? -3.996 24.797 -7.016 1 98.06 252 CYS B C 1
ATOM 4082 O O . CYS B 1 252 ? -3.041 25.344 -6.457 1 98.06 252 CYS B O 1
ATOM 4084 N N . ASP B 1 253 ? -5.133 25.328 -7.297 1 94.69 253 ASP B N 1
ATOM 4085 C CA . ASP B 1 253 ? -5.41 26.688 -6.836 1 94.69 253 ASP B CA 1
ATOM 4086 C C . ASP B 1 253 ? -6.551 26.703 -5.82 1 94.69 253 ASP B C 1
ATOM 4088 O O . ASP B 1 253 ? -7.621 26.156 -6.078 1 94.69 253 ASP B O 1
ATOM 4092 N N . GLY B 1 254 ? -6.289 27.359 -4.648 1 87.44 254 GLY B N 1
ATOM 4093 C CA . GLY B 1 254 ? -7.285 27.438 -3.592 1 87.44 254 GLY B CA 1
ATOM 4094 C C . GLY B 1 254 ? -7.406 26.141 -2.797 1 87.44 254 GLY B C 1
ATOM 4095 O O . GLY B 1 254 ? -6.609 25.219 -2.977 1 87.44 254 GLY B O 1
ATOM 4096 N N . GLN B 1 255 ? -8.414 26.125 -1.927 1 85.75 255 GLN B N 1
ATOM 4097 C CA . GLN B 1 255 ? -8.648 24.969 -1.062 1 85.75 255 GLN B CA 1
ATOM 4098 C C . GLN B 1 255 ? -9.172 23.781 -1.861 1 85.75 255 GLN B C 1
ATOM 4100 O O . GLN B 1 255 ? -8.852 22.641 -1.558 1 85.75 255 GLN B O 1
ATOM 4105 N N . ARG B 1 256 ? -9.977 24.188 -2.855 1 92.69 256 ARG B N 1
ATOM 4106 C CA . ARG B 1 256 ? -10.625 23.188 -3.684 1 92.69 256 ARG B CA 1
ATOM 4107 C C . ARG B 1 256 ? -10.562 23.562 -5.16 1 92.69 256 ARG B C 1
ATOM 4109 O O . ARG B 1 256 ? -11.094 24.594 -5.559 1 92.69 256 ARG B O 1
ATOM 4116 N N . ASP B 1 257 ? -9.883 22.828 -5.941 1 96.25 257 ASP B N 1
ATOM 4117 C CA . ASP B 1 257 ? -9.719 23.016 -7.383 1 96.25 257 ASP B CA 1
ATOM 4118 C C . ASP B 1 257 ? -10.32 21.844 -8.156 1 96.25 257 ASP B C 1
ATOM 4120 O O . ASP B 1 257 ? -9.945 20.703 -7.941 1 96.25 257 ASP B O 1
ATOM 4124 N N . ARG B 1 258 ? -11.203 22.094 -9.062 1 95.94 258 ARG B N 1
ATOM 4125 C CA . ARG B 1 258 ? -11.922 21.062 -9.805 1 95.94 258 ARG B CA 1
ATOM 4126 C C . ARG B 1 258 ? -10.953 20.203 -10.617 1 95.94 258 ARG B C 1
ATOM 4128 O O . ARG B 1 258 ? -11.25 19.031 -10.914 1 95.94 258 ARG B O 1
ATOM 4135 N N . ALA B 1 259 ? -9.836 20.766 -11.008 1 96.31 259 ALA B N 1
ATOM 4136 C CA . ALA B 1 259 ? -8.844 20.031 -11.797 1 96.31 259 ALA B CA 1
ATOM 4137 C C . ALA B 1 259 ? -8.023 19.094 -10.906 1 96.31 259 ALA B C 1
ATOM 4139 O O . ALA B 1 259 ? -7.191 18.328 -11.406 1 96.31 259 ALA B O 1
ATOM 4140 N N . CYS B 1 260 ? -8.305 19.125 -9.617 1 97.75 260 CYS B N 1
ATOM 4141 C CA . CYS B 1 260 ? -7.57 18.312 -8.648 1 97.75 260 CYS B CA 1
ATOM 4142 C C . CYS B 1 260 ? -8.508 17.391 -7.887 1 97.75 260 CYS B C 1
ATOM 4144 O O . CYS B 1 260 ? -9.375 16.75 -8.484 1 97.75 260 CYS B O 1
ATOM 4146 N N . SER B 1 261 ? -8.305 17.203 -6.594 1 97.12 261 SER B N 1
ATOM 4147 C CA . SER B 1 261 ? -9.078 16.203 -5.859 1 97.12 261 SER B CA 1
ATOM 4148 C C . SER B 1 261 ? -10.555 16.594 -5.801 1 97.12 261 SER B C 1
ATOM 4150 O O . SER B 1 261 ? -11.422 15.719 -5.816 1 97.12 261 SER B O 1
ATOM 4152 N N . ALA B 1 262 ? -10.844 17.875 -5.777 1 96.62 262 ALA B N 1
ATOM 4153 C CA . ALA B 1 262 ? -12.227 18.328 -5.648 1 96.62 262 ALA B CA 1
ATOM 4154 C C . ALA B 1 262 ? -13.047 17.938 -6.871 1 96.62 262 ALA B C 1
ATOM 4156 O O . ALA B 1 262 ? -14.273 17.844 -6.793 1 96.62 262 ALA B O 1
ATOM 4157 N N . GLY B 1 263 ? -12.375 17.719 -7.957 1 96 263 GLY B N 1
ATOM 4158 C CA . GLY B 1 263 ? -13.086 17.406 -9.188 1 96 263 GLY B CA 1
ATOM 4159 C C . GLY B 1 263 ? -12.961 15.953 -9.609 1 96 263 GLY B C 1
ATOM 4160 O O . GLY B 1 263 ? -13.391 15.578 -10.695 1 96 263 GLY B O 1
ATOM 4161 N N . ASN B 1 264 ? -12.406 15.133 -8.766 1 93.44 264 ASN B N 1
ATOM 4162 C CA . ASN B 1 264 ? -12.109 13.781 -9.234 1 93.44 264 ASN B CA 1
ATOM 4163 C C . ASN B 1 264 ? -13.297 12.844 -9.047 1 93.44 264 ASN B C 1
ATOM 4165 O O . ASN B 1 264 ? -13.242 11.68 -9.453 1 93.44 264 ASN B O 1
ATOM 4169 N N . GLY B 1 265 ? -14.375 13.352 -8.383 1 92.5 265 GLY B N 1
ATOM 4170 C CA . GLY B 1 265 ? -15.625 12.617 -8.266 1 92.5 265 GLY B CA 1
ATOM 4171 C C . GLY B 1 265 ? -15.562 11.484 -7.258 1 92.5 265 GLY B C 1
ATOM 4172 O O . GLY B 1 265 ? -16.453 10.648 -7.203 1 92.5 265 GLY B O 1
ATOM 4173 N N . MET B 1 266 ? -14.508 11.422 -6.531 1 91.56 266 MET B N 1
ATOM 4174 C CA . MET B 1 266 ? -14.32 10.32 -5.594 1 91.56 266 MET B CA 1
ATOM 4175 C C . MET B 1 266 ? -14.594 10.773 -4.164 1 91.56 266 MET B C 1
ATOM 4177 O O . MET B 1 266 ? -14.453 11.953 -3.844 1 91.56 266 MET B O 1
ATOM 4181 N N . TYR B 1 267 ? -15.086 9.844 -3.332 1 92 267 TYR B N 1
ATOM 4182 C CA . TYR B 1 267 ? -15.305 10.039 -1.902 1 92 267 TYR B CA 1
ATOM 4183 C C . TYR B 1 267 ? -14.875 8.812 -1.113 1 92 267 TYR B C 1
ATOM 4185 O O . TYR B 1 267 ? -15.148 7.68 -1.516 1 92 267 TYR B O 1
ATOM 4193 N N . GLY B 1 268 ? -14.148 9.039 -0.034 1 90.69 268 GLY B N 1
ATOM 4194 C CA . GLY B 1 268 ? -13.695 7.922 0.778 1 90.69 268 GLY B CA 1
ATOM 4195 C C . GLY B 1 268 ? -12.484 7.215 0.201 1 90.69 268 GLY B C 1
ATOM 4196 O O . GLY B 1 268 ? -11.797 7.758 -0.667 1 90.69 268 GLY B O 1
ATOM 4197 N N . VAL B 1 269 ? -12.227 6.074 0.788 1 88.94 269 VAL B N 1
ATOM 4198 C CA . VAL B 1 269 ? -11.055 5.309 0.39 1 88.94 269 VAL B CA 1
ATOM 4199 C C . VAL B 1 269 ? -11.328 4.586 -0.926 1 88.94 269 VAL B C 1
ATOM 4201 O O . VAL B 1 269 ? -12.18 3.699 -0.989 1 88.94 269 VAL B O 1
ATOM 4204 N N . THR B 1 270 ? -10.617 5.008 -1.927 1 88.44 270 THR B N 1
ATOM 4205 C CA . THR B 1 270 ? -10.695 4.383 -3.24 1 88.44 270 THR B CA 1
ATOM 4206 C C . THR B 1 270 ? -9.305 3.98 -3.727 1 88.44 270 THR B C 1
ATOM 4208 O O . THR B 1 270 ? -8.312 4.148 -3.008 1 88.44 270 THR B O 1
ATOM 4211 N N . ALA B 1 271 ? -9.156 3.443 -4.914 1 84.06 271 ALA B N 1
ATOM 4212 C CA . ALA B 1 271 ? -7.957 2.758 -5.387 1 84.06 271 ALA B CA 1
ATOM 4213 C C . ALA B 1 271 ? -6.738 3.672 -5.312 1 84.06 271 ALA B C 1
ATOM 4215 O O . ALA B 1 271 ? -5.645 3.23 -4.945 1 84.06 271 ALA B O 1
ATOM 4216 N N . GLY B 1 272 ? -6.918 4.895 -5.602 1 89.75 272 GLY B N 1
ATOM 4217 C CA . GLY B 1 272 ? -5.809 5.836 -5.637 1 89.75 272 GLY B CA 1
ATOM 4218 C C . GLY B 1 272 ? -5.266 6.176 -4.262 1 89.75 272 GLY B C 1
ATOM 4219 O O . GLY B 1 272 ? -4.223 6.816 -4.145 1 89.75 272 GLY B O 1
ATOM 4220 N N . HIS B 1 273 ? -5.906 5.633 -3.199 1 91.5 273 HIS B N 1
ATOM 4221 C CA . HIS B 1 273 ? -5.539 6 -1.836 1 91.5 273 HIS B CA 1
ATOM 4222 C C . HIS B 1 273 ? -4.277 5.273 -1.393 1 91.5 273 HIS B C 1
ATOM 4224 O O . HIS B 1 273 ? -3.637 5.672 -0.416 1 91.5 273 HIS B O 1
ATOM 4230 N N . PHE B 1 274 ? -3.84 4.344 -2.156 1 89.12 274 PHE B N 1
ATOM 4231 C CA . PHE B 1 274 ? -2.82 3.445 -1.634 1 89.12 274 PHE B CA 1
ATOM 4232 C C . PHE B 1 274 ? -1.47 3.721 -2.285 1 89.12 274 PHE B C 1
ATOM 4234 O O . PHE B 1 274 ? -0.532 2.934 -2.141 1 89.12 274 PHE B O 1
ATOM 4241 N N . GLN B 1 275 ? -1.441 4.781 -2.994 1 89.12 275 GLN B N 1
ATOM 4242 C CA . GLN B 1 275 ? -0.185 5.281 -3.543 1 89.12 275 GLN B CA 1
ATOM 4243 C C . GLN B 1 275 ? -0.162 6.809 -3.561 1 89.12 275 GLN B C 1
ATOM 4245 O O . GLN B 1 275 ? -1.213 7.449 -3.617 1 89.12 275 GLN B O 1
ATOM 4250 N N . SER B 1 276 ? 1.016 7.324 -3.469 1 93.5 276 SER B N 1
ATOM 4251 C CA . SER B 1 276 ? 1.222 8.758 -3.629 1 93.5 276 SER B CA 1
ATOM 4252 C C . SER B 1 276 ? 2.512 9.055 -4.387 1 93.5 276 SER B C 1
ATOM 4254 O O . SER B 1 276 ? 3.588 8.602 -3.992 1 93.5 276 SER B O 1
ATOM 4256 N N . PHE B 1 277 ? 2.355 9.766 -5.539 1 92.62 277 PHE B N 1
ATOM 4257 C CA . PHE B 1 277 ? 3.492 10.258 -6.309 1 92.62 277 PHE B CA 1
ATOM 4258 C C . PHE B 1 277 ? 4.449 9.125 -6.652 1 92.62 277 PHE B C 1
ATOM 4260 O O . PHE B 1 277 ? 5.656 9.234 -6.422 1 92.62 277 PHE B O 1
ATOM 4267 N N . GLY B 1 278 ? 3.879 8.07 -7.078 1 86.31 278 GLY B N 1
ATOM 4268 C CA . GLY B 1 278 ? 4.625 6.953 -7.625 1 86.31 278 GLY B CA 1
ATOM 4269 C C . GLY B 1 278 ? 5.102 5.977 -6.562 1 86.31 278 GLY B C 1
ATOM 4270 O O . GLY B 1 278 ? 5.82 5.023 -6.867 1 86.31 278 GLY B O 1
ATOM 4271 N N . VAL B 1 279 ? 4.707 6.18 -5.316 1 89.62 279 VAL B N 1
ATOM 4272 C CA . VAL B 1 279 ? 5.148 5.332 -4.215 1 89.62 279 VAL B CA 1
ATOM 4273 C C . VAL B 1 279 ? 3.951 4.586 -3.629 1 89.62 279 VAL B C 1
ATOM 4275 O O . VAL B 1 279 ? 2.971 5.203 -3.209 1 89.62 279 VAL B O 1
ATOM 4278 N N . GLY B 1 280 ? 4.012 3.299 -3.697 1 88.06 280 GLY B N 1
ATOM 4279 C CA . GLY B 1 280 ? 2.998 2.529 -2.992 1 88.06 280 GLY B CA 1
ATOM 4280 C C . GLY B 1 280 ? 3.145 2.59 -1.484 1 88.06 280 GLY B C 1
ATOM 4281 O O . GLY B 1 280 ? 4.258 2.504 -0.959 1 88.06 280 GLY B O 1
ATOM 4282 N N . MET B 1 281 ? 2.059 2.719 -0.818 1 88.5 281 MET B N 1
ATOM 4283 C CA . MET B 1 281 ? 2.104 2.812 0.638 1 88.5 281 MET B CA 1
ATOM 4284 C C . MET B 1 281 ? 2.328 1.441 1.265 1 88.5 281 MET B C 1
ATOM 4286 O O . MET B 1 281 ? 1.582 0.5 0.991 1 88.5 281 MET B O 1
ATOM 4290 N N . GLY B 1 282 ? 3.43 1.367 2.094 1 85.19 282 GLY B N 1
ATOM 4291 C CA . GLY B 1 282 ? 3.717 0.127 2.799 1 85.19 282 GLY B CA 1
ATOM 4292 C C . GLY B 1 282 ? 4.566 -0.835 1.99 1 85.19 282 GLY B C 1
ATOM 4293 O O . GLY B 1 282 ? 4.992 -1.873 2.5 1 85.19 282 GLY B O 1
ATOM 4294 N N . VAL B 1 283 ? 4.836 -0.431 0.755 1 80.88 283 VAL B N 1
ATOM 4295 C CA . VAL B 1 283 ? 5.555 -1.407 -0.057 1 80.88 283 VAL B CA 1
ATOM 4296 C C . VAL B 1 283 ? 6.871 -0.806 -0.544 1 80.88 283 VAL B C 1
ATOM 4298 O O . VAL B 1 283 ? 7.57 -1.407 -1.362 1 80.88 283 VAL B O 1
ATOM 4301 N N . ALA B 1 284 ? 7.227 0.374 -0.044 1 77.31 284 ALA B N 1
ATOM 4302 C CA . ALA B 1 284 ? 8.453 1.026 -0.481 1 77.31 284 ALA B CA 1
ATOM 4303 C C . ALA B 1 284 ? 9.641 0.588 0.373 1 77.31 284 ALA B C 1
ATOM 4305 O O . ALA B 1 284 ? 10.797 0.838 0.018 1 77.31 284 ALA B O 1
ATOM 4306 N N . GLY B 1 285 ? 9.414 -0.071 1.523 1 75.94 285 GLY B N 1
ATOM 4307 C CA . GLY B 1 285 ? 10.492 -0.535 2.383 1 75.94 285 GLY B CA 1
ATOM 4308 C C . GLY B 1 285 ? 11.125 0.578 3.195 1 75.94 285 GLY B C 1
ATOM 4309 O O . GLY B 1 285 ? 10.484 1.594 3.475 1 75.94 285 GLY B O 1
ATOM 4310 N N . CYS B 1 286 ? 12.367 0.22 3.742 1 78.38 286 CYS B N 1
ATOM 4311 C CA . CYS B 1 286 ? 13.047 1.131 4.656 1 78.38 286 CYS B CA 1
ATOM 4312 C C . CYS B 1 286 ? 14.328 1.667 4.039 1 78.38 286 CYS B C 1
ATOM 4314 O O . CYS B 1 286 ? 15.039 2.463 4.656 1 78.38 286 CYS B O 1
ATOM 4316 N N . ARG B 1 287 ? 14.945 0.877 3.059 1 67 287 ARG B N 1
ATOM 4317 C CA . ARG B 1 287 ? 16.359 0.862 2.717 1 67 287 ARG B CA 1
ATOM 4318 C C . ARG B 1 287 ? 16.859 2.26 2.361 1 67 287 ARG B C 1
ATOM 4320 O O . ARG B 1 287 ? 16.094 3.078 1.841 1 67 287 ARG B O 1
ATOM 4327 N N . SER B 1 288 ? 18.062 2.805 3.145 1 48.44 288 SER B N 1
ATOM 4328 C CA . SER B 1 288 ? 19.031 3.895 3.029 1 48.44 288 SER B CA 1
ATOM 4329 C C . SER B 1 288 ? 19.688 3.908 1.654 1 48.44 288 SER B C 1
ATOM 4331 O O . SER B 1 288 ? 19.812 2.865 1.012 1 48.44 288 SER B O 1
ATOM 4333 N N . ILE B 1 289 ? 19.547 4.832 0.886 1 33.75 289 ILE B N 1
ATOM 4334 C CA . ILE B 1 289 ? 20.547 5.129 -0.135 1 33.75 289 ILE B CA 1
ATOM 4335 C C . ILE B 1 289 ? 21.953 4.965 0.452 1 33.75 289 ILE B C 1
ATOM 4337 O O . ILE B 1 289 ? 22.469 5.883 1.088 1 33.75 289 ILE B O 1
ATOM 4341 N N . LEU B 1 290 ? 22.422 4.148 1.431 1 26.3 290 LEU B N 1
ATOM 4342 C CA . LEU B 1 290 ? 23.859 4.355 1.322 1 26.3 290 LEU B CA 1
ATOM 4343 C C . LEU B 1 290 ? 24.391 3.75 0.031 1 26.3 290 LEU B C 1
ATOM 4345 O O . LEU B 1 290 ? 23.984 2.656 -0.365 1 26.3 290 LEU B O 1
#

Foldseek 3Di:
DPPPPPPPPPPPPPPPPPPPPPDFAADKFQDLVVLPVQVVLQQQQLQQLQPDDQFFAQWGFDDWDADPVLRWTWTWTAGPVQQETETFTHQDDDPVDDSLVVLVPQALDWDDADDPQADADPPWIWGVSLRVSCNRCLVVRLVVVVVVCVVRVPGAYEYEYAESRLQNSLVVQRSCCRNPVVGAYEYERELYAATTDPSNQVSSQPSPRYAYEYFYEAFRARNVPLCDPPNNGFDHHWYWYAHQESRRIITADPRAHLSHNNVNPDHTGGDGRQGTSNGGRNPSHRDYPD/DPPPPPPPPPPPPPPPPPPPPPDFAADWFQDLVVLPVQVVLQQQQLQQLQPDAQFFAQWGFDDWDADPVLRWTWTWTAGPVQLETETFTHQDDDPVDDSLVVLVPQALDWDDADDPQADADPPWIWGVSLRVSCNRCLVVRLVVVVVVCVVRVPGAYEYEYAESRLQNSLVVQRSCCRNPVVGAYEYERELYAATTDPSNQVSSQPSPRYAYEYFYEAFRARNVPLCDPPSNGFDHHWYWYAHQESRRIITGDDRAHLSHNNVNPDHTGGDGRQGTSNGGRNPSHRDYPD

Sequence (580 aa):
MLFDTRTVLAGVALVSQAFAAPLLEERASIDTSFWDPLRRAAQLSSAAYTGCTGTAFDITITKKLHDTLTDAQGYVGYSSEKKTIAVVMKGSTSSETHVTDIINDISTNLVTPSFSGVDFPSGVKIMSGINRPWKAVHDDVISEVKSLIAKYPDYTLEATGHSLGGSLTYMSHVALAQNFPEKQITSYALAAFPIGNDAWANFASSQAKGTMYRGNNVADGVPNMYVGLPLNFKHYGTEIYSSGLRATTRKCDGQRDRACSAGNGMYGVTAGHFQSFGVGMGVAGCRSILMLFDTRTVLAGVALVSQAFAAPLLEERASIDTSFWDPLRRAAQLSSAAYTGCTGTAFDITITKKLHDTLTDAQGYVGYSSEKKTIAVVMKGSTSSETHVTDIINDISTNLVTPSFSGVDFPSGVKIMSGINRPWKAVHDDVISEVKSLIAKYPDYTLEATGHSLGGSLTYMSHVALAQNFPEKQITSYALAAFPIGNDAWANFASSQAKGTMYRGNNVADGVPNMYVGLPLNFKHYGTEIYSSGLRATTRKCDGQRDRACSAGNGMYGVTAGHFQSFGVGMGVAGCRSIL

Organism: Penicillium rubens (strain ATCC 28089 / DSM 1075 / NRRL 1951 / Wisconsin 54-1255) (NCBI:txid500485)